Protein AF-A0A511YGP5-F1 (afdb_monomer)

Foldseek 3Di:
DDDDDDDDDDDDPPPPDDDPPPPPCADEDPDPDAPDNYHYDDDPDPPDDGDDAFAEDAQQRVQVVPDPVQAPVQQFRKYWHPYDPDHDCDWQNVQVPDTAMWGRRRTHTHHDPPDPDPDDDDDDDPDDDDDDQPPHDDDQDDPDCDAQFRDDDPQQCWGAGNNVCAIGHNDSHDPDNYYQPPDPDPDSDDDPPPQDDPQWDWDQDPVRDTDTDHPDLVDKWFKDFPQDQPPLDDDQFDFAPFKFFGIKTKAAFFAKKKKWFKFWKAWDDDFADFQFKFKFKFWDDDDDDDPLVGTDPDDPPDPPDPGDGDRDDHTTDIDTDIDMDGDHTIIMMTIIMHRHHDDDPDDPDGTGRMHTPADDDPDDDPPDDPCPDRNGTTMIGGD

Organism: NCBI:txid395935

Nearest PDB structures (foldseek):
  1tnf-assembly1_C  TM=4.108E-01  e=6.872E-02  Homo sapiens
  5mu8-assembly12_X  TM=3.791E-01  e=8.118E-02  Homo sapiens
  2zjc-assembly1_B  TM=3.954E-01  e=1.496E-01  Homo sapiens
  5tsw-assembly1_B  TM=3.708E-01  e=2.088E-01  Homo sapiens
  2tun-assembly3_C  TM=3.033E-01  e=7.680E-02  Homo sapiens

InterPro domains:
  IPR059888 Phage tail-like, trimerisation region [PF26696] (28-114)

Mean predicted aligned error: 16.76 Å

Structure (mmCIF, N/CA/C/O backbone):
data_AF-A0A511YGP5-F1
#
_entry.id   AF-A0A511YGP5-F1
#
loop_
_atom_site.group_PDB
_atom_site.id
_atom_site.type_symbol
_atom_site.label_atom_id
_atom_site.label_alt_id
_atom_site.label_comp_id
_atom_site.label_asym_id
_atom_site.label_entity_id
_atom_site.label_seq_id
_atom_site.pdbx_PDB_ins_code
_atom_site.Cartn_x
_atom_site.Cartn_y
_atom_site.Cartn_z
_atom_site.occupancy
_atom_site.B_iso_or_equiv
_atom_site.auth_seq_id
_atom_site.auth_comp_id
_atom_site.auth_asym_id
_atom_site.auth_atom_id
_atom_site.pdbx_PDB_model_num
ATOM 1 N N . MET A 1 1 ? 67.950 -13.707 -99.206 1.00 38.09 1 MET A N 1
ATOM 2 C CA . MET A 1 1 ? 68.810 -13.741 -97.998 1.00 38.09 1 MET A CA 1
ATOM 3 C C . MET A 1 1 ? 68.111 -12.883 -96.941 1.00 38.09 1 MET A C 1
ATOM 5 O O . MET A 1 1 ? 67.886 -11.721 -97.224 1.00 38.09 1 MET A O 1
ATOM 9 N N . LYS A 1 2 ? 67.413 -13.465 -95.945 1.00 40.69 2 LYS A N 1
ATOM 10 C CA . LYS A 1 2 ? 67.905 -13.706 -94.558 1.00 40.69 2 LYS A CA 1
ATOM 11 C C . LYS A 1 2 ? 68.572 -12.427 -93.994 1.00 40.69 2 LYS A C 1
ATOM 13 O O . LYS A 1 2 ? 69.591 -12.045 -94.540 1.00 40.69 2 LYS A O 1
ATOM 18 N N . ASN A 1 3 ? 68.090 -11.719 -92.961 1.00 37.44 3 ASN A N 1
ATOM 19 C CA . ASN A 1 3 ? 67.658 -12.199 -91.643 1.00 37.44 3 ASN A CA 1
ATOM 20 C C . ASN A 1 3 ? 67.014 -11.083 -90.759 1.00 37.44 3 ASN A C 1
ATOM 22 O O . ASN A 1 3 ? 67.614 -10.030 -90.594 1.00 37.44 3 ASN A O 1
ATOM 26 N N . ARG A 1 4 ? 65.892 -11.441 -90.097 1.00 41.84 4 ARG A N 1
ATOM 27 C CA . ARG A 1 4 ? 65.556 -11.288 -88.648 1.00 41.84 4 ARG A CA 1
ATOM 28 C C . ARG A 1 4 ? 65.071 -9.945 -88.039 1.00 41.84 4 ARG A C 1
ATOM 30 O O . ARG A 1 4 ? 65.857 -9.104 -87.635 1.00 41.84 4 ARG A O 1
ATOM 37 N N . PHE A 1 5 ? 63.741 -9.884 -87.859 1.00 46.84 5 PHE A N 1
ATOM 38 C CA . PHE A 1 5 ? 62.954 -9.596 -86.632 1.00 46.84 5 PHE A CA 1
ATOM 39 C C . PHE A 1 5 ? 63.704 -9.205 -85.339 1.00 46.84 5 PHE A C 1
ATOM 41 O O . PHE A 1 5 ? 64.474 -10.036 -84.867 1.00 46.84 5 PHE A O 1
ATOM 48 N N . ILE A 1 6 ? 63.302 -8.089 -84.694 1.00 42.59 6 ILE A N 1
ATOM 49 C CA . ILE A 1 6 ? 62.917 -8.000 -83.259 1.00 42.59 6 ILE A CA 1
ATOM 50 C C . ILE A 1 6 ? 61.833 -6.910 -83.094 1.00 42.59 6 ILE A C 1
ATOM 52 O O . ILE A 1 6 ? 62.036 -5.756 -83.460 1.00 42.59 6 ILE A O 1
ATOM 56 N N . LEU A 1 7 ? 60.685 -7.304 -82.537 1.00 42.91 7 LEU A N 1
ATOM 57 C CA . LEU A 1 7 ? 59.557 -6.469 -82.116 1.00 42.91 7 LEU A CA 1
ATOM 58 C C . LEU A 1 7 ? 59.746 -6.135 -80.624 1.00 42.91 7 LEU A C 1
ATOM 60 O O . LEU A 1 7 ? 59.779 -7.051 -79.806 1.00 42.91 7 LEU A O 1
ATOM 64 N N . GLY A 1 8 ? 59.890 -4.858 -80.266 1.00 41.38 8 GLY A N 1
ATOM 65 C CA . GLY A 1 8 ? 59.990 -4.406 -78.873 1.00 41.38 8 GLY A CA 1
ATOM 66 C C . GLY A 1 8 ? 58.706 -3.714 -78.425 1.00 41.38 8 GLY A C 1
ATOM 67 O O . GLY A 1 8 ? 58.517 -2.537 -78.709 1.00 41.38 8 GLY A O 1
ATOM 68 N N . ILE A 1 9 ? 57.820 -4.442 -77.742 1.00 51.06 9 ILE A N 1
ATOM 69 C CA . ILE A 1 9 ? 56.685 -3.868 -77.008 1.00 51.06 9 ILE A CA 1
ATOM 70 C C . ILE A 1 9 ? 57.211 -3.459 -75.630 1.00 51.06 9 ILE A C 1
ATOM 72 O O . ILE A 1 9 ? 57.489 -4.326 -74.803 1.00 51.06 9 ILE A O 1
ATOM 76 N N . THR A 1 10 ? 57.340 -2.158 -75.368 1.00 44.59 10 THR A N 1
ATOM 77 C CA . THR A 1 10 ? 57.630 -1.651 -74.019 1.00 44.59 10 THR A CA 1
ATOM 78 C C . THR A 1 10 ? 56.328 -1.204 -73.364 1.00 44.59 10 THR A C 1
ATOM 80 O O . THR A 1 10 ? 55.783 -0.138 -73.638 1.00 44.59 10 THR A O 1
ATOM 83 N N . LEU A 1 11 ? 55.821 -2.092 -72.513 1.00 45.03 11 LEU A N 1
ATOM 84 C CA . LEU A 1 11 ? 54.735 -1.901 -71.565 1.00 45.03 11 LEU A CA 1
ATOM 85 C C . LEU A 1 11 ? 55.149 -0.849 -70.519 1.00 45.03 11 LEU A C 1
ATOM 87 O O . LEU A 1 11 ? 56.134 -1.037 -69.813 1.00 45.03 11 LEU A O 1
ATOM 91 N N . GLY A 1 12 ? 54.397 0.246 -70.417 1.00 41.84 12 GLY A N 1
ATOM 92 C CA . GLY A 1 12 ? 54.626 1.322 -69.447 1.00 41.84 12 GLY A CA 1
ATOM 93 C C . GLY A 1 12 ? 53.344 1.714 -68.721 1.00 41.84 12 GLY A C 1
ATOM 94 O O . GLY A 1 12 ? 52.975 2.883 -68.704 1.00 41.84 12 GLY A O 1
ATOM 95 N N . MET A 1 13 ? 52.630 0.734 -68.160 1.00 46.25 13 MET A N 1
ATOM 96 C CA . MET A 1 13 ? 51.594 1.003 -67.162 1.00 46.25 13 MET A CA 1
ATOM 97 C C . MET A 1 13 ? 52.285 1.553 -65.908 1.00 46.25 13 MET A C 1
ATOM 99 O O . MET A 1 13 ? 52.852 0.792 -65.127 1.00 46.25 13 MET A O 1
ATOM 103 N N . MET A 1 14 ? 52.253 2.871 -65.707 1.00 43.25 14 MET A N 1
ATOM 104 C CA . MET A 1 14 ? 52.536 3.469 -64.402 1.00 43.25 14 MET A CA 1
ATOM 105 C C . MET A 1 14 ? 51.383 3.134 -63.445 1.00 43.25 14 MET A C 1
ATOM 107 O O . MET A 1 14 ? 50.484 3.934 -63.216 1.00 43.25 14 MET A O 1
ATOM 111 N N . PHE A 1 15 ? 51.416 1.924 -62.888 1.00 46.66 15 PHE A N 1
ATOM 112 C CA . PHE A 1 15 ? 50.940 1.684 -61.531 1.00 46.66 15 PHE A CA 1
ATOM 113 C C . PHE A 1 15 ? 52.091 2.091 -60.611 1.00 46.66 15 PHE A C 1
ATOM 115 O O . PHE A 1 15 ? 53.069 1.361 -60.459 1.00 46.66 15 PHE A O 1
ATOM 122 N N . SER A 1 16 ? 52.022 3.292 -60.040 1.00 42.97 16 SER A N 1
ATOM 123 C CA . SER A 1 16 ? 52.921 3.682 -58.958 1.00 42.97 16 SER A CA 1
ATOM 124 C C . SER A 1 16 ? 52.723 2.718 -57.789 1.00 42.97 16 SER A C 1
ATOM 126 O O . SER A 1 16 ? 51.646 2.650 -57.196 1.00 42.97 16 SER A O 1
ATOM 128 N N . ALA A 1 17 ? 53.775 1.956 -57.498 1.00 51.38 17 ALA A N 1
ATOM 129 C CA . ALA A 1 17 ? 53.887 1.066 -56.362 1.00 51.38 17 ALA A CA 1
ATOM 130 C C . ALA A 1 17 ? 53.750 1.853 -55.049 1.00 51.38 17 ALA A C 1
ATOM 132 O O . ALA A 1 17 ? 54.692 2.487 -54.583 1.00 51.38 17 ALA A O 1
ATOM 133 N N . GLY A 1 18 ? 52.570 1.778 -54.442 1.00 45.72 18 GLY A N 1
ATOM 134 C CA . GLY A 1 18 ? 52.370 1.993 -53.017 1.00 45.72 18 GLY A CA 1
ATOM 135 C C . GLY A 1 18 ? 51.928 0.670 -52.407 1.00 45.72 18 GLY A C 1
ATOM 136 O O . GLY A 1 18 ? 50.764 0.318 -52.521 1.00 45.72 18 GLY A O 1
ATOM 137 N N . ASN A 1 19 ? 52.870 -0.089 -51.842 1.00 44.41 19 ASN A N 1
ATOM 138 C CA . ASN A 1 19 ? 52.652 -1.232 -50.944 1.00 44.41 19 ASN A CA 1
ATOM 139 C C . ASN A 1 19 ? 51.366 -2.061 -51.176 1.00 44.41 19 ASN A C 1
ATOM 141 O O . ASN A 1 19 ? 50.492 -2.083 -50.314 1.00 44.41 19 ASN A O 1
ATOM 145 N N . ILE A 1 20 ? 51.263 -2.828 -52.269 1.00 46.09 20 ILE A N 1
ATOM 146 C CA . ILE A 1 20 ? 50.286 -3.932 -52.318 1.00 46.09 20 ILE A CA 1
ATOM 147 C C . ILE A 1 20 ? 50.915 -5.138 -51.614 1.00 46.09 20 ILE A C 1
ATOM 149 O O . ILE A 1 20 ? 51.271 -6.141 -52.226 1.00 46.09 20 ILE A O 1
ATOM 153 N N . ASN A 1 21 ? 51.094 -5.024 -50.298 1.00 44.34 21 ASN A N 1
ATOM 154 C CA . ASN A 1 21 ? 51.144 -6.215 -49.470 1.00 44.34 21 ASN A CA 1
ATOM 155 C C . ASN A 1 21 ? 49.695 -6.672 -49.328 1.00 44.34 21 ASN A C 1
ATOM 157 O O . ASN A 1 21 ? 48.893 -6.007 -48.677 1.00 44.34 21 ASN A O 1
ATOM 161 N N . ALA A 1 22 ? 49.358 -7.803 -49.945 1.00 49.09 22 ALA A N 1
ATOM 162 C CA . ALA A 1 22 ? 48.180 -8.581 -49.593 1.00 49.09 22 ALA A CA 1
ATOM 163 C C . ALA A 1 22 ? 48.342 -9.062 -48.137 1.00 49.09 22 ALA A C 1
ATOM 165 O O . ALA A 1 22 ? 48.751 -10.189 -47.866 1.00 49.09 22 ALA A O 1
ATOM 166 N N . GLN A 1 23 ? 48.109 -8.170 -47.177 1.00 50.44 23 GLN A N 1
ATOM 167 C CA . GLN A 1 23 ? 48.281 -8.441 -45.760 1.00 50.44 23 GLN A CA 1
ATOM 168 C C . GLN A 1 23 ? 47.029 -9.179 -45.266 1.00 50.44 23 GLN A C 1
ATOM 170 O O . GLN A 1 23 ? 46.051 -8.583 -44.833 1.00 50.44 23 GLN A O 1
ATOM 175 N N . GLN A 1 24 ? 47.044 -10.507 -45.409 1.00 62.69 24 GLN A N 1
ATOM 176 C CA . GLN A 1 24 ? 46.156 -11.459 -44.725 1.00 62.69 24 GLN A CA 1
ATOM 177 C C . GLN A 1 24 ? 44.651 -11.113 -44.722 1.00 62.69 24 GLN A C 1
ATOM 179 O O . GLN A 1 24 ? 43.994 -11.221 -43.688 1.00 62.69 24 GLN A O 1
ATOM 184 N N . GLY A 1 25 ? 44.096 -10.683 -45.860 1.00 74.50 25 GLY A N 1
ATOM 185 C CA . GLY A 1 25 ? 42.658 -10.411 -45.979 1.00 74.50 25 GLY A CA 1
ATOM 186 C C . GLY A 1 25 ? 42.151 -9.236 -45.132 1.00 74.50 25 GLY A C 1
ATOM 187 O O . GLY A 1 25 ? 40.963 -9.198 -44.824 1.00 74.50 25 GLY A O 1
ATOM 188 N N . ARG A 1 26 ? 43.022 -8.297 -44.738 1.00 86.31 26 ARG A N 1
ATOM 189 C CA . ARG A 1 26 ? 42.653 -7.083 -43.994 1.00 86.31 26 ARG A CA 1
ATOM 190 C C . ARG A 1 26 ? 42.872 -5.840 -44.850 1.00 86.31 26 ARG A C 1
ATOM 192 O O . ARG A 1 26 ? 43.839 -5.762 -45.603 1.00 86.31 26 ARG A O 1
ATOM 199 N N . VAL A 1 27 ? 41.982 -4.866 -44.709 1.00 89.19 27 VAL A N 1
ATOM 200 C CA . VAL A 1 27 ? 42.036 -3.555 -45.359 1.00 89.19 27 VAL A CA 1
ATOM 201 C C . VAL A 1 27 ? 42.276 -2.504 -44.281 1.00 89.19 27 VAL A C 1
ATOM 203 O O . VAL A 1 27 ? 41.469 -2.355 -43.367 1.00 89.19 27 VAL A O 1
ATOM 206 N N . GLY A 1 28 ? 43.391 -1.784 -44.381 1.00 88.69 28 GLY A N 1
ATOM 207 C CA . GLY A 1 28 ? 43.682 -0.621 -43.544 1.00 88.69 28 GLY A CA 1
ATOM 208 C C . GLY A 1 28 ? 43.411 0.676 -44.302 1.00 88.69 28 GLY A C 1
ATOM 209 O O . GLY A 1 28 ? 43.850 0.821 -45.441 1.00 88.69 28 GLY A O 1
ATOM 210 N N . ILE A 1 29 ? 42.719 1.624 -43.672 1.00 90.19 29 ILE A N 1
ATOM 211 C CA . ILE A 1 29 ? 42.588 3.012 -44.134 1.00 90.19 29 ILE A CA 1
ATOM 212 C C . ILE A 1 29 ? 43.281 3.893 -43.096 1.00 90.19 29 ILE A C 1
ATOM 214 O O . ILE A 1 29 ? 42.985 3.795 -41.906 1.00 90.19 29 ILE A O 1
ATOM 218 N N . ASN A 1 30 ? 44.240 4.710 -43.540 1.00 89.81 30 ASN A N 1
ATOM 219 C CA . ASN A 1 30 ? 45.099 5.540 -42.681 1.00 89.81 30 ASN A CA 1
ATOM 220 C C . ASN A 1 30 ? 45.915 4.760 -41.621 1.00 89.81 30 ASN A C 1
ATOM 222 O O . ASN A 1 30 ? 46.458 5.352 -40.694 1.00 89.81 30 ASN A O 1
ATOM 226 N N . THR A 1 31 ? 46.063 3.436 -41.766 1.00 87.88 31 THR A N 1
ATOM 227 C CA . THR A 1 31 ? 46.931 2.586 -40.933 1.00 87.88 31 THR A CA 1
ATOM 228 C C . THR A 1 31 ? 47.659 1.551 -41.788 1.00 87.88 31 THR A C 1
ATOM 230 O O . THR A 1 31 ? 47.064 0.920 -42.659 1.00 87.88 31 THR A O 1
ATOM 233 N N . SER A 1 32 ? 48.953 1.352 -41.531 1.00 88.69 32 SER A N 1
ATOM 234 C CA . SER A 1 32 ? 49.778 0.319 -42.178 1.00 88.69 32 SER A CA 1
ATOM 235 C C . SER A 1 32 ? 49.773 -1.021 -41.430 1.00 88.69 32 SER A C 1
ATOM 237 O O . SER A 1 32 ? 50.400 -1.980 -41.877 1.00 88.69 32 SER A O 1
ATOM 239 N N . THR A 1 33 ? 49.091 -1.093 -40.282 1.00 89.88 33 THR A N 1
ATOM 240 C CA . THR A 1 33 ? 49.027 -2.290 -39.427 1.00 89.88 33 THR A CA 1
ATOM 241 C C . THR A 1 33 ? 47.580 -2.575 -39.003 1.00 89.88 33 THR A C 1
ATOM 243 O O . THR A 1 33 ? 47.244 -2.445 -37.826 1.00 89.88 33 THR A O 1
ATOM 246 N N . PRO A 1 34 ? 46.694 -2.939 -39.952 1.00 90.06 34 PRO A N 1
ATOM 247 C CA . PRO A 1 34 ? 45.277 -3.133 -39.667 1.00 90.06 34 PRO A CA 1
ATOM 248 C C . PRO A 1 34 ? 45.047 -4.267 -38.657 1.00 90.06 34 PRO A C 1
ATOM 250 O O . PRO A 1 34 ? 45.480 -5.409 -38.852 1.00 90.06 34 PRO A O 1
ATOM 253 N N . LYS A 1 35 ? 44.339 -3.959 -37.567 1.00 91.12 35 LYS A N 1
ATOM 254 C CA . LYS A 1 35 ? 44.039 -4.905 -36.477 1.00 91.12 35 LYS A CA 1
ATOM 255 C C . LYS A 1 35 ? 42.822 -5.779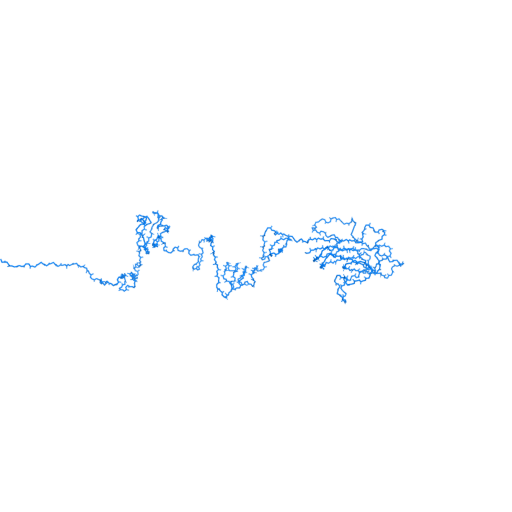 -36.775 1.00 91.12 35 LYS A C 1
ATOM 257 O O . LYS A 1 35 ? 42.757 -6.911 -36.299 1.00 91.12 35 LYS A O 1
ATOM 262 N N . THR A 1 36 ? 41.910 -5.302 -37.612 1.00 89.56 36 THR A N 1
ATOM 263 C CA . THR A 1 36 ? 40.658 -5.961 -38.021 1.00 89.56 36 THR A CA 1
ATOM 264 C C . THR A 1 36 ? 40.587 -6.121 -39.544 1.00 89.56 36 THR A C 1
ATOM 266 O O . THR A 1 36 ? 41.440 -5.608 -40.263 1.00 89.56 36 THR A O 1
ATOM 269 N N . THR A 1 37 ? 39.588 -6.853 -40.059 1.00 89.75 37 THR A N 1
ATOM 270 C CA . THR A 1 37 ? 39.372 -7.043 -41.513 1.00 89.75 37 THR A CA 1
ATOM 271 C C . THR A 1 37 ? 39.179 -5.720 -42.255 1.00 89.75 37 THR A C 1
ATOM 273 O O . THR A 1 37 ? 39.650 -5.579 -43.377 1.00 89.75 37 THR A O 1
ATOM 276 N N . LEU A 1 38 ? 38.538 -4.742 -41.615 1.00 90.62 38 LEU A N 1
ATOM 277 C CA . LEU A 1 38 ? 38.570 -3.337 -42.005 1.00 90.62 38 LEU A CA 1
ATOM 278 C C . LEU A 1 38 ? 38.979 -2.534 -40.769 1.00 90.62 38 LEU A C 1
ATOM 280 O O . LEU A 1 38 ? 38.275 -2.579 -39.759 1.00 90.62 38 LEU A O 1
ATOM 284 N N . ASP A 1 39 ? 40.123 -1.863 -40.832 1.00 91.56 39 ASP A N 1
ATOM 285 C CA . ASP A 1 39 ? 40.639 -0.990 -39.774 1.00 91.56 39 ASP A CA 1
ATOM 286 C C . ASP A 1 39 ? 40.768 0.430 -40.333 1.00 91.56 39 ASP A C 1
ATOM 288 O O . ASP A 1 39 ? 41.482 0.654 -41.313 1.00 91.56 39 ASP A O 1
ATOM 292 N N . ILE A 1 40 ? 40.033 1.371 -39.746 1.00 91.94 40 ILE A N 1
ATOM 293 C CA . ILE A 1 40 ? 40.007 2.774 -40.164 1.00 91.94 40 ILE A CA 1
ATOM 294 C C . ILE A 1 40 ? 40.570 3.586 -39.007 1.00 91.94 40 ILE A C 1
ATOM 296 O O . ILE A 1 40 ? 39.901 3.775 -37.990 1.00 91.94 40 ILE A O 1
ATOM 300 N N . ALA A 1 41 ? 41.805 4.053 -39.163 1.00 91.75 41 ALA A N 1
ATOM 301 C CA . ALA A 1 41 ? 42.443 4.917 -38.182 1.00 91.75 41 ALA A CA 1
ATOM 302 C C . ALA A 1 41 ? 42.100 6.391 -38.444 1.00 91.75 41 ALA A C 1
ATOM 304 O O . ALA A 1 41 ? 41.936 6.811 -39.591 1.00 91.75 41 ALA A O 1
ATOM 305 N N . ALA A 1 42 ? 42.009 7.170 -37.365 1.00 92.62 42 ALA A N 1
ATOM 306 C CA . ALA A 1 42 ? 41.813 8.614 -37.433 1.00 92.62 42 ALA A CA 1
ATOM 307 C C . ALA A 1 42 ? 43.056 9.319 -38.004 1.00 92.62 42 ALA A C 1
ATOM 309 O O . ALA A 1 42 ? 44.189 8.964 -37.661 1.00 92.62 42 ALA A O 1
ATOM 310 N N . ASN A 1 43 ? 42.840 10.330 -38.840 1.00 90.00 43 ASN A N 1
ATOM 311 C CA . ASN A 1 43 ? 43.846 11.262 -39.312 1.00 90.00 43 ASN A CA 1
ATOM 312 C C . ASN A 1 43 ? 43.802 12.521 -38.434 1.00 90.00 43 ASN A C 1
ATOM 314 O O . ASN A 1 43 ? 42.881 13.321 -38.504 1.00 90.00 43 ASN A O 1
ATOM 318 N N . LEU A 1 44 ? 44.805 12.690 -37.572 1.00 87.69 44 LEU A N 1
ATOM 319 C CA . LEU A 1 44 ? 44.768 13.646 -36.457 1.00 87.69 44 LEU A CA 1
ATOM 320 C C . LEU A 1 44 ? 44.998 15.123 -36.855 1.00 87.69 44 LEU A C 1
ATOM 322 O O . LEU A 1 44 ? 45.372 15.935 -36.005 1.00 87.69 44 LEU A O 1
ATOM 326 N N . GLY A 1 45 ? 44.823 15.488 -38.127 1.00 91.06 45 GLY A N 1
ATOM 327 C CA . GLY A 1 45 ? 44.902 16.870 -38.587 1.00 91.06 45 GLY A CA 1
ATOM 328 C C . GLY A 1 45 ? 43.623 17.652 -38.277 1.00 91.06 45 GLY A C 1
ATOM 329 O O . GLY A 1 45 ? 42.512 17.137 -38.312 1.00 91.06 45 GLY A O 1
ATOM 330 N N . THR A 1 46 ? 43.755 18.946 -37.987 1.00 87.31 46 THR A N 1
ATOM 331 C CA . THR A 1 46 ? 42.632 19.799 -37.549 1.00 87.31 46 THR A CA 1
ATOM 332 C C . THR A 1 46 ? 41.588 20.095 -38.634 1.00 87.31 46 THR A C 1
ATOM 334 O O . THR A 1 46 ? 40.531 20.637 -38.319 1.00 87.31 46 THR A O 1
ATOM 337 N N . GLY A 1 47 ? 41.875 19.767 -39.897 1.00 90.00 47 GLY A N 1
ATOM 338 C CA . GLY A 1 47 ? 40.948 19.885 -41.028 1.00 90.00 47 GLY A CA 1
ATOM 339 C C . GLY A 1 47 ? 40.447 18.544 -41.567 1.00 90.00 47 GLY A C 1
ATOM 340 O O . GLY A 1 47 ? 39.709 18.534 -42.552 1.00 90.00 47 GLY A O 1
ATOM 341 N N . ASP A 1 48 ? 40.853 17.432 -40.956 1.00 90.19 48 ASP A N 1
ATOM 342 C CA . ASP A 1 48 ? 40.510 16.096 -41.422 1.00 90.19 48 ASP A CA 1
ATOM 343 C C . ASP A 1 48 ? 39.166 15.646 -40.836 1.00 90.19 48 ASP A C 1
ATOM 345 O O . ASP A 1 48 ? 38.879 15.813 -39.650 1.00 90.19 48 ASP A O 1
ATOM 349 N N . ALA A 1 49 ? 38.309 15.087 -41.691 1.00 90.25 49 ALA A N 1
ATOM 350 C CA . ALA A 1 49 ? 37.053 14.478 -41.278 1.00 90.25 49 ALA A CA 1
ATOM 351 C C . ALA A 1 49 ? 37.235 12.960 -41.184 1.00 90.25 49 ALA A C 1
ATOM 353 O O . ALA A 1 49 ? 37.307 12.274 -42.205 1.00 90.25 49 ALA A O 1
ATOM 354 N N . ASP A 1 50 ? 37.277 12.441 -39.959 1.00 90.44 50 ASP A N 1
ATOM 355 C CA . ASP A 1 50 ? 37.415 11.013 -39.690 1.00 90.44 50 ASP A CA 1
ATOM 356 C C . ASP A 1 50 ? 36.068 10.305 -39.555 1.00 90.44 50 ASP A C 1
ATOM 358 O O . ASP A 1 50 ? 35.107 10.829 -38.986 1.00 90.44 50 ASP A O 1
ATOM 362 N N . GLY A 1 51 ? 36.014 9.059 -40.017 1.00 88.56 51 GLY A N 1
ATOM 363 C CA . GLY A 1 51 ? 34.902 8.162 -39.737 1.00 88.56 51 GLY A CA 1
ATOM 364 C C . GLY A 1 51 ? 34.581 7.208 -40.876 1.00 88.56 51 GLY A C 1
ATOM 365 O O . GLY A 1 51 ? 35.189 7.216 -41.943 1.00 88.56 51 GLY A O 1
ATOM 366 N N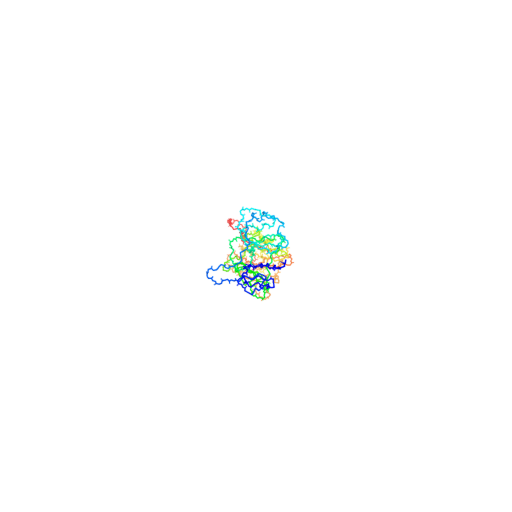 . PHE A 1 52 ? 33.573 6.377 -40.633 1.00 89.12 52 PHE A N 1
ATOM 367 C CA . PHE A 1 52 ? 32.960 5.529 -41.644 1.00 89.12 52 PHE A CA 1
ATOM 368 C C . PHE A 1 52 ? 31.578 6.078 -41.985 1.00 89.12 52 PHE A C 1
ATOM 370 O O . PHE A 1 52 ? 30.694 6.139 -41.129 1.00 89.12 52 PHE A O 1
ATOM 377 N N . GLN A 1 53 ? 31.376 6.452 -43.246 1.00 92.50 53 GLN A N 1
ATOM 378 C CA . GLN A 1 53 ? 30.064 6.848 -43.738 1.00 92.50 53 GLN A CA 1
ATOM 379 C C . GLN A 1 53 ? 29.427 5.684 -44.499 1.00 92.50 53 GLN A C 1
ATOM 381 O O . GLN A 1 53 ? 29.840 5.360 -45.611 1.00 92.50 53 GLN A O 1
ATOM 386 N N . ALA A 1 54 ? 28.399 5.070 -43.907 1.00 95.06 54 ALA A N 1
ATOM 387 C CA . ALA A 1 54 ? 27.671 3.979 -44.553 1.00 95.06 54 ALA A CA 1
ATOM 388 C C . ALA A 1 54 ? 26.955 4.447 -45.840 1.00 95.06 54 ALA A C 1
ATOM 390 O O . ALA A 1 54 ? 26.630 5.637 -45.972 1.00 95.06 54 ALA A O 1
ATOM 391 N N . PRO A 1 55 ? 26.639 3.524 -46.771 1.00 96.69 55 PRO A N 1
ATOM 392 C CA . PRO A 1 55 ? 25.808 3.828 -47.929 1.00 96.69 55 PRO A CA 1
ATOM 393 C C . PRO A 1 55 ? 24.490 4.499 -47.522 1.00 96.69 55 PRO A C 1
ATOM 395 O O . PRO A 1 55 ? 23.786 4.025 -46.626 1.00 96.69 55 PRO A O 1
ATOM 398 N N . ARG A 1 56 ? 24.159 5.611 -48.187 1.00 97.12 56 ARG A N 1
ATOM 399 C CA . ARG A 1 56 ? 22.941 6.388 -47.929 1.00 97.12 56 ARG A CA 1
ATOM 400 C C . ARG A 1 56 ? 21.844 5.991 -48.905 1.00 97.12 56 ARG A C 1
ATOM 402 O O . ARG A 1 56 ? 22.080 5.951 -50.109 1.00 97.12 56 ARG A O 1
ATOM 409 N N . LEU A 1 57 ? 20.653 5.732 -48.384 1.00 97.81 57 LEU A N 1
ATOM 410 C CA . LEU A 1 57 ? 19.458 5.437 -49.170 1.00 97.81 57 LEU A CA 1
ATOM 411 C C . LEU A 1 57 ? 18.274 6.220 -48.600 1.00 97.81 57 LEU A C 1
ATOM 413 O O . LEU A 1 57 ? 18.157 6.383 -47.389 1.00 97.81 57 LEU A O 1
ATOM 417 N N . THR A 1 58 ? 17.349 6.661 -49.445 1.00 98.38 58 THR A N 1
ATOM 418 C CA . THR A 1 58 ? 16.002 7.008 -48.968 1.00 98.38 58 THR A CA 1
ATOM 419 C C . THR A 1 58 ? 15.200 5.727 -48.739 1.00 98.38 58 THR A C 1
ATOM 421 O O . THR A 1 58 ? 15.468 4.690 -49.359 1.00 98.38 58 THR A O 1
ATOM 424 N N . ARG A 1 59 ? 14.165 5.770 -47.892 1.00 98.19 59 ARG A N 1
ATOM 425 C CA . ARG A 1 59 ? 13.271 4.615 -47.710 1.00 98.19 59 ARG A CA 1
ATOM 426 C C . ARG A 1 59 ? 12.600 4.202 -49.028 1.00 98.19 59 ARG A C 1
ATOM 428 O O . ARG A 1 59 ? 12.422 3.009 -49.263 1.00 98.19 59 ARG A O 1
ATOM 435 N N . ALA A 1 60 ? 12.328 5.146 -49.934 1.00 98.12 60 ALA A N 1
ATOM 436 C CA . ALA A 1 60 ? 11.842 4.864 -51.289 1.00 98.12 60 ALA A CA 1
ATOM 437 C C . ALA A 1 60 ? 12.847 4.059 -52.130 1.00 98.12 60 ALA A C 1
ATOM 439 O O . ALA A 1 60 ? 12.472 3.063 -52.745 1.00 98.12 60 ALA A O 1
ATOM 440 N N . GLN A 1 61 ? 14.129 4.436 -52.115 1.00 98.25 61 GLN A N 1
ATOM 441 C CA . GLN A 1 61 ? 15.181 3.704 -52.832 1.00 98.25 61 GLN A CA 1
ATOM 442 C C . GLN A 1 61 ? 15.378 2.295 -52.271 1.00 98.25 61 GLN A C 1
ATOM 444 O O . GLN A 1 61 ? 15.582 1.350 -53.031 1.00 98.25 61 GLN A O 1
ATOM 449 N N . LEU A 1 62 ? 15.290 2.138 -50.949 1.00 97.75 62 LEU A N 1
ATOM 450 C CA . LEU A 1 62 ? 15.348 0.825 -50.317 1.00 97.75 62 LEU A CA 1
ATOM 451 C C . LEU A 1 62 ? 14.105 -0.019 -50.640 1.00 97.75 62 LEU A C 1
ATOM 453 O O . LEU A 1 62 ? 14.233 -1.211 -50.887 1.00 97.75 62 LEU A O 1
ATOM 457 N N . THR A 1 63 ? 12.921 0.595 -50.702 1.00 97.25 63 THR A N 1
ATOM 458 C CA . THR A 1 63 ? 11.677 -0.075 -51.123 1.00 97.25 63 THR A CA 1
ATOM 459 C C . THR A 1 63 ? 11.787 -0.591 -52.558 1.00 97.25 63 THR A C 1
ATOM 461 O O . THR A 1 63 ? 11.426 -1.731 -52.833 1.00 97.25 63 THR A O 1
ATOM 464 N N . ALA A 1 64 ? 12.357 0.206 -53.467 1.00 97.38 64 ALA A N 1
ATOM 465 C CA . ALA A 1 64 ? 12.551 -0.180 -54.865 1.00 97.38 64 ALA A CA 1
ATOM 466 C C . ALA A 1 64 ? 13.507 -1.375 -55.050 1.00 97.38 64 ALA A C 1
ATOM 468 O O . ALA A 1 64 ? 13.425 -2.068 -56.060 1.00 97.38 64 ALA A O 1
ATOM 469 N N . LYS A 1 65 ? 14.385 -1.656 -54.074 1.00 95.44 65 LYS A N 1
ATOM 470 C CA . LYS A 1 65 ? 15.218 -2.874 -54.058 1.00 95.44 65 LYS A CA 1
ATOM 471 C C . LYS A 1 65 ? 14.421 -4.142 -53.715 1.00 95.44 65 LYS A C 1
ATOM 473 O O . LYS A 1 65 ? 14.958 -5.239 -53.845 1.00 95.44 65 LYS A O 1
ATOM 478 N N . GLY A 1 66 ? 13.160 -4.010 -53.302 1.00 94.38 66 GLY A N 1
ATOM 479 C CA . GLY A 1 66 ? 12.302 -5.125 -52.915 1.00 94.38 66 GLY A CA 1
ATOM 480 C C . GLY A 1 66 ? 12.755 -5.810 -51.623 1.00 94.38 66 GLY A C 1
ATOM 481 O O . GLY A 1 66 ? 13.489 -5.234 -50.822 1.00 94.38 66 GLY A O 1
ATOM 482 N N . ASN A 1 67 ? 12.297 -7.051 -51.423 1.00 94.19 67 ASN A N 1
ATOM 483 C CA . ASN A 1 67 ? 12.562 -7.845 -50.211 1.00 94.19 67 ASN A CA 1
ATOM 484 C C . ASN A 1 67 ? 13.482 -9.059 -50.458 1.00 94.19 67 ASN A C 1
ATOM 486 O O . ASN A 1 67 ? 13.647 -9.887 -49.571 1.00 94.19 67 ASN A O 1
ATOM 490 N N . SER A 1 68 ? 14.037 -9.209 -51.667 1.00 92.50 68 SER A N 1
ATOM 491 C CA . SER A 1 68 ? 14.859 -10.369 -52.055 1.00 92.50 68 SER A CA 1
ATOM 492 C C . SER A 1 68 ? 16.360 -10.080 -52.109 1.00 92.50 68 SER A C 1
ATOM 494 O O . SER A 1 68 ? 17.153 -11.012 -52.152 1.00 92.50 68 SER A O 1
ATOM 496 N N . VAL A 1 69 ? 16.759 -8.803 -52.134 1.00 95.00 69 VAL A N 1
ATOM 497 C CA . VAL A 1 69 ? 18.171 -8.392 -52.246 1.00 95.00 69 VAL A CA 1
ATOM 498 C C . VAL A 1 69 ? 18.903 -8.477 -50.905 1.00 95.00 69 VAL A C 1
ATOM 500 O O . VAL A 1 69 ? 20.100 -8.741 -50.882 1.00 95.00 69 VAL A O 1
ATOM 503 N N . TYR A 1 70 ? 18.195 -8.250 -49.798 1.00 95.88 70 TYR A N 1
ATOM 504 C CA . TYR A 1 70 ? 18.734 -8.394 -48.449 1.00 95.88 70 TYR A CA 1
ATOM 505 C C . TYR A 1 70 ? 18.148 -9.658 -47.825 1.00 95.88 70 TYR A C 1
ATOM 507 O O . TYR A 1 70 ? 16.965 -9.691 -47.488 1.00 95.88 70 TYR A O 1
ATOM 515 N N . GLY A 1 71 ? 18.967 -10.703 -47.723 1.00 94.00 71 GLY A N 1
ATOM 516 C CA . GLY A 1 71 ? 18.623 -11.979 -47.100 1.00 94.00 71 GLY A CA 1
ATOM 517 C C . GLY A 1 71 ? 19.612 -12.355 -45.997 1.00 94.00 71 GLY A C 1
ATOM 518 O O . GLY A 1 71 ? 20.332 -11.501 -45.478 1.00 94.00 71 GLY A O 1
ATOM 519 N N . ALA A 1 72 ? 19.665 -13.641 -45.647 1.00 94.56 72 ALA A N 1
ATOM 520 C CA . ALA A 1 72 ? 20.509 -14.150 -44.562 1.00 94.56 72 ALA A CA 1
ATOM 521 C C . ALA A 1 72 ? 21.984 -13.717 -44.684 1.00 94.56 72 ALA A C 1
ATOM 523 O O . ALA A 1 72 ? 22.582 -13.296 -43.697 1.00 94.56 72 ALA A O 1
ATOM 524 N N . ASP A 1 73 ? 22.533 -13.720 -45.901 1.00 96.06 73 ASP A N 1
ATOM 525 C CA . ASP A 1 73 ? 23.932 -13.358 -46.166 1.00 96.06 73 ASP A CA 1
ATOM 526 C C . ASP A 1 73 ? 24.233 -11.861 -45.971 1.00 96.06 73 ASP A C 1
ATOM 528 O O . ASP A 1 73 ? 25.394 -11.465 -45.884 1.00 96.06 73 ASP A O 1
ATOM 532 N N . GLN A 1 74 ? 23.205 -11.008 -45.920 1.00 97.12 74 GLN A N 1
ATOM 533 C CA . GLN A 1 74 ? 23.346 -9.565 -45.703 1.00 97.12 74 GLN A CA 1
ATOM 534 C C . GLN A 1 74 ? 23.047 -9.152 -44.257 1.00 97.12 74 GLN A C 1
ATOM 536 O O . GLN A 1 74 ? 23.074 -7.952 -43.957 1.00 97.12 74 GLN A O 1
ATOM 541 N N . ALA A 1 75 ? 22.772 -10.098 -43.354 1.00 96.50 75 ALA A N 1
ATOM 542 C CA . ALA A 1 75 ? 22.645 -9.793 -41.934 1.00 96.50 75 ALA A CA 1
ATOM 543 C C . ALA A 1 75 ? 23.931 -9.110 -41.418 1.00 96.50 75 ALA A C 1
ATOM 545 O O . ALA A 1 75 ? 25.046 -9.533 -41.715 1.00 96.50 75 ALA A O 1
ATOM 546 N N . GLY A 1 76 ? 23.778 -8.010 -40.683 1.00 93.94 76 GLY A N 1
ATOM 547 C CA . GLY A 1 76 ? 24.873 -7.138 -40.245 1.00 93.94 76 GLY A CA 1
ATOM 548 C C . GLY A 1 76 ? 25.216 -5.994 -41.209 1.00 93.94 76 GLY A C 1
ATOM 549 O O . GLY A 1 76 ? 26.028 -5.141 -40.857 1.00 93.94 76 GLY A O 1
ATOM 550 N N . THR A 1 77 ? 24.588 -5.911 -42.391 1.00 96.75 77 THR A N 1
ATOM 551 C CA . THR A 1 77 ? 24.768 -4.765 -43.303 1.00 96.75 77 THR A CA 1
ATOM 552 C C . THR A 1 77 ? 24.279 -3.483 -42.646 1.00 96.75 77 THR A C 1
ATOM 554 O O . THR A 1 77 ? 23.145 -3.445 -42.181 1.00 96.75 77 THR A O 1
ATOM 557 N N . ILE A 1 78 ? 25.087 -2.420 -42.677 1.00 97.00 78 ILE A N 1
ATOM 558 C CA . ILE A 1 78 ? 24.726 -1.096 -42.157 1.00 97.00 78 ILE A CA 1
ATOM 559 C C . ILE A 1 78 ? 24.468 -0.130 -43.314 1.00 97.00 78 ILE A C 1
ATOM 561 O O . ILE A 1 78 ? 25.267 -0.026 -44.245 1.00 97.00 78 ILE A O 1
ATOM 565 N N . ILE A 1 79 ? 23.372 0.617 -43.221 1.00 97.56 79 ILE A N 1
ATOM 566 C CA . ILE A 1 79 ? 23.036 1.728 -44.116 1.00 97.56 79 ILE A CA 1
ATOM 567 C C . ILE A 1 79 ? 22.613 2.949 -43.302 1.00 97.56 79 ILE A C 1
ATOM 569 O O . ILE A 1 79 ? 22.252 2.848 -42.128 1.00 97.56 79 ILE A O 1
ATOM 573 N N . TYR A 1 80 ? 22.609 4.108 -43.948 1.00 97.81 80 TYR A N 1
ATOM 574 C CA . TYR A 1 80 ? 21.991 5.313 -43.411 1.00 97.81 80 TYR A CA 1
ATOM 575 C C . TYR A 1 80 ? 20.738 5.663 -44.217 1.00 97.81 80 TYR A C 1
ATOM 577 O O . TYR A 1 80 ? 20.812 5.862 -45.431 1.00 97.81 80 TYR A O 1
ATOM 585 N N . ILE A 1 81 ? 19.592 5.771 -43.545 1.00 98.00 81 ILE A N 1
ATOM 586 C CA . ILE A 1 81 ? 18.351 6.244 -44.156 1.00 98.00 81 ILE A CA 1
ATOM 587 C C . ILE A 1 81 ? 18.304 7.765 -44.082 1.00 98.00 81 ILE A C 1
ATOM 589 O O . ILE A 1 81 ? 18.163 8.335 -42.998 1.00 98.00 81 ILE A O 1
ATOM 593 N N . SER A 1 82 ? 18.425 8.412 -45.240 1.00 97.31 82 SER A N 1
ATOM 594 C CA . SER A 1 82 ? 18.512 9.873 -45.346 1.00 97.31 82 SER A CA 1
ATOM 595 C C . SER A 1 82 ? 17.162 10.574 -45.437 1.00 97.31 82 SER A C 1
ATOM 597 O O . SER A 1 82 ? 17.085 11.759 -45.139 1.00 97.31 82 SER A O 1
ATOM 599 N N . ASP A 1 83 ? 16.113 9.861 -45.843 1.00 97.56 83 ASP A N 1
ATOM 600 C CA . ASP A 1 83 ? 14.754 10.391 -45.963 1.00 97.56 83 ASP A CA 1
ATOM 601 C C . ASP A 1 83 ? 13.724 9.256 -45.847 1.00 97.56 83 ASP A C 1
ATOM 603 O O . ASP A 1 83 ? 13.950 8.148 -46.346 1.00 97.56 83 ASP A O 1
ATOM 607 N N . ILE A 1 84 ? 12.598 9.545 -45.195 1.00 97.50 84 ILE A N 1
ATOM 608 C CA . ILE A 1 84 ? 11.472 8.630 -44.968 1.00 97.50 84 ILE A CA 1
ATOM 609 C C . ILE A 1 84 ? 10.154 9.121 -45.587 1.00 97.50 84 ILE A C 1
ATOM 611 O O . ILE A 1 84 ? 9.136 8.453 -45.419 1.00 97.50 84 ILE A O 1
ATOM 615 N N . ALA A 1 85 ? 10.147 10.259 -46.291 1.00 97.00 85 ALA A N 1
ATOM 616 C CA . ALA A 1 85 ? 8.933 10.824 -46.884 1.00 97.00 85 ALA A CA 1
ATOM 617 C C . ALA A 1 85 ? 8.304 9.908 -47.954 1.00 97.00 85 ALA A C 1
ATOM 619 O O . ALA A 1 85 ? 7.092 9.930 -48.150 1.00 97.00 85 ALA A O 1
ATOM 620 N N . GLY A 1 86 ? 9.114 9.077 -48.624 1.00 94.31 86 GLY A N 1
ATOM 621 C CA . GLY A 1 86 ? 8.670 8.098 -49.621 1.00 94.31 86 GLY A CA 1
ATOM 622 C C . GLY A 1 86 ? 8.936 6.636 -49.236 1.00 94.31 86 GLY A C 1
ATOM 623 O O . GLY A 1 86 ? 9.620 6.334 -48.257 1.00 94.31 86 GLY A O 1
ATOM 624 N N . GLY A 1 87 ? 8.426 5.710 -50.054 1.00 95.31 87 GLY A N 1
ATOM 625 C CA . GLY A 1 87 ? 8.560 4.266 -49.829 1.00 95.31 87 GLY A CA 1
ATOM 626 C C . GLY A 1 87 ? 7.671 3.734 -48.708 1.00 95.31 87 GLY A C 1
ATOM 627 O O . GLY A 1 87 ? 7.041 4.500 -47.974 1.00 95.31 87 GLY A O 1
ATOM 628 N N . ASP A 1 88 ? 7.635 2.411 -48.577 1.00 94.38 88 ASP A N 1
ATOM 629 C CA . ASP A 1 88 ? 6.785 1.728 -47.607 1.00 94.38 88 ASP A CA 1
ATOM 630 C C . ASP A 1 88 ? 7.507 1.437 -46.280 1.00 94.38 88 ASP A C 1
ATOM 632 O O . ASP A 1 88 ? 8.737 1.430 -46.195 1.00 94.38 88 ASP A O 1
ATOM 636 N N . ALA A 1 89 ? 6.713 1.211 -45.232 1.00 94.12 89 ALA A N 1
ATOM 637 C CA . ALA A 1 89 ? 7.164 0.721 -43.931 1.00 94.12 89 ALA A CA 1
ATOM 638 C C . ALA A 1 89 ? 6.564 -0.667 -43.661 1.00 94.12 89 ALA A C 1
ATOM 640 O O . ALA A 1 89 ? 5.984 -0.912 -42.606 1.00 94.12 89 ALA A O 1
ATOM 641 N N . VAL A 1 90 ? 6.641 -1.564 -44.647 1.00 94.31 90 VAL A N 1
ATOM 642 C CA . VAL A 1 90 ? 6.137 -2.942 -44.526 1.00 94.31 90 VAL A CA 1
ATOM 643 C C . VAL A 1 90 ? 7.272 -3.945 -44.694 1.00 94.31 90 VAL A C 1
ATOM 645 O O . VAL A 1 90 ? 8.323 -3.642 -45.264 1.00 94.31 90 VAL A O 1
ATOM 648 N N . SER A 1 91 ? 7.057 -5.167 -44.196 1.00 95.69 91 SER A N 1
ATOM 649 C CA . SER A 1 91 ? 8.040 -6.255 -44.256 1.00 95.69 91 SER A CA 1
ATOM 650 C C . SER A 1 91 ? 9.399 -5.796 -43.703 1.00 95.69 91 SER A C 1
ATOM 652 O O . SER A 1 91 ? 9.436 -5.220 -42.618 1.00 95.69 91 SER A O 1
ATOM 654 N N . GLN A 1 92 ? 10.494 -5.984 -44.445 1.00 96.88 92 GLN A N 1
ATOM 655 C CA . GLN A 1 92 ? 11.860 -5.673 -44.015 1.00 96.88 92 GLN A CA 1
ATOM 656 C C . GLN A 1 92 ? 12.047 -4.234 -43.499 1.00 96.88 92 GLN A C 1
ATOM 658 O O . GLN A 1 92 ? 12.957 -3.979 -42.718 1.00 96.88 92 GLN A O 1
ATOM 663 N N . ARG A 1 93 ? 11.202 -3.275 -43.901 1.00 96.94 93 ARG A N 1
ATOM 664 C CA . ARG A 1 93 ? 11.323 -1.845 -43.553 1.00 96.94 93 ARG A CA 1
ATOM 665 C C . ARG A 1 93 ? 10.396 -1.400 -42.420 1.00 96.94 93 ARG A C 1
ATOM 667 O O . ARG A 1 93 ? 10.332 -0.204 -42.147 1.00 96.94 93 ARG A O 1
ATOM 674 N N . ALA A 1 94 ? 9.695 -2.324 -41.761 1.00 95.69 94 ALA A N 1
ATOM 675 C CA . ALA A 1 94 ? 8.693 -2.005 -40.739 1.00 95.69 94 ALA A CA 1
ATOM 676 C C . ALA A 1 94 ? 9.208 -1.061 -39.635 1.00 95.69 94 ALA A C 1
ATOM 678 O O . ALA A 1 94 ? 8.483 -0.176 -39.188 1.00 95.69 94 ALA A O 1
ATOM 679 N N . ASN A 1 95 ? 10.483 -1.187 -39.255 1.00 94.50 95 ASN A N 1
ATOM 680 C CA . ASN A 1 95 ? 11.077 -0.399 -38.174 1.00 94.50 95 ASN A CA 1
ATOM 681 C C . ASN A 1 95 ? 11.724 0.922 -38.646 1.00 94.50 95 ASN A C 1
ATOM 683 O O . ASN A 1 95 ? 12.271 1.662 -37.829 1.00 94.50 95 ASN A O 1
ATOM 687 N N . ILE A 1 96 ? 11.651 1.264 -39.941 1.00 95.12 96 ILE A N 1
ATOM 688 C CA . ILE A 1 96 ? 12.204 2.512 -40.496 1.00 95.12 96 ILE A CA 1
ATOM 689 C C . ILE A 1 96 ? 11.181 3.651 -40.368 1.00 95.12 96 ILE A C 1
ATOM 691 O O . ILE A 1 96 ? 10.508 4.042 -41.330 1.00 95.12 96 ILE A O 1
ATOM 695 N N . THR A 1 97 ? 11.069 4.193 -39.155 1.00 93.75 97 THR A N 1
ATOM 696 C CA . THR A 1 97 ? 10.123 5.270 -38.797 1.00 93.75 97 THR A CA 1
ATOM 697 C C . THR A 1 97 ? 10.771 6.649 -38.672 1.00 93.75 97 THR A C 1
ATOM 699 O O . THR A 1 97 ? 10.076 7.643 -38.487 1.00 93.75 97 THR A O 1
ATOM 702 N N . ALA A 1 98 ? 12.097 6.731 -38.791 1.00 94.00 98 ALA A N 1
ATOM 703 C CA . ALA A 1 98 ? 12.870 7.971 -38.729 1.00 94.00 98 ALA A CA 1
ATOM 704 C C . ALA A 1 98 ? 14.169 7.847 -39.539 1.00 94.00 98 ALA A C 1
ATOM 706 O O . ALA A 1 98 ? 14.651 6.739 -39.784 1.00 94.00 98 ALA A O 1
ATOM 707 N N . THR A 1 99 ? 14.776 8.972 -39.911 1.00 95.75 99 THR A N 1
ATOM 708 C CA . THR A 1 99 ? 16.131 8.978 -40.482 1.00 95.75 99 THR A CA 1
ATOM 709 C C . THR A 1 99 ? 17.161 8.485 -39.457 1.00 95.75 99 THR A C 1
ATOM 711 O O . THR A 1 99 ? 16.933 8.524 -38.238 1.00 95.75 99 THR A O 1
ATOM 714 N N . GLY A 1 100 ? 18.289 7.967 -39.945 1.00 95.56 100 GLY A N 1
ATOM 715 C CA . GLY A 1 100 ? 19.376 7.469 -39.098 1.00 95.56 100 GLY A CA 1
ATOM 716 C C . GLY A 1 100 ? 20.056 6.212 -39.629 1.00 95.56 100 GLY A C 1
ATOM 717 O O . GLY A 1 100 ? 19.774 5.752 -40.733 1.00 95.56 100 GLY A O 1
ATOM 718 N N . TYR A 1 101 ? 20.963 5.658 -38.825 1.00 97.12 101 TYR A N 1
ATOM 719 C CA . TYR A 1 101 ? 21.639 4.400 -39.131 1.00 97.12 101 TYR A CA 1
ATOM 720 C C . TYR A 1 101 ? 20.746 3.197 -38.829 1.00 97.12 101 TYR A C 1
ATOM 722 O O . TYR A 1 101 ? 20.099 3.141 -37.782 1.00 97.12 101 TYR A O 1
ATOM 730 N N . TYR A 1 102 ? 20.759 2.226 -39.738 1.00 96.94 102 TYR A N 1
ATOM 731 C CA . TYR A 1 102 ? 20.064 0.952 -39.607 1.00 96.94 102 TYR A CA 1
ATOM 732 C C . TYR A 1 102 ? 21.016 -0.190 -39.940 1.00 96.94 102 TYR A C 1
ATOM 734 O O . TYR A 1 102 ? 21.817 -0.062 -40.867 1.00 96.94 102 TYR A O 1
ATOM 742 N N . PHE A 1 103 ? 20.893 -1.306 -39.226 1.00 97.00 103 PHE A N 1
ATOM 743 C CA . PHE A 1 103 ? 21.507 -2.568 -39.624 1.00 97.00 103 PHE A CA 1
ATOM 744 C C . PHE A 1 103 ? 20.433 -3.590 -40.001 1.00 97.00 103 PHE A C 1
ATOM 746 O O . PHE A 1 103 ? 19.336 -3.572 -39.442 1.00 97.00 103 PHE A O 1
ATOM 753 N N . PHE A 1 104 ? 20.719 -4.463 -40.962 1.00 97.56 104 PHE A N 1
ATOM 754 C CA . PHE A 1 104 ? 19.814 -5.551 -41.323 1.00 97.56 104 PHE A CA 1
ATOM 755 C C . PHE A 1 104 ? 20.029 -6.732 -40.373 1.00 97.56 104 PHE A C 1
ATOM 757 O O . PHE A 1 104 ? 21.147 -7.231 -40.278 1.00 97.56 104 PHE A O 1
ATOM 764 N N . ASP A 1 105 ? 18.995 -7.189 -39.668 1.00 95.38 105 ASP A N 1
ATOM 765 C CA . ASP A 1 105 ? 19.106 -8.310 -38.715 1.00 95.38 105 ASP A CA 1
ATOM 766 C C . ASP A 1 105 ? 18.903 -9.699 -39.360 1.00 95.38 105 ASP A C 1
ATOM 768 O O . ASP A 1 105 ? 18.895 -10.714 -38.667 1.00 95.38 105 ASP A O 1
ATOM 772 N N . GLY A 1 106 ? 18.744 -9.743 -40.688 1.00 95.19 106 GLY A N 1
ATOM 773 C CA . GLY A 1 106 ? 18.379 -10.939 -41.454 1.00 95.19 106 GLY A CA 1
ATOM 774 C C . GLY A 1 106 ? 16.897 -10.985 -41.841 1.00 95.19 106 GLY A C 1
ATOM 775 O O . GLY A 1 106 ? 16.545 -11.672 -42.798 1.00 95.19 106 GLY A O 1
ATOM 776 N N . ASN A 1 107 ? 16.043 -10.213 -41.161 1.00 95.06 107 ASN A N 1
ATOM 777 C CA . ASN A 1 107 ? 14.605 -10.117 -41.420 1.00 95.06 107 ASN A CA 1
ATOM 778 C C . ASN A 1 107 ? 14.131 -8.664 -41.575 1.00 95.06 107 ASN A C 1
ATOM 780 O O . ASN A 1 107 ? 13.407 -8.348 -42.517 1.00 95.06 107 ASN A O 1
ATOM 784 N N . LEU A 1 108 ? 14.521 -7.779 -40.660 1.00 96.19 108 LEU A N 1
ATOM 785 C CA . LEU A 1 108 ? 14.107 -6.384 -40.563 1.00 96.19 108 LEU A CA 1
ATOM 786 C C . LEU A 1 108 ? 15.325 -5.452 -40.494 1.00 96.19 108 LEU A C 1
ATOM 788 O O . LEU A 1 108 ? 16.399 -5.791 -39.998 1.00 96.19 108 LEU A O 1
ATOM 792 N N . TRP A 1 109 ? 15.134 -4.224 -40.962 1.00 96.75 109 TRP A N 1
ATOM 793 C CA . TRP A 1 109 ? 16.064 -3.124 -40.744 1.00 96.75 109 TRP A CA 1
ATOM 794 C C . TRP A 1 109 ? 15.865 -2.547 -39.346 1.00 96.75 109 TRP A C 1
ATOM 796 O O . TRP A 1 109 ? 14.870 -1.874 -39.086 1.00 96.75 109 TRP A O 1
ATOM 806 N N . GLN A 1 110 ? 16.827 -2.773 -38.456 1.00 94.81 110 GLN A N 1
ATOM 807 C CA . GLN A 1 110 ? 16.802 -2.300 -37.076 1.00 94.81 110 GLN A CA 1
ATOM 808 C C . GLN A 1 110 ? 17.550 -0.982 -36.945 1.00 94.81 110 GLN A C 1
ATOM 810 O O . GLN A 1 110 ? 18.696 -0.857 -37.382 1.00 94.81 110 GLN A O 1
ATOM 815 N N . LYS A 1 111 ? 16.913 0.017 -36.329 1.00 94.12 111 LYS A N 1
ATOM 816 C CA . LYS A 1 111 ? 17.553 1.311 -36.097 1.00 94.12 111 LYS A CA 1
ATOM 817 C C . LYS A 1 111 ? 18.643 1.160 -35.037 1.00 94.12 111 LYS A C 1
ATOM 819 O O . LYS A 1 111 ? 18.396 0.661 -33.939 1.00 94.12 111 LYS A O 1
ATOM 824 N N . VAL A 1 112 ? 19.843 1.637 -35.345 1.00 92.44 112 VAL A N 1
ATOM 825 C CA . VAL A 1 112 ? 20.950 1.684 -34.386 1.00 92.44 112 VAL A CA 1
ATOM 826 C C . VAL A 1 112 ? 20.590 2.689 -33.284 1.00 92.44 112 VAL A C 1
ATOM 828 O O . VAL A 1 112 ? 20.316 3.853 -33.571 1.00 92.44 112 VAL A O 1
ATOM 831 N N . GLY A 1 113 ? 20.563 2.231 -32.028 1.00 81.56 113 GLY A N 1
ATOM 832 C CA . GLY A 1 113 ? 20.263 3.069 -30.858 1.00 81.56 113 GLY A CA 1
ATOM 833 C C . GLY A 1 113 ? 18.776 3.239 -30.511 1.00 81.56 113 GLY A C 1
ATOM 834 O O . GLY A 1 113 ? 18.439 4.167 -29.787 1.00 81.56 113 GLY A O 1
ATOM 835 N N . ALA A 1 114 ? 17.876 2.380 -31.008 1.00 63.19 114 ALA A N 1
ATOM 836 C CA . ALA A 1 114 ? 16.426 2.502 -30.780 1.00 63.19 114 ALA A CA 1
ATOM 837 C C . ALA A 1 114 ? 15.861 1.713 -29.581 1.00 63.19 114 ALA A C 1
ATOM 839 O O . ALA A 1 114 ? 14.655 1.469 -29.514 1.00 63.19 114 ALA A O 1
ATOM 840 N N . GLY A 1 115 ? 16.698 1.322 -28.619 1.00 63.28 115 GLY A N 1
ATOM 841 C CA . GLY A 1 115 ? 16.212 0.708 -27.385 1.00 63.28 115 GLY A CA 1
ATOM 842 C C . GLY A 1 115 ? 15.515 1.744 -26.505 1.00 63.28 115 GLY A C 1
ATOM 843 O O . GLY A 1 115 ? 16.160 2.649 -25.989 1.00 63.28 115 GLY A O 1
ATOM 844 N N . SER A 1 116 ? 14.200 1.623 -26.323 1.00 61.69 116 SER A N 1
ATOM 845 C CA . SER A 1 116 ? 13.513 2.278 -25.204 1.00 61.69 116 SER A CA 1
ATOM 846 C C . SER A 1 116 ? 13.648 1.383 -23.976 1.00 61.69 116 SER A C 1
ATOM 848 O O . SER A 1 116 ? 12.707 0.666 -23.631 1.00 61.69 116 SER A O 1
ATOM 850 N N . ASP A 1 117 ? 14.825 1.383 -23.352 1.00 68.06 117 ASP A N 1
ATOM 851 C CA . ASP A 1 117 ? 15.020 0.683 -22.083 1.00 68.06 117 ASP A CA 1
ATOM 852 C C . ASP A 1 117 ? 14.095 1.298 -21.024 1.00 68.06 117 ASP A C 1
ATOM 854 O O . ASP A 1 117 ? 13.835 2.504 -21.024 1.00 68.06 117 ASP A O 1
ATOM 858 N N . LEU A 1 118 ? 13.540 0.464 -20.141 1.00 68.25 118 LEU A N 1
ATOM 859 C CA . LEU A 1 118 ? 12.687 0.967 -19.067 1.00 68.25 118 LEU A CA 1
ATOM 860 C C . LEU A 1 118 ? 13.532 1.722 -18.029 1.00 68.25 118 LEU A C 1
ATOM 862 O O . LEU A 1 118 ? 13.133 2.813 -17.643 1.00 68.25 118 LEU A O 1
ATOM 866 N N . TYR A 1 119 ? 14.708 1.190 -17.669 1.00 69.44 119 TYR A N 1
ATOM 867 C CA . TYR A 1 119 ? 15.744 1.855 -16.870 1.00 69.44 119 TYR A CA 1
ATOM 868 C C . TYR A 1 119 ? 17.100 1.197 -17.173 1.00 69.44 119 TYR A C 1
ATOM 870 O O . TYR A 1 119 ? 17.253 -0.002 -16.952 1.00 69.44 119 TYR A O 1
ATOM 878 N N . LYS A 1 120 ? 18.076 1.953 -17.680 1.00 61.31 120 LYS A N 1
ATOM 879 C CA . LYS A 1 120 ? 19.478 1.500 -17.794 1.00 61.31 120 LYS A CA 1
ATOM 880 C C . LYS A 1 120 ? 20.415 2.396 -16.995 1.00 61.31 120 LYS A C 1
ATOM 882 O O . LYS A 1 120 ? 21.289 1.892 -16.301 1.00 61.31 120 LYS A O 1
ATOM 887 N N . ASP A 1 121 ? 20.147 3.696 -17.036 1.00 77.44 121 ASP A N 1
ATOM 888 C CA . ASP A 1 121 ? 20.858 4.726 -16.293 1.00 77.44 121 ASP A CA 1
ATOM 889 C C . ASP A 1 121 ? 19.869 5.585 -15.495 1.00 77.44 121 ASP A C 1
ATOM 891 O O . ASP A 1 121 ? 18.667 5.621 -15.786 1.00 77.44 121 ASP A O 1
ATOM 895 N N . ASN A 1 122 ? 20.384 6.306 -14.498 1.00 80.94 122 ASN A N 1
ATOM 896 C CA . ASN A 1 122 ? 19.620 7.347 -13.816 1.00 80.94 122 ASN A CA 1
ATOM 897 C C . ASN A 1 122 ? 19.242 8.446 -14.818 1.00 80.94 122 ASN A C 1
ATOM 899 O O . ASN A 1 122 ? 20.073 8.884 -15.613 1.00 80.94 122 ASN A O 1
ATOM 903 N N . GLY A 1 123 ? 18.010 8.944 -14.748 1.00 81.62 123 GLY A N 1
ATOM 904 C CA . GLY A 1 123 ? 17.559 10.006 -15.639 1.00 81.62 123 GLY A CA 1
ATOM 905 C C . GLY A 1 123 ? 16.169 10.526 -15.303 1.00 81.62 123 GLY A C 1
ATOM 906 O O . GLY A 1 123 ? 15.488 10.015 -14.415 1.00 81.62 123 GLY A O 1
ATOM 907 N N . THR A 1 124 ? 15.754 11.549 -16.043 1.00 83.69 124 THR A N 1
ATOM 908 C CA . THR A 1 124 ? 14.422 12.153 -15.941 1.00 83.69 124 THR A CA 1
ATOM 909 C C . THR A 1 124 ? 13.564 11.673 -17.103 1.00 83.69 124 THR A C 1
ATOM 911 O O . THR A 1 124 ? 13.991 11.723 -18.257 1.00 83.69 124 THR A O 1
ATOM 914 N N . LEU A 1 125 ? 12.336 11.234 -16.820 1.00 85.12 125 LEU A N 1
ATOM 915 C CA . LEU A 1 125 ? 11.372 10.915 -17.871 1.00 85.12 125 LEU A CA 1
ATOM 916 C C . LEU A 1 125 ? 11.021 12.184 -18.663 1.00 85.12 125 LEU A C 1
ATOM 918 O O . LEU A 1 125 ? 10.645 13.199 -18.085 1.00 85.12 125 LEU A O 1
ATOM 922 N N . THR A 1 126 ? 11.107 12.123 -19.990 1.00 85.56 126 THR A N 1
ATOM 923 C CA . THR A 1 126 ? 10.743 13.237 -20.889 1.00 85.56 126 THR A CA 1
ATOM 924 C C . THR A 1 126 ? 9.259 13.243 -21.269 1.00 85.56 126 THR A C 1
ATOM 926 O O . THR A 1 126 ? 8.777 14.194 -21.879 1.00 85.56 126 THR A O 1
ATOM 929 N N . SER A 1 127 ? 8.529 12.175 -20.933 1.00 87.50 127 SER A N 1
ATOM 930 C CA . SER A 1 127 ? 7.086 12.017 -21.142 1.00 87.50 127 SER A CA 1
ATOM 931 C C . SER A 1 127 ? 6.515 10.949 -20.197 1.00 87.50 127 SER A C 1
ATOM 933 O O . SER A 1 127 ? 7.268 10.188 -19.584 1.00 87.50 127 SER A O 1
ATOM 935 N N . ASN A 1 128 ? 5.185 10.883 -20.076 1.00 90.06 128 ASN A N 1
ATOM 936 C CA . ASN A 1 128 ? 4.508 9.873 -19.258 1.00 90.06 128 ASN A CA 1
ATOM 937 C C . ASN A 1 128 ? 4.810 8.455 -19.763 1.00 90.06 128 ASN A C 1
ATOM 939 O O . ASN A 1 128 ? 4.744 8.181 -20.962 1.00 90.06 128 ASN A O 1
ATOM 943 N N . ARG A 1 129 ? 5.059 7.526 -18.836 1.00 87.12 129 ARG A N 1
ATOM 944 C CA . ARG A 1 129 ? 5.277 6.109 -19.137 1.00 87.12 129 ARG A CA 1
ATOM 945 C C . ARG A 1 129 ? 4.202 5.264 -18.467 1.00 87.12 129 ARG A C 1
ATOM 947 O O . ARG A 1 129 ? 3.967 5.381 -17.270 1.00 87.12 129 ARG A O 1
ATOM 954 N N . THR A 1 130 ? 3.591 4.372 -19.235 1.00 89.38 130 THR A N 1
ATOM 955 C CA . THR A 1 130 ? 2.710 3.319 -18.721 1.00 89.38 130 THR A CA 1
ATOM 956 C C . THR A 1 130 ? 3.318 1.976 -19.088 1.00 89.38 130 THR A C 1
ATOM 958 O O . THR A 1 130 ? 3.688 1.769 -20.245 1.00 89.38 130 THR A O 1
ATOM 961 N N . VAL A 1 131 ? 3.421 1.063 -18.120 1.00 90.12 131 VAL A N 1
ATOM 962 C CA . VAL A 1 131 ? 3.839 -0.320 -18.376 1.00 90.12 131 VAL A CA 1
ATOM 963 C C . VAL A 1 131 ? 2.618 -1.231 -18.309 1.00 90.12 131 VAL A C 1
ATOM 965 O O . VAL A 1 131 ? 2.074 -1.471 -17.235 1.00 90.12 131 VAL A O 1
ATOM 968 N N . SER A 1 132 ? 2.176 -1.726 -19.466 1.00 92.62 132 SER A N 1
ATOM 969 C CA . SER A 1 132 ? 1.109 -2.727 -19.550 1.00 92.62 132 SER A CA 1
ATOM 970 C C . SER A 1 132 ? 1.710 -4.128 -19.462 1.00 92.62 132 SER A C 1
ATOM 972 O O . SER A 1 132 ? 2.567 -4.480 -20.269 1.00 92.62 132 SER A O 1
ATOM 974 N N . GLN A 1 133 ? 1.281 -4.918 -18.477 1.00 93.88 133 GLN A N 1
ATOM 975 C CA . GLN A 1 133 ? 1.844 -6.248 -18.211 1.00 93.88 133 GLN A CA 1
ATOM 976 C C . GLN A 1 133 ? 1.124 -7.379 -18.969 1.00 93.88 133 GLN A C 1
ATOM 978 O O . GLN A 1 133 ? 1.695 -8.454 -19.153 1.00 93.88 133 GLN A O 1
ATOM 983 N N . GLY A 1 134 ? -0.106 -7.158 -19.448 1.00 94.81 134 GLY A N 1
ATOM 984 C CA . GLY A 1 134 ? -0.925 -8.225 -20.031 1.00 94.81 134 GLY A CA 1
ATOM 985 C C . GLY A 1 134 ? -1.099 -9.382 -19.041 1.00 94.81 134 GLY A C 1
ATOM 986 O O . GLY A 1 134 ? -1.547 -9.172 -17.920 1.00 94.81 134 GLY A O 1
ATOM 987 N N . THR A 1 135 ? -0.714 -10.593 -19.444 1.00 96.75 135 THR A N 1
ATOM 988 C CA . THR A 1 135 ? -0.712 -11.799 -18.595 1.00 96.75 135 THR A CA 1
ATOM 989 C C . THR A 1 135 ? 0.622 -12.050 -17.880 1.00 96.75 135 THR A C 1
ATOM 991 O O . THR A 1 135 ? 0.783 -13.092 -17.251 1.00 96.75 135 THR A O 1
ATOM 994 N N . ASN A 1 136 ? 1.602 -11.155 -18.027 1.00 96.62 136 ASN A N 1
ATOM 995 C CA . ASN A 1 136 ? 2.949 -11.320 -17.481 1.00 96.62 136 ASN A CA 1
ATOM 996 C C . ASN A 1 136 ? 3.107 -10.614 -16.126 1.00 96.62 136 ASN A C 1
ATOM 998 O O . ASN A 1 136 ? 2.261 -9.819 -15.722 1.00 96.62 136 ASN A O 1
ATOM 1002 N N . THR A 1 137 ? 4.232 -10.871 -15.455 1.00 95.62 137 THR A N 1
ATOM 1003 C CA . THR A 1 137 ? 4.591 -10.257 -14.168 1.00 95.62 137 THR A CA 1
ATOM 1004 C C . THR A 1 137 ? 5.787 -9.320 -14.319 1.00 95.62 137 THR A C 1
ATOM 1006 O O . THR A 1 137 ? 6.788 -9.675 -14.938 1.00 95.62 137 THR A O 1
ATOM 1009 N N . MET A 1 138 ? 5.723 -8.157 -13.674 1.00 92.88 138 MET A N 1
ATOM 1010 C CA . MET A 1 138 ? 6.861 -7.300 -13.349 1.00 92.88 138 MET A CA 1
ATOM 1011 C C . MET A 1 138 ? 7.226 -7.500 -11.876 1.00 92.88 138 MET A C 1
ATOM 1013 O O . MET A 1 138 ? 6.506 -7.051 -10.986 1.00 92.88 138 MET A O 1
ATOM 1017 N N . ALA A 1 139 ? 8.338 -8.184 -11.614 1.00 93.25 139 ALA A N 1
ATOM 1018 C CA . ALA A 1 139 ? 8.813 -8.438 -10.259 1.00 93.25 139 ALA A CA 1
ATOM 1019 C C . ALA A 1 139 ? 9.998 -7.526 -9.911 1.00 93.25 139 ALA A C 1
ATOM 1021 O O . ALA A 1 139 ? 10.972 -7.456 -10.657 1.00 93.25 139 ALA A O 1
ATOM 1022 N N . PHE A 1 140 ? 9.929 -6.879 -8.746 1.00 92.62 140 PHE A N 1
ATOM 1023 C CA . PHE A 1 140 ? 11.051 -6.170 -8.131 1.00 92.62 140 PHE A CA 1
ATOM 1024 C C . PHE A 1 140 ? 11.608 -7.039 -7.003 1.00 92.62 140 PHE A C 1
ATOM 1026 O O . PHE A 1 140 ? 11.057 -7.077 -5.905 1.00 92.62 140 PHE A O 1
ATOM 1033 N N . THR A 1 141 ? 12.672 -7.788 -7.285 1.00 93.62 141 THR A N 1
ATOM 1034 C CA . THR A 1 141 ? 13.314 -8.677 -6.309 1.00 93.62 141 THR A CA 1
ATOM 1035 C C . THR A 1 141 ? 14.609 -8.057 -5.808 1.00 93.62 141 THR A C 1
ATOM 1037 O O . THR A 1 141 ? 15.480 -7.725 -6.609 1.00 93.62 141 THR A O 1
ATOM 1040 N N . SER A 1 142 ? 14.755 -7.941 -4.490 1.00 94.56 142 SER A N 1
ATOM 1041 C CA . SER A 1 142 ? 16.002 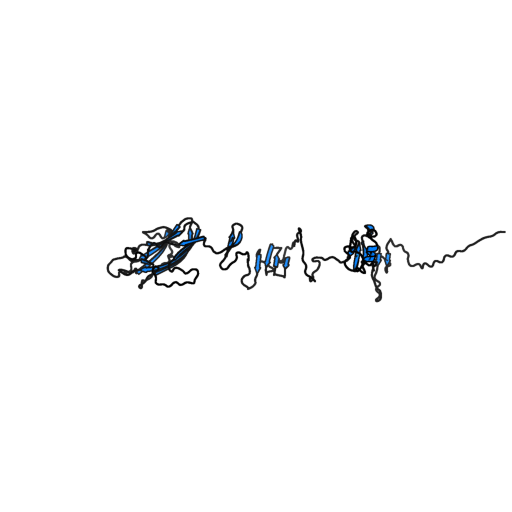-7.511 -3.858 1.00 94.56 142 SER A CA 1
ATOM 1042 C C . SER A 1 142 ? 16.735 -8.716 -3.277 1.00 94.56 142 SER A C 1
ATOM 1044 O O . SER A 1 142 ? 16.129 -9.545 -2.604 1.00 94.56 142 SER A O 1
ATOM 1046 N N . SER A 1 143 ? 18.043 -8.795 -3.513 1.00 95.44 143 SER A N 1
ATOM 1047 C CA . SER A 1 143 ? 18.954 -9.740 -2.852 1.00 95.44 143 SER A CA 1
ATOM 1048 C C . SER A 1 143 ? 19.757 -9.075 -1.729 1.00 95.44 143 SER A C 1
ATOM 1050 O O . SER A 1 143 ? 20.805 -9.582 -1.329 1.00 95.44 143 SER A O 1
ATOM 1052 N N . ALA A 1 144 ? 19.331 -7.893 -1.279 1.00 96.00 144 ALA A N 1
ATOM 1053 C CA . ALA A 1 144 ? 20.040 -7.151 -0.252 1.00 96.00 144 ALA A CA 1
ATOM 1054 C C . ALA A 1 144 ? 20.016 -7.892 1.090 1.00 96.00 144 ALA A C 1
ATOM 1056 O O . ALA A 1 144 ? 19.006 -8.470 1.484 1.00 96.00 144 ALA A O 1
ATOM 1057 N N . THR A 1 145 ? 21.133 -7.826 1.809 1.00 97.06 145 THR A N 1
ATOM 1058 C CA . THR A 1 145 ? 21.299 -8.379 3.164 1.00 97.06 145 THR A CA 1
ATOM 1059 C C . THR A 1 145 ? 21.392 -7.287 4.233 1.00 97.06 145 THR A C 1
ATOM 1061 O O . THR A 1 145 ? 21.497 -7.585 5.420 1.00 97.06 145 THR A O 1
ATOM 1064 N N . SER A 1 146 ? 21.361 -6.016 3.825 1.00 96.94 146 SER A N 1
ATOM 1065 C CA . SER A 1 146 ? 21.422 -4.846 4.699 1.00 96.94 146 SER A CA 1
ATOM 1066 C C . SER A 1 146 ? 20.657 -3.653 4.113 1.00 96.94 146 SER A C 1
ATOM 1068 O O . SER A 1 146 ? 20.257 -3.650 2.943 1.00 96.94 146 SER A O 1
ATOM 1070 N N . GLY A 1 147 ? 20.442 -2.637 4.953 1.00 96.12 147 GLY A N 1
ATOM 1071 C CA . GLY A 1 147 ? 19.614 -1.474 4.640 1.00 96.12 147 GLY A CA 1
ATOM 1072 C C . GLY A 1 147 ? 18.130 -1.711 4.922 1.00 96.12 147 GLY A C 1
ATOM 1073 O O . GLY A 1 147 ? 17.717 -2.815 5.263 1.00 96.12 147 GLY A O 1
ATOM 1074 N N . THR A 1 148 ? 17.338 -0.651 4.791 1.00 96.81 148 THR A N 1
ATOM 1075 C CA . THR A 1 148 ? 15.896 -0.648 5.098 1.00 96.81 148 THR A CA 1
ATOM 1076 C C . THR A 1 148 ? 15.041 -0.169 3.924 1.00 96.81 148 THR A C 1
ATOM 1078 O O . THR A 1 148 ? 13.844 0.060 4.078 1.00 96.81 148 THR A O 1
ATOM 1081 N N . SER A 1 149 ? 15.649 0.020 2.752 1.00 96.12 149 SER A N 1
ATOM 1082 C CA . SER A 1 149 ? 15.031 0.707 1.624 1.00 96.12 149 SER A CA 1
ATOM 1083 C C . SER A 1 149 ? 15.529 0.134 0.300 1.00 96.12 149 SER A C 1
ATOM 1085 O O . SER A 1 149 ? 16.675 0.359 -0.088 1.00 96.12 149 SER A O 1
ATOM 1087 N N . HIS A 1 150 ? 14.685 -0.658 -0.368 1.00 96.38 150 HIS A N 1
ATOM 1088 C CA . HIS A 1 150 ? 15.060 -1.404 -1.584 1.00 96.38 150 HIS A CA 1
ATOM 1089 C C . HIS A 1 150 ? 14.063 -1.259 -2.732 1.00 96.38 150 HIS A C 1
ATOM 1091 O O . HIS A 1 150 ? 14.421 -1.496 -3.882 1.00 96.38 150 HIS A O 1
ATOM 1097 N N . PHE A 1 151 ? 12.833 -0.844 -2.440 1.00 95.69 151 PHE A N 1
ATOM 1098 C CA . PHE A 1 151 ? 11.892 -0.347 -3.438 1.00 95.69 151 PHE A CA 1
ATOM 1099 C C . PHE A 1 151 ? 11.206 0.889 -2.867 1.00 95.69 151 PHE A C 1
ATOM 1101 O O . PHE A 1 151 ? 10.483 0.791 -1.873 1.00 95.69 151 PHE A O 1
ATOM 1108 N N . THR A 1 152 ? 11.467 2.045 -3.469 1.00 94.56 152 THR A N 1
ATOM 1109 C CA . THR A 1 152 ? 10.972 3.338 -2.996 1.00 94.56 152 THR A CA 1
ATOM 1110 C C . THR A 1 152 ? 10.185 4.064 -4.067 1.00 94.56 152 THR A C 1
ATOM 1112 O O . THR A 1 152 ? 10.523 4.039 -5.250 1.00 94.56 152 THR A O 1
ATOM 1115 N N . VAL A 1 153 ? 9.144 4.756 -3.625 1.00 96.31 153 VAL A N 1
ATOM 1116 C CA . VAL A 1 153 ? 8.441 5.770 -4.405 1.00 96.31 153 VAL A CA 1
ATOM 1117 C C . VAL A 1 153 ? 8.536 7.053 -3.606 1.00 96.31 153 VAL A C 1
ATOM 1119 O O . VAL A 1 153 ? 8.057 7.089 -2.475 1.00 96.31 153 VAL A O 1
ATOM 1122 N N . ASP A 1 154 ? 9.171 8.071 -4.193 1.00 95.62 154 ASP A N 1
ATOM 1123 C CA . ASP A 1 154 ? 9.343 9.391 -3.576 1.00 95.62 154 ASP A CA 1
ATOM 1124 C C . ASP A 1 154 ? 9.891 9.295 -2.137 1.00 95.62 154 ASP A C 1
ATOM 1126 O O . ASP A 1 154 ? 9.235 9.623 -1.148 1.00 95.62 154 ASP A O 1
ATOM 1130 N N . ASN A 1 155 ? 11.105 8.743 -2.022 1.00 93.00 155 ASN A N 1
ATOM 1131 C CA . ASN A 1 155 ? 11.803 8.513 -0.757 1.00 93.00 155 ASN A CA 1
ATOM 1132 C C . ASN A 1 155 ? 10.986 7.687 0.254 1.00 93.00 155 ASN A C 1
ATOM 1134 O O . ASN A 1 155 ? 10.934 6.463 0.146 1.00 93.00 155 ASN A O 1
ATOM 1138 N N . SER A 1 156 ? 10.421 8.335 1.275 1.00 95.31 156 SER A N 1
ATOM 1139 C CA . SER A 1 156 ? 9.697 7.684 2.367 1.00 95.31 156 SER A CA 1
ATOM 1140 C C . SER A 1 156 ? 8.192 7.593 2.122 1.00 95.31 156 SER 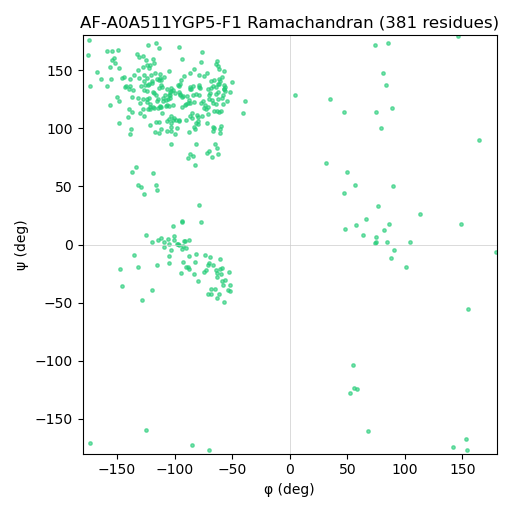A C 1
ATOM 1142 O O . SER A 1 156 ? 7.517 6.969 2.937 1.00 95.31 156 SER A O 1
ATOM 1144 N N . THR A 1 157 ? 7.657 8.160 1.032 1.00 97.19 157 THR A N 1
ATOM 1145 C CA . THR A 1 157 ? 6.218 8.107 0.726 1.00 97.19 157 THR A CA 1
ATOM 1146 C C . THR A 1 157 ? 5.724 6.659 0.653 1.00 97.19 157 THR A C 1
ATOM 1148 O O . THR A 1 157 ? 4.776 6.304 1.353 1.00 97.19 157 THR A O 1
ATOM 1151 N N . PHE A 1 158 ? 6.414 5.797 -0.099 1.00 97.94 158 PHE A N 1
ATOM 1152 C CA . PHE A 1 158 ? 6.251 4.342 -0.030 1.00 97.94 158 PHE A CA 1
ATOM 1153 C C . PHE A 1 158 ? 7.619 3.671 -0.058 1.00 97.94 158 PHE A C 1
ATOM 1155 O O . PHE A 1 158 ? 8.404 3.906 -0.976 1.00 97.94 158 PHE A O 1
ATOM 1162 N N . ASN A 1 159 ? 7.891 2.812 0.919 1.00 97.81 159 ASN A N 1
ATOM 1163 C CA . ASN A 1 159 ? 9.171 2.134 1.057 1.00 97.81 159 ASN A CA 1
ATOM 1164 C C . ASN A 1 159 ? 8.987 0.651 1.383 1.00 97.81 159 ASN A C 1
ATOM 1166 O O . ASN A 1 159 ? 8.258 0.298 2.310 1.00 97.81 159 ASN A O 1
ATOM 1170 N N . VAL A 1 160 ? 9.716 -0.210 0.678 1.00 98.06 160 VAL A N 1
ATOM 1171 C CA . VAL A 1 160 ? 9.865 -1.628 1.021 1.00 98.06 160 VAL A CA 1
ATOM 1172 C C . VAL A 1 160 ? 11.264 -1.868 1.572 1.00 98.06 160 VAL A C 1
ATOM 1174 O O . VAL A 1 160 ? 12.265 -1.671 0.880 1.00 98.06 160 VAL A O 1
ATOM 1177 N N . ASP A 1 161 ? 11.304 -2.347 2.810 1.00 97.81 161 ASP A N 1
ATOM 1178 C CA . ASP A 1 161 ? 12.473 -2.940 3.450 1.00 97.81 161 ASP A CA 1
ATOM 1179 C C . ASP A 1 161 ? 12.484 -4.433 3.110 1.00 97.81 161 ASP A C 1
ATOM 1181 O O . ASP A 1 161 ? 11.786 -5.238 3.738 1.00 97.81 161 ASP A O 1
ATOM 1185 N N . ALA A 1 162 ? 13.251 -4.802 2.084 1.00 97.56 162 ALA A N 1
ATOM 1186 C CA . ALA A 1 162 ? 13.303 -6.180 1.609 1.00 97.56 162 ALA A CA 1
ATOM 1187 C C . ALA A 1 162 ? 14.097 -7.102 2.546 1.00 97.56 162 ALA A C 1
ATOM 1189 O O . ALA A 1 162 ? 13.854 -8.304 2.562 1.00 97.56 162 ALA A O 1
ATOM 1190 N N . VAL A 1 163 ? 15.012 -6.553 3.350 1.00 97.81 163 VAL A N 1
ATOM 1191 C CA . VAL A 1 163 ? 15.825 -7.337 4.294 1.00 97.81 163 VAL A CA 1
ATOM 1192 C C . VAL A 1 163 ? 14.950 -7.881 5.417 1.00 97.81 163 VAL A C 1
ATOM 1194 O O . VAL A 1 163 ? 15.069 -9.044 5.797 1.00 97.81 163 VAL A O 1
ATOM 1197 N N . ASN A 1 164 ? 14.041 -7.051 5.932 1.00 97.12 164 ASN A N 1
ATOM 1198 C CA . ASN A 1 164 ? 13.184 -7.409 7.064 1.00 97.12 164 ASN A CA 1
ATOM 1199 C C . ASN A 1 164 ? 11.735 -7.719 6.661 1.00 97.12 164 ASN A C 1
ATOM 1201 O O . ASN A 1 164 ? 10.916 -8.037 7.524 1.00 97.12 164 ASN A O 1
ATOM 1205 N N . ASN A 1 165 ? 11.412 -7.648 5.366 1.00 97.19 165 ASN A N 1
ATOM 1206 C CA . ASN A 1 165 ? 10.072 -7.855 4.813 1.00 97.19 165 ASN A CA 1
ATOM 1207 C C . ASN A 1 165 ? 9.025 -6.903 5.420 1.00 97.19 165 ASN A C 1
ATOM 1209 O O . ASN A 1 165 ? 7.980 -7.339 5.918 1.00 97.19 165 ASN A O 1
ATOM 1213 N N . ARG A 1 166 ? 9.325 -5.598 5.412 1.00 98.25 166 ARG A N 1
ATOM 1214 C CA . ARG A 1 166 ? 8.468 -4.545 5.983 1.00 98.25 166 ARG A CA 1
ATOM 1215 C C . ARG A 1 166 ? 8.094 -3.496 4.942 1.00 98.25 166 ARG A C 1
ATOM 1217 O O . ARG A 1 166 ? 8.858 -3.225 4.018 1.00 98.25 166 ARG A O 1
ATOM 1224 N N . VAL A 1 167 ? 6.933 -2.878 5.132 1.00 98.50 167 VAL A N 1
ATOM 1225 C CA . VAL A 1 167 ? 6.443 -1.755 4.327 1.00 98.50 167 VAL A CA 1
ATOM 1226 C C . VAL A 1 167 ? 6.317 -0.519 5.212 1.00 98.50 167 VAL A C 1
ATOM 1228 O O . VAL A 1 167 ? 5.702 -0.564 6.277 1.00 98.50 167 VAL A O 1
ATOM 1231 N N . GLY A 1 168 ? 6.902 0.584 4.759 1.00 98.12 168 GLY A N 1
ATOM 1232 C CA . GLY A 1 168 ? 6.776 1.904 5.361 1.00 98.12 168 GLY A CA 1
ATOM 1233 C C . GLY A 1 168 ? 5.978 2.847 4.464 1.00 98.12 168 GLY A C 1
ATOM 1234 O O . GLY A 1 168 ? 6.213 2.904 3.257 1.00 98.12 168 GLY A O 1
ATOM 1235 N N . ILE A 1 169 ? 5.059 3.599 5.065 1.00 98.12 169 ILE A N 1
ATOM 1236 C CA . ILE A 1 169 ? 4.366 4.745 4.467 1.00 98.12 169 ILE A CA 1
ATOM 1237 C C . ILE A 1 169 ? 4.734 5.971 5.301 1.00 98.12 169 ILE A C 1
ATOM 1239 O O . ILE A 1 169 ? 4.471 5.998 6.501 1.00 98.12 169 ILE A O 1
ATOM 1243 N N . GLY A 1 170 ? 5.392 6.957 4.700 1.00 97.19 170 GLY A N 1
ATOM 1244 C CA . GLY A 1 170 ? 5.977 8.099 5.415 1.00 97.19 170 GLY A CA 1
ATOM 1245 C C . GLY A 1 170 ? 7.264 7.782 6.195 1.00 97.19 170 GLY A C 1
ATOM 1246 O O . GLY A 1 170 ? 7.778 8.644 6.904 1.00 97.19 170 GLY A O 1
ATOM 1247 N N . THR A 1 171 ? 7.823 6.572 6.071 1.00 97.25 171 THR A N 1
ATOM 1248 C CA . THR A 1 171 ? 9.078 6.152 6.728 1.00 97.25 171 THR A CA 1
ATOM 1249 C C . THR A 1 171 ? 9.916 5.257 5.813 1.00 97.25 171 THR A C 1
ATOM 1251 O O . THR A 1 171 ? 9.394 4.344 5.177 1.00 97.25 171 THR A O 1
ATOM 1254 N N . SER A 1 172 ? 11.230 5.495 5.752 1.00 97.06 172 SER A N 1
ATOM 1255 C CA . SER A 1 172 ? 12.198 4.652 5.025 1.00 97.06 172 SER A CA 1
ATOM 1256 C C . SER A 1 172 ? 12.843 3.569 5.899 1.00 97.06 172 SER A C 1
ATOM 1258 O O . SER A 1 172 ? 13.650 2.774 5.416 1.00 97.06 172 SER A O 1
ATOM 1260 N N . SER A 1 173 ? 12.491 3.526 7.185 1.00 96.81 173 SER A N 1
ATOM 1261 C CA . SER A 1 173 ? 13.020 2.570 8.160 1.00 96.81 173 SER A CA 1
ATOM 1262 C C . SER A 1 173 ? 11.884 2.033 9.031 1.00 96.81 173 SER A C 1
ATOM 1264 O O . SER A 1 173 ? 11.878 2.282 10.237 1.00 96.81 173 SER A O 1
ATOM 1266 N N . PRO A 1 174 ? 10.893 1.340 8.436 1.00 98.06 174 PRO A N 1
ATOM 1267 C CA . PRO A 1 174 ? 9.776 0.790 9.194 1.00 98.06 174 PRO A CA 1
ATOM 1268 C C . PRO A 1 174 ? 10.293 -0.146 10.289 1.00 98.06 174 PRO A C 1
ATOM 1270 O O . PRO A 1 174 ? 11.193 -0.946 10.055 1.00 98.06 174 PRO A O 1
ATOM 1273 N N . SER A 1 175 ? 9.722 -0.059 11.483 1.00 97.69 175 SER A N 1
ATOM 1274 C CA . SER A 1 175 ? 10.041 -0.897 12.642 1.00 97.69 175 SER A CA 1
ATOM 1275 C C . SER A 1 175 ? 9.106 -2.108 12.760 1.00 97.69 175 SER A C 1
ATOM 1277 O O . SER A 1 175 ? 9.519 -3.153 13.264 1.00 97.69 175 SER A O 1
ATOM 1279 N N . ALA A 1 176 ? 7.899 -2.016 12.193 1.00 98.25 176 ALA A N 1
ATOM 1280 C CA . ALA A 1 176 ? 6.893 -3.077 12.118 1.00 98.25 176 ALA A CA 1
ATOM 1281 C C . ALA A 1 176 ? 6.655 -3.549 10.670 1.00 98.25 176 ALA A C 1
ATOM 1283 O O . ALA A 1 176 ? 7.098 -2.908 9.721 1.00 98.25 176 ALA A O 1
ATOM 1284 N N . LYS A 1 177 ? 5.930 -4.666 10.480 1.00 98.06 177 LYS A N 1
ATOM 1285 C CA . LYS A 1 177 ? 5.589 -5.186 9.134 1.00 98.06 177 LYS A CA 1
ATOM 1286 C C . LYS A 1 177 ? 4.907 -4.149 8.241 1.00 98.06 177 LYS A C 1
ATOM 1288 O O . LYS A 1 177 ? 5.193 -4.101 7.050 1.00 98.06 177 LYS A O 1
ATOM 1293 N N . LEU A 1 178 ? 4.032 -3.342 8.827 1.00 98.06 178 LEU A N 1
ATOM 1294 C CA . LEU A 1 178 ? 3.453 -2.159 8.215 1.00 98.06 178 LEU A CA 1
ATOM 1295 C C . LEU A 1 178 ? 3.609 -1.012 9.209 1.00 98.06 178 LEU A C 1
ATOM 1297 O O . LEU A 1 178 ? 3.113 -1.107 10.331 1.00 98.06 178 LEU A O 1
ATOM 1301 N N . GLU A 1 179 ? 4.279 0.056 8.802 1.00 98.19 179 GLU A N 1
ATOM 1302 C CA . GLU A 1 179 ? 4.362 1.292 9.574 1.00 98.19 179 GLU A CA 1
ATOM 1303 C C . GLU A 1 179 ? 3.819 2.448 8.737 1.00 98.19 179 GLU A C 1
ATOM 1305 O O . GLU A 1 179 ? 4.266 2.666 7.613 1.00 98.19 179 GLU A O 1
ATOM 1310 N N . VAL A 1 180 ? 2.856 3.186 9.293 1.00 97.94 180 VAL A N 1
ATOM 1311 C CA . VAL A 1 180 ? 2.333 4.419 8.698 1.00 97.94 180 VAL A CA 1
ATOM 1312 C C . VAL A 1 180 ? 2.716 5.579 9.606 1.00 97.94 180 VAL A C 1
ATOM 1314 O O . VAL A 1 180 ? 2.153 5.744 10.688 1.00 97.94 180 VAL A O 1
ATOM 1317 N N . ASN A 1 181 ? 3.693 6.369 9.173 1.00 96.38 181 ASN A N 1
ATOM 1318 C CA . ASN A 1 181 ? 4.211 7.517 9.899 1.00 96.38 181 ASN A CA 1
ATOM 1319 C C . ASN A 1 181 ? 3.656 8.813 9.289 1.00 96.38 181 ASN A C 1
ATOM 1321 O O . ASN A 1 181 ? 4.136 9.285 8.262 1.00 96.38 181 ASN A O 1
ATOM 1325 N N . ASN A 1 182 ? 2.640 9.392 9.936 1.00 95.69 182 ASN A N 1
ATOM 1326 C CA . ASN A 1 182 ? 2.004 10.652 9.521 1.00 95.69 182 ASN A CA 1
ATOM 1327 C C . ASN A 1 182 ? 2.614 11.891 10.213 1.00 95.69 182 ASN A C 1
ATOM 1329 O O . ASN A 1 182 ? 1.974 12.943 10.326 1.00 95.69 182 ASN A O 1
ATOM 1333 N N . GLY A 1 183 ? 3.831 11.756 10.752 1.00 94.50 183 GLY A N 1
ATOM 1334 C CA . GLY A 1 183 ? 4.487 12.790 11.544 1.00 94.50 183 GLY A CA 1
ATOM 1335 C C . GLY A 1 183 ? 3.655 13.183 12.766 1.00 94.50 183 GLY A C 1
ATOM 1336 O O . GLY A 1 183 ? 3.287 12.343 13.584 1.00 94.50 183 GLY A O 1
ATOM 1337 N N . THR A 1 184 ? 3.354 14.475 12.889 1.00 94.62 184 THR A N 1
ATOM 1338 C CA . THR A 1 184 ? 2.593 15.046 14.013 1.00 94.62 184 THR A CA 1
ATOM 1339 C C . THR A 1 184 ? 1.100 15.214 13.725 1.00 94.62 184 THR A C 1
ATOM 1341 O O . THR A 1 184 ? 0.364 15.677 14.596 1.00 94.62 184 THR A O 1
ATOM 1344 N N . THR A 1 185 ? 0.630 14.848 12.528 1.00 94.81 185 THR A N 1
ATOM 1345 C CA . THR A 1 185 ? -0.777 15.020 12.146 1.00 94.81 185 THR A CA 1
ATOM 1346 C C . THR A 1 185 ? -1.599 13.801 12.587 1.00 94.81 185 THR A C 1
ATOM 1348 O O . THR A 1 185 ? -1.280 12.673 12.197 1.00 94.81 185 THR A O 1
ATOM 1351 N N . PRO A 1 186 ? -2.678 13.974 13.373 1.00 92.31 186 PRO A N 1
ATOM 1352 C CA . PRO A 1 186 ? -3.576 12.872 13.713 1.00 92.31 186 PRO A CA 1
ATOM 1353 C C . PRO A 1 186 ? -4.256 12.267 12.476 1.00 92.31 186 PRO A C 1
ATOM 1355 O O . PRO A 1 186 ? -4.528 12.966 11.504 1.00 92.31 186 PRO A O 1
ATOM 1358 N N . GLY A 1 187 ? -4.586 10.972 12.535 1.00 91.56 187 GLY A N 1
ATOM 1359 C CA . GLY A 1 187 ? -5.330 10.295 11.463 1.00 91.56 187 GLY A CA 1
ATOM 1360 C C . GLY A 1 187 ? -4.452 9.683 10.369 1.00 91.56 187 GLY A C 1
ATOM 1361 O O . GLY A 1 187 ? -4.702 9.889 9.188 1.00 91.56 18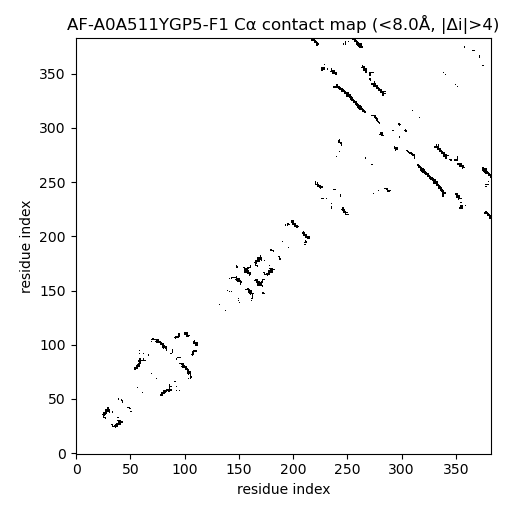7 GLY A O 1
ATOM 1362 N N . ALA A 1 188 ? -3.447 8.895 10.760 1.00 93.06 188 ALA A N 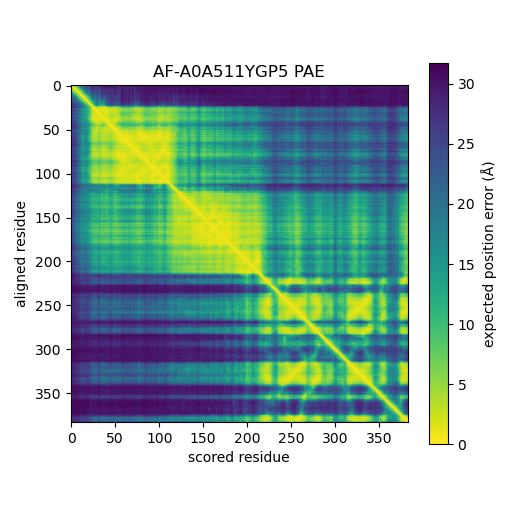1
ATOM 1363 C CA . ALA A 1 188 ? -2.539 8.220 9.829 1.00 93.06 188 ALA A CA 1
ATOM 1364 C C . ALA A 1 188 ? -3.226 7.186 8.910 1.00 93.06 188 ALA A C 1
ATOM 1366 O O . ALA A 1 188 ? -2.727 6.897 7.827 1.00 93.06 188 ALA A O 1
ATOM 1367 N N . LEU A 1 189 ? -4.367 6.624 9.325 1.00 94.88 189 LEU A N 1
ATOM 1368 C CA . LEU A 1 189 ? -5.080 5.575 8.597 1.00 94.88 189 LEU A CA 1
ATOM 1369 C C . LEU A 1 189 ? -6.529 5.988 8.321 1.00 94.88 189 LEU A C 1
ATOM 1371 O O . LEU A 1 189 ? -7.291 6.267 9.245 1.00 94.88 189 LEU A O 1
ATOM 1375 N N . LYS A 1 190 ? -6.926 5.946 7.046 1.00 94.25 190 LYS A N 1
ATOM 1376 C CA . LYS A 1 190 ? -8.318 6.070 6.601 1.00 94.25 190 LYS A CA 1
ATOM 1377 C C . LYS A 1 190 ? -8.711 4.818 5.822 1.00 94.25 190 LYS A C 1
ATOM 1379 O O . LYS A 1 190 ? -8.120 4.531 4.788 1.00 94.25 190 LYS A O 1
ATOM 1384 N N . ILE A 1 191 ? -9.744 4.115 6.282 1.00 95.44 191 ILE A N 1
ATOM 1385 C CA . ILE A 1 191 ? -10.317 2.950 5.591 1.00 95.44 191 ILE A CA 1
ATOM 1386 C C . ILE A 1 191 ? -11.705 3.341 5.087 1.00 95.44 191 ILE A C 1
ATOM 1388 O O . ILE A 1 191 ? -12.599 3.611 5.884 1.00 95.44 191 ILE A O 1
ATOM 1392 N N . THR A 1 192 ? -11.869 3.403 3.765 1.00 95.94 192 THR A N 1
ATOM 1393 C CA . THR A 1 192 ? -13.146 3.714 3.103 1.00 95.94 192 THR A CA 1
ATOM 1394 C C . THR A 1 192 ? -13.618 2.460 2.378 1.00 95.94 192 THR A C 1
ATOM 1396 O O . THR A 1 192 ? -13.117 2.158 1.300 1.00 95.94 192 THR A O 1
ATOM 1399 N N . ASP A 1 193 ? -14.543 1.722 2.985 1.00 94.69 193 ASP A N 1
ATOM 1400 C CA . ASP A 1 193 ? -15.078 0.453 2.463 1.00 94.69 193 ASP A CA 1
ATOM 1401 C C . ASP A 1 193 ? -16.577 0.537 2.100 1.00 94.69 193 ASP A C 1
ATOM 1403 O O . ASP A 1 193 ? -17.192 -0.455 1.723 1.00 94.69 193 ASP A O 1
ATOM 1407 N N . GLY A 1 194 ? -17.177 1.726 2.223 1.00 96.31 194 GLY A N 1
ATOM 1408 C CA . GLY A 1 194 ? -18.607 1.976 2.020 1.00 96.31 194 GLY A CA 1
ATOM 1409 C C . GLY A 1 194 ? -19.458 1.783 3.279 1.00 96.31 194 GLY A C 1
ATOM 1410 O O . GLY A 1 194 ? -20.609 2.214 3.308 1.00 96.31 194 GLY A O 1
ATOM 1411 N N . THR A 1 195 ? -18.899 1.197 4.338 1.00 94.69 195 THR A N 1
ATOM 1412 C CA . THR A 1 195 ? -19.571 0.972 5.623 1.00 94.69 195 THR A CA 1
ATOM 1413 C C . THR A 1 195 ? -19.109 1.927 6.719 1.00 94.69 195 THR A C 1
ATOM 1415 O O . THR A 1 195 ? -19.777 1.993 7.754 1.00 94.69 195 THR A O 1
ATOM 1418 N N . GLN A 1 196 ? -18.042 2.709 6.506 1.00 95.94 196 GLN A N 1
ATOM 1419 C CA . GLN A 1 196 ? -17.591 3.738 7.451 1.00 95.94 196 GLN A CA 1
ATOM 1420 C C . GLN A 1 196 ? -18.688 4.770 7.761 1.00 95.94 196 GLN A C 1
ATOM 1422 O O . GLN A 1 196 ? -19.529 5.082 6.919 1.00 95.94 196 GLN A O 1
ATOM 1427 N N . GLY A 1 197 ? -18.677 5.326 8.972 1.00 91.62 197 GLY A N 1
ATOM 1428 C CA . GLY A 1 197 ? -19.633 6.346 9.402 1.00 91.62 197 GLY A CA 1
ATOM 1429 C C . GLY A 1 197 ? -19.313 6.873 10.797 1.00 91.62 197 GLY A C 1
ATOM 1430 O O . GLY A 1 197 ? -18.562 6.243 11.542 1.00 91.62 197 GLY A O 1
ATOM 1431 N N . GLU A 1 198 ? -19.878 8.027 11.144 1.00 90.44 198 GLU A N 1
ATOM 1432 C CA . GLU A 1 198 ? -19.733 8.607 12.480 1.00 90.44 198 GLU A CA 1
ATOM 1433 C C . GLU A 1 198 ? -20.225 7.621 13.557 1.00 90.44 198 GLU A C 1
ATOM 1435 O O . GLU A 1 198 ? -21.260 6.972 13.397 1.00 90.44 198 GLU A O 1
ATOM 1440 N N . GLY A 1 199 ? -19.445 7.449 14.629 1.00 84.00 199 GLY A N 1
ATOM 1441 C CA . GLY A 1 199 ? -19.762 6.534 15.734 1.00 84.00 199 GLY A CA 1
ATOM 1442 C C . GLY A 1 199 ? -19.591 5.036 15.440 1.00 84.00 199 GLY A C 1
ATOM 1443 O O . GLY A 1 199 ? -19.845 4.212 16.322 1.00 84.00 199 GLY A O 1
ATOM 1444 N N . LYS A 1 200 ? -19.156 4.651 14.233 1.00 88.44 200 LYS A N 1
ATOM 1445 C CA . LYS A 1 200 ? -18.837 3.252 13.918 1.00 88.44 200 LYS A CA 1
ATOM 1446 C C . LYS A 1 200 ? -17.431 2.877 14.373 1.00 88.44 200 LYS A C 1
ATOM 1448 O O . LYS A 1 200 ? -16.521 3.700 14.387 1.00 88.44 200 LYS A O 1
ATOM 1453 N N . VAL A 1 201 ? -17.255 1.600 14.688 1.00 91.69 201 VAL A N 1
ATOM 1454 C CA . VAL A 1 201 ? -15.968 1.005 15.059 1.00 91.69 201 VAL A CA 1
ATOM 1455 C C . VAL A 1 201 ? -15.572 -0.061 14.048 1.00 91.69 201 VAL A C 1
ATOM 1457 O O . VAL A 1 201 ? -16.430 -0.728 13.464 1.00 91.69 201 VAL A O 1
ATOM 1460 N N . LEU A 1 202 ? -14.268 -0.212 13.824 1.00 94.25 202 LEU A N 1
ATOM 1461 C CA . LEU A 1 202 ? -13.734 -1.292 13.005 1.00 94.25 202 LEU A CA 1
ATOM 1462 C C . LEU A 1 202 ? -13.763 -2.586 13.825 1.00 94.25 202 LEU A C 1
ATOM 1464 O O . LEU A 1 202 ? -13.171 -2.658 14.900 1.00 94.25 202 LEU A O 1
ATOM 1468 N N . THR A 1 203 ? -14.455 -3.599 13.316 1.00 90.56 203 THR A N 1
ATOM 1469 C CA . THR A 1 203 ? -14.556 -4.931 13.940 1.00 90.56 203 THR A CA 1
ATOM 1470 C C . THR A 1 203 ? -14.035 -5.993 12.984 1.00 90.56 203 THR A C 1
ATOM 1472 O O . THR A 1 203 ? -14.083 -5.767 11.778 1.00 90.56 203 THR A O 1
ATOM 1475 N N . SER A 1 204 ? -13.563 -7.133 13.495 1.00 93.25 204 SER A N 1
ATOM 1476 C CA . SER A 1 204 ? -13.152 -8.271 12.665 1.00 93.25 204 SER A CA 1
ATOM 1477 C C . SER A 1 204 ? -14.173 -9.407 12.699 1.00 93.25 204 SER A C 1
ATOM 1479 O O . SER A 1 204 ? -14.816 -9.642 13.724 1.00 93.25 204 SER A O 1
ATOM 1481 N N . ASP A 1 205 ? -14.276 -10.154 11.604 1.00 88.06 205 ASP A N 1
ATOM 1482 C CA . ASP A 1 205 ? -14.941 -11.459 11.586 1.00 88.06 205 ASP A CA 1
ATOM 1483 C C . ASP A 1 205 ? -13.992 -12.606 12.010 1.00 88.06 205 ASP A C 1
ATOM 1485 O O . ASP A 1 205 ? -12.860 -12.376 12.446 1.00 88.06 205 ASP A O 1
ATOM 1489 N N . ALA A 1 206 ? -14.450 -13.857 11.878 1.00 93.44 206 ALA A N 1
ATOM 1490 C CA . ALA A 1 206 ? -13.667 -15.050 12.213 1.00 93.44 206 ALA A CA 1
ATOM 1491 C C . ALA A 1 206 ? -12.448 -15.287 11.294 1.00 93.44 206 ALA A C 1
ATOM 1493 O O . ALA A 1 206 ? -11.548 -16.035 11.669 1.00 93.44 206 ALA A O 1
ATOM 1494 N N . ASN A 1 207 ? -12.403 -14.652 10.118 1.00 95.31 207 ASN A N 1
ATOM 1495 C CA . ASN A 1 207 ? -11.287 -14.726 9.170 1.00 95.31 207 ASN A CA 1
ATOM 1496 C C . ASN A 1 207 ? -10.339 -13.519 9.292 1.00 95.31 207 ASN A C 1
ATOM 1498 O O . ASN A 1 207 ? -9.364 -13.426 8.547 1.00 95.31 207 ASN A O 1
ATOM 1502 N N . GLY A 1 208 ? -10.617 -12.589 10.214 1.00 94.19 208 GLY A N 1
ATOM 1503 C CA . GLY A 1 208 ? -9.831 -11.373 10.413 1.00 94.19 208 GLY A CA 1
ATOM 1504 C C . GLY A 1 208 ? -10.162 -10.240 9.437 1.00 94.19 208 GLY A C 1
ATOM 1505 O O . GLY A 1 208 ? -9.415 -9.263 9.379 1.00 94.19 208 GLY A O 1
ATOM 1506 N N . VAL A 1 209 ? -11.260 -10.331 8.677 1.00 94.69 209 VAL A N 1
ATOM 1507 C CA . VAL A 1 209 ? -11.686 -9.252 7.774 1.00 94.69 209 VAL A CA 1
ATOM 1508 C C . VAL A 1 209 ? -12.256 -8.107 8.603 1.00 94.69 209 VAL A C 1
ATOM 1510 O O . VAL A 1 209 ? -13.225 -8.285 9.339 1.00 94.69 209 VAL A O 1
ATOM 1513 N N . GLY A 1 210 ? -11.644 -6.927 8.484 1.00 94.62 210 GLY A N 1
ATOM 1514 C CA . GLY A 1 210 ? -12.105 -5.706 9.139 1.00 94.62 210 GLY A CA 1
ATOM 1515 C C . GLY A 1 210 ? -13.297 -5.082 8.412 1.00 94.62 210 GLY A C 1
ATOM 1516 O O . GLY A 1 210 ? -13.273 -4.949 7.191 1.00 94.62 210 GLY A O 1
ATOM 1517 N N . THR A 1 211 ? -14.331 -4.668 9.143 1.00 94.31 211 THR A N 1
ATOM 1518 C CA . THR A 1 211 ? -15.472 -3.914 8.590 1.00 94.31 211 THR A CA 1
ATOM 1519 C C . THR A 1 211 ? -15.997 -2.912 9.611 1.00 94.31 211 THR A C 1
ATOM 1521 O O . THR A 1 211 ? -16.021 -3.199 10.816 1.00 94.31 211 THR A O 1
ATOM 1524 N N . TRP A 1 212 ? -16.433 -1.737 9.151 1.00 95.12 212 TRP A N 1
ATOM 1525 C CA . TRP A 1 212 ? -17.036 -0.742 10.034 1.00 95.12 212 TRP A CA 1
ATOM 1526 C C . TRP A 1 212 ? -18.455 -1.146 10.423 1.00 95.12 212 TRP A C 1
ATOM 1528 O O . TRP A 1 212 ? -19.344 -1.318 9.586 1.00 95.12 212 TRP A O 1
ATOM 1538 N N . ARG A 1 213 ? -18.704 -1.242 11.727 1.00 89.56 213 ARG A N 1
ATOM 1539 C CA . ARG A 1 213 ? -20.024 -1.5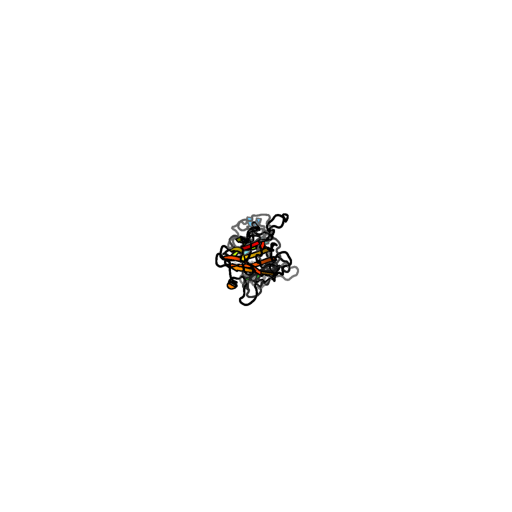69 12.271 1.00 89.56 213 ARG A CA 1
ATOM 1540 C C . ARG A 1 213 ? -20.432 -0.521 13.290 1.00 89.56 213 ARG A C 1
ATOM 1542 O O . ARG A 1 213 ? -19.597 0.031 14.005 1.00 89.56 213 ARG A O 1
ATOM 1549 N N . THR A 1 214 ? -21.729 -0.233 13.354 1.00 85.12 214 THR A N 1
ATOM 1550 C CA . THR A 1 214 ? -22.280 0.474 14.513 1.00 85.12 214 THR A CA 1
ATOM 1551 C C . THR A 1 214 ? -21.926 -0.343 15.746 1.00 85.12 214 THR A C 1
ATOM 1553 O O . THR A 1 214 ? -22.073 -1.567 15.716 1.00 85.12 214 THR A O 1
ATOM 1556 N N . MET A 1 215 ? -21.462 0.312 16.811 1.00 72.25 215 MET A N 1
ATOM 1557 C CA . MET A 1 215 ? -21.364 -0.347 18.110 1.00 72.25 215 MET A CA 1
ATOM 1558 C C . MET A 1 215 ? -22.770 -0.780 18.527 1.00 72.25 215 MET A C 1
ATOM 1560 O O . MET A 1 215 ? -23.561 0.018 19.019 1.00 72.25 215 MET A O 1
ATOM 1564 N N . ALA A 1 216 ? -23.106 -2.036 18.258 1.00 62.41 216 ALA A N 1
ATOM 1565 C CA . ALA A 1 216 ? -24.332 -2.646 18.720 1.00 62.41 216 ALA A CA 1
ATOM 1566 C C . ALA A 1 216 ? -23.983 -3.403 19.993 1.00 62.41 216 ALA A C 1
ATOM 1568 O O . ALA A 1 216 ? -23.357 -4.460 19.942 1.00 62.41 216 ALA A O 1
ATOM 1569 N N . PHE A 1 217 ? -24.394 -2.868 21.138 1.00 61.75 217 PHE A N 1
ATOM 1570 C CA . PHE A 1 217 ? -24.588 -3.727 22.294 1.00 61.75 217 PHE A CA 1
ATOM 1571 C C . PHE A 1 217 ? -25.611 -4.786 21.877 1.00 61.75 217 PHE A C 1
ATOM 1573 O O . PHE A 1 217 ? -26.704 -4.438 21.428 1.00 61.75 217 PHE A O 1
ATOM 1580 N N . SER A 1 218 ? -25.235 -6.064 21.935 1.00 54.34 218 SER A N 1
ATOM 1581 C CA . SER A 1 218 ? -25.997 -7.152 21.293 1.00 54.34 218 SER A CA 1
ATOM 1582 C C . SER A 1 218 ? -27.433 -7.284 21.818 1.00 54.34 218 SER A C 1
ATOM 1584 O O . SER A 1 218 ? -28.301 -7.834 21.146 1.00 54.34 218 SER A O 1
ATOM 1586 N N . SER A 1 219 ? -27.685 -6.759 23.017 1.00 62.97 219 SER A N 1
ATOM 1587 C CA . SER A 1 219 ? -28.998 -6.495 23.605 1.00 62.97 219 SER A CA 1
ATOM 1588 C C . SER A 1 219 ? -28.812 -5.609 24.841 1.00 62.97 219 SER A C 1
ATOM 1590 O O . SER A 1 219 ? -27.782 -5.705 25.522 1.00 62.97 219 SER A O 1
ATOM 1592 N N . ASN A 1 220 ? -29.791 -4.752 25.142 1.00 73.88 220 ASN A N 1
ATOM 1593 C CA . ASN A 1 220 ? -29.931 -4.169 26.471 1.00 73.88 220 ASN A CA 1
ATOM 1594 C C . ASN A 1 220 ? -30.934 -4.998 27.277 1.00 73.88 220 ASN A C 1
ATOM 1596 O O . ASN A 1 220 ? -31.971 -5.418 26.768 1.00 73.88 220 ASN A O 1
ATOM 1600 N N . VAL A 1 221 ? -30.624 -5.231 28.544 1.00 81.00 221 VAL A N 1
ATOM 1601 C CA . VAL A 1 221 ? -31.557 -5.826 29.498 1.00 81.00 221 VAL A CA 1
ATOM 1602 C C . VAL A 1 221 ? -31.900 -4.752 30.507 1.00 81.00 221 VAL A C 1
ATOM 1604 O O . VAL A 1 221 ? -31.010 -4.267 31.206 1.00 81.00 221 VAL A O 1
ATOM 1607 N N . GLU A 1 222 ? -33.171 -4.376 30.583 1.00 85.00 222 GLU A N 1
ATOM 1608 C CA . GLU A 1 222 ? -33.655 -3.478 31.626 1.00 85.00 222 GLU A CA 1
ATOM 1609 C C . GLU A 1 222 ? -33.986 -4.259 32.898 1.00 85.00 222 GLU A C 1
ATOM 1611 O O . GLU A 1 222 ? -34.579 -5.340 32.879 1.00 85.00 222 GLU A O 1
ATOM 1616 N N . GLY A 1 223 ? -33.567 -3.704 34.027 1.00 83.62 223 GLY A N 1
ATOM 1617 C CA . GLY A 1 223 ? -33.881 -4.202 35.347 1.00 83.62 223 GLY A CA 1
ATOM 1618 C C . GLY A 1 223 ? -35.326 -3.896 35.720 1.00 83.62 223 GLY A C 1
ATOM 1619 O O . GLY A 1 223 ? -35.886 -2.854 35.389 1.00 83.62 223 GLY A O 1
ATOM 1620 N N . THR A 1 224 ? -35.933 -4.818 36.450 1.00 84.62 224 THR A N 1
ATOM 1621 C CA . THR A 1 224 ? -37.243 -4.661 37.068 1.00 84.62 224 THR A CA 1
ATOM 1622 C C . THR A 1 224 ? -37.080 -4.062 38.459 1.00 84.62 224 THR A C 1
ATOM 1624 O O . THR A 1 224 ? -36.338 -4.583 39.292 1.00 84.62 224 THR A O 1
ATOM 1627 N N . TRP A 1 225 ? -37.806 -2.987 38.738 1.00 81.81 225 TRP A N 1
ATOM 1628 C CA . TRP A 1 225 ? -37.910 -2.431 40.083 1.00 81.81 225 TRP A CA 1
ATOM 1629 C C . TRP A 1 225 ? -38.903 -3.256 40.902 1.00 81.81 225 TRP A C 1
ATOM 1631 O O . TRP A 1 225 ? -40.009 -3.527 40.446 1.00 81.81 225 TRP A O 1
ATOM 1641 N N . LEU A 1 226 ? -38.493 -3.687 42.094 1.00 77.69 226 LEU A N 1
ATOM 1642 C CA . LEU A 1 226 ? -39.292 -4.558 42.966 1.00 77.69 226 LEU A CA 1
ATOM 1643 C C . LEU A 1 226 ? -40.137 -3.760 43.970 1.00 77.69 226 LEU A C 1
ATOM 1645 O O . LEU A 1 226 ? -41.079 -4.295 44.547 1.00 77.69 226 LEU A O 1
ATOM 1649 N N . ILE A 1 227 ? -39.827 -2.474 44.147 1.00 69.50 227 ILE A N 1
ATOM 1650 C CA . ILE A 1 227 ? -40.609 -1.517 44.932 1.00 69.50 227 ILE A CA 1
ATOM 1651 C C . ILE A 1 227 ? -41.378 -0.634 43.942 1.00 69.50 227 ILE A C 1
ATOM 1653 O O . ILE A 1 227 ? -40.798 0.218 43.271 1.00 69.50 227 ILE A O 1
ATOM 1657 N N . ASN A 1 228 ? -42.686 -0.867 43.804 1.00 53.38 228 ASN A N 1
ATOM 1658 C CA . ASN A 1 228 ? -43.536 -0.121 42.869 1.00 53.38 228 ASN A CA 1
ATOM 1659 C C . ASN A 1 228 ? -43.931 1.266 43.405 1.00 53.38 228 ASN A C 1
ATOM 1661 O O . ASN A 1 228 ? -44.403 1.384 44.533 1.00 53.38 228 ASN A O 1
ATOM 1665 N N . ASN A 1 229 ? -43.846 2.295 42.551 1.00 47.47 229 ASN A N 1
ATOM 1666 C CA . ASN A 1 229 ? -44.261 3.671 42.870 1.00 47.47 229 ASN A CA 1
ATOM 1667 C C . ASN A 1 229 ? -45.797 3.857 42.931 1.00 47.47 229 ASN A C 1
ATOM 1669 O O . ASN A 1 229 ? -46.292 4.770 43.578 1.00 47.47 229 ASN A O 1
ATOM 1673 N N . ALA A 1 230 ? -46.573 2.977 42.282 1.00 40.78 230 ALA A N 1
ATOM 1674 C CA . ALA A 1 230 ? -48.023 3.142 42.097 1.00 40.78 230 ALA A CA 1
ATOM 1675 C C . ALA A 1 230 ? -48.899 2.723 43.301 1.00 40.78 230 ALA A C 1
ATOM 1677 O O . ALA A 1 230 ? -50.105 2.955 43.294 1.00 40.78 230 ALA A O 1
ATOM 1678 N N . GLN A 1 231 ? -48.321 2.102 44.335 1.00 39.78 231 GLN A N 1
ATOM 1679 C CA . GLN A 1 231 ? -49.030 1.636 45.539 1.00 39.78 231 GLN A CA 1
ATOM 1680 C C . GLN A 1 231 ? -48.330 2.141 46.815 1.00 39.78 231 GLN A C 1
ATOM 1682 O O . GLN A 1 231 ? -48.064 1.388 47.750 1.00 39.78 231 GLN A O 1
ATOM 1687 N N . ALA A 1 232 ? -48.030 3.441 46.876 1.00 41.50 232 ALA A N 1
ATOM 1688 C CA . ALA A 1 232 ? -47.521 4.102 48.085 1.00 41.50 232 ALA A CA 1
ATOM 1689 C C . ALA A 1 232 ? -48.490 4.023 49.294 1.00 41.50 232 ALA A C 1
ATOM 1691 O O . ALA A 1 232 ? -48.103 4.289 50.439 1.00 41.50 232 ALA A O 1
ATOM 1692 N N . SER A 1 233 ? -49.746 3.619 49.068 1.00 38.06 233 SER A N 1
ATOM 1693 C CA . SER A 1 233 ? -50.794 3.658 50.084 1.00 38.06 233 SER A CA 1
ATOM 1694 C C . SER A 1 233 ? -50.913 2.417 50.977 1.00 38.06 233 SER A C 1
ATOM 1696 O O . SER A 1 233 ? -51.463 2.585 52.063 1.00 38.06 233 SER A O 1
ATOM 1698 N N . THR A 1 234 ? -50.395 1.218 50.641 1.00 38.38 234 THR A N 1
ATOM 1699 C CA . THR A 1 234 ? -50.753 0.017 51.447 1.00 38.38 234 THR A CA 1
ATOM 1700 C C . THR A 1 234 ? -49.682 -0.991 51.879 1.00 38.38 234 THR A C 1
ATOM 1702 O O . THR A 1 234 ? -50.052 -1.791 52.725 1.00 38.38 234 THR A O 1
ATOM 1705 N N . ASN A 1 235 ? -48.409 -0.974 51.439 1.00 46.53 235 ASN A N 1
ATOM 1706 C CA . ASN A 1 235 ? -47.246 -1.576 52.160 1.00 46.53 235 ASN A CA 1
ATOM 1707 C C . ASN A 1 235 ? -46.006 -1.734 51.250 1.00 46.53 235 ASN A C 1
ATOM 1709 O O . ASN A 1 235 ? -45.791 -2.792 50.670 1.00 46.53 235 ASN A O 1
ATOM 1713 N N . ASN A 1 236 ? -45.137 -0.720 51.187 1.00 51.94 236 ASN A N 1
ATOM 1714 C CA . ASN A 1 236 ? -43.751 -0.850 50.694 1.00 51.94 236 ASN A CA 1
ATOM 1715 C C . ASN A 1 236 ? -42.760 -0.541 51.833 1.00 51.94 236 ASN A C 1
ATOM 1717 O O . ASN A 1 236 ? -41.891 0.325 51.740 1.00 51.94 236 ASN A O 1
ATOM 1721 N N . SER A 1 237 ? -42.950 -1.199 52.976 1.00 58.81 237 SER A N 1
ATOM 1722 C CA . SER A 1 237 ? -42.057 -1.085 54.129 1.00 58.81 237 SER A CA 1
ATOM 1723 C C . SER A 1 237 ? -40.884 -2.052 53.973 1.00 58.81 237 SER A C 1
ATOM 1725 O O . SER A 1 237 ? -41.079 -3.266 54.038 1.00 58.81 237 SER A O 1
ATOM 1727 N N . ILE A 1 238 ? -39.669 -1.531 53.805 1.00 64.56 238 ILE A N 1
ATOM 1728 C CA . ILE A 1 238 ? -38.459 -2.346 53.959 1.00 64.56 238 ILE A CA 1
ATOM 1729 C C . ILE A 1 238 ? -38.128 -2.461 55.458 1.00 64.56 238 ILE A C 1
ATOM 1731 O O . ILE A 1 238 ? -38.118 -1.438 56.150 1.00 64.56 238 ILE A O 1
ATOM 1735 N N . PRO A 1 239 ? -37.897 -3.672 56.005 1.00 65.75 239 PRO A N 1
ATOM 1736 C CA . PRO A 1 239 ? -37.605 -3.830 57.426 1.00 65.75 239 PRO A CA 1
ATOM 1737 C C . PRO A 1 239 ? -36.291 -3.146 57.817 1.00 65.75 239 PRO A C 1
ATOM 1739 O O . PRO A 1 239 ? -35.265 -3.322 57.156 1.00 65.75 239 PRO A O 1
ATOM 1742 N N . ALA A 1 240 ? -36.300 -2.421 58.936 1.00 67.81 240 ALA A N 1
ATOM 1743 C CA . ALA A 1 240 ? -35.074 -1.879 59.508 1.00 67.81 240 ALA A CA 1
ATOM 1744 C C . ALA A 1 240 ? -34.097 -3.012 59.873 1.00 67.81 240 ALA A C 1
ATOM 1746 O O . ALA A 1 240 ? -34.490 -4.079 60.350 1.00 67.81 240 ALA A O 1
ATOM 1747 N N . GLY A 1 241 ? -32.807 -2.783 59.636 1.00 67.19 241 GLY A N 1
ATOM 1748 C CA . GLY A 1 241 ? -31.733 -3.719 59.953 1.00 67.19 241 GLY A CA 1
ATOM 1749 C C . GLY A 1 241 ? -31.623 -4.929 59.019 1.00 67.19 241 GLY A C 1
ATOM 1750 O O . GLY A 1 241 ? -30.736 -5.753 59.236 1.00 67.19 241 GLY A O 1
ATOM 1751 N N . ARG A 1 242 ? -32.455 -5.048 57.972 1.00 71.19 242 ARG A N 1
ATOM 1752 C CA . ARG A 1 242 ? -32.402 -6.164 57.009 1.00 71.19 242 ARG A CA 1
ATOM 1753 C C . ARG A 1 242 ? -32.189 -5.687 55.574 1.00 71.19 242 ARG A C 1
ATOM 1755 O O . ARG A 1 242 ? -32.821 -4.735 55.131 1.00 71.19 242 ARG A O 1
ATOM 1762 N N . TYR A 1 243 ? -31.333 -6.398 54.838 1.00 74.38 243 TYR A N 1
ATOM 1763 C CA . TYR A 1 243 ? -31.174 -6.206 53.395 1.00 74.38 243 TYR A CA 1
ATOM 1764 C C . TYR A 1 243 ? -32.418 -6.697 52.656 1.00 74.38 243 TYR A C 1
ATOM 1766 O O . TYR A 1 243 ? -32.816 -7.854 52.799 1.00 74.38 243 TYR A O 1
ATOM 1774 N N . SER A 1 244 ? -33.002 -5.814 51.852 1.00 73.88 244 SER A N 1
ATOM 1775 C CA . SER A 1 244 ? -34.163 -6.086 51.004 1.00 73.88 244 SER A CA 1
ATOM 1776 C C . SER A 1 244 ? -33.815 -5.742 49.560 1.00 73.88 244 SER A C 1
ATOM 1778 O O . SER A 1 244 ? -33.272 -4.667 49.306 1.00 73.88 244 SER A O 1
ATOM 1780 N N . SER A 1 245 ? -34.103 -6.631 48.605 1.00 78.69 245 SER A N 1
ATOM 1781 C CA . SER A 1 245 ? -33.917 -6.290 47.188 1.00 78.69 245 SER A CA 1
ATOM 1782 C C . SER A 1 245 ? -34.963 -5.289 46.746 1.00 78.69 245 SER A C 1
ATOM 1784 O O . SER A 1 245 ? -36.153 -5.474 46.982 1.00 78.69 245 SER A O 1
ATOM 1786 N N . VAL A 1 246 ? -34.503 -4.262 46.049 1.00 77.56 246 VAL A N 1
ATOM 1787 C CA . VAL A 1 246 ? -35.335 -3.164 45.556 1.00 77.56 246 VAL A CA 1
ATOM 1788 C C . VAL A 1 246 ? -35.377 -3.111 44.033 1.00 77.56 246 VAL A C 1
ATOM 1790 O O . VAL A 1 246 ? -36.292 -2.524 43.460 1.00 77.56 246 VAL A O 1
ATOM 1793 N N . ALA A 1 247 ? -34.424 -3.772 43.372 1.00 82.69 247 ALA A N 1
ATOM 1794 C CA . ALA A 1 247 ? -34.386 -3.957 41.930 1.00 82.69 247 ALA A CA 1
ATOM 1795 C C . ALA A 1 247 ? -33.723 -5.289 41.577 1.00 82.69 247 ALA A C 1
ATOM 1797 O O . ALA A 1 247 ? -32.855 -5.771 42.309 1.00 82.69 247 ALA A O 1
ATOM 1798 N N . ARG A 1 248 ? -34.105 -5.852 40.432 1.00 85.69 248 ARG A N 1
ATOM 1799 C CA . ARG A 1 248 ? -33.529 -7.060 39.839 1.00 85.69 248 ARG A CA 1
ATOM 1800 C C . ARG A 1 248 ? -33.173 -6.803 38.383 1.00 85.69 248 ARG A C 1
ATOM 1802 O O . ARG A 1 248 ? -33.987 -6.276 37.642 1.00 85.69 248 ARG A O 1
ATOM 1809 N N . LEU A 1 249 ? -32.013 -7.258 37.944 1.00 89.69 249 LEU A N 1
ATOM 1810 C CA . LEU A 1 249 ? -31.566 -7.259 36.559 1.00 89.69 249 LEU A CA 1
ATOM 1811 C C . LEU A 1 249 ? -31.268 -8.700 36.140 1.00 89.69 249 LEU A C 1
ATOM 1813 O O . LEU A 1 249 ? -30.396 -9.338 36.722 1.00 89.69 249 LEU A O 1
ATOM 1817 N N . SER A 1 250 ? -32.013 -9.217 35.159 1.00 90.75 250 SER A N 1
ATOM 1818 C CA . SER A 1 250 ? -31.969 -10.641 34.784 1.00 90.75 250 SER A CA 1
ATOM 1819 C C . SER A 1 250 ? -31.094 -10.845 33.548 1.00 90.75 250 SER A C 1
ATOM 1821 O O . SER A 1 250 ? -31.562 -10.675 32.426 1.00 90.75 250 SER A O 1
ATOM 1823 N N . LEU A 1 251 ? -29.819 -11.187 33.724 1.00 90.25 251 LEU A N 1
ATOM 1824 C CA . LEU A 1 251 ? -28.897 -11.415 32.608 1.00 90.25 251 LEU A CA 1
ATOM 1825 C C . LEU A 1 251 ? -29.230 -12.766 31.949 1.00 90.25 251 LEU A C 1
ATOM 1827 O O . LEU A 1 251 ? -29.117 -13.796 32.611 1.00 90.25 251 LEU A O 1
ATOM 1831 N N . PRO A 1 252 ? -29.639 -12.814 30.668 1.00 89.81 252 PRO A N 1
ATOM 1832 C CA . PRO A 1 252 ? -30.300 -13.992 30.099 1.00 89.81 252 PRO A CA 1
ATOM 1833 C C . PRO A 1 252 ? -29.342 -15.101 29.654 1.00 89.81 252 PRO A C 1
ATOM 1835 O O . PRO A 1 252 ? -29.778 -16.208 29.360 1.00 89.81 252 PRO A O 1
ATOM 1838 N N . SER A 1 253 ? -28.043 -14.819 29.531 1.00 90.31 253 SER A N 1
ATOM 1839 C CA . SER A 1 253 ? -27.068 -15.763 28.973 1.00 90.31 253 SER A CA 1
ATOM 1840 C C . SER A 1 253 ? -25.658 -15.502 29.490 1.00 90.31 253 SER A C 1
ATOM 1842 O O . SER A 1 253 ? -25.383 -14.431 30.032 1.00 90.31 253 SER A O 1
ATOM 1844 N N . ALA A 1 254 ? -24.754 -16.458 29.270 1.00 88.88 254 ALA A N 1
ATOM 1845 C CA . ALA A 1 254 ? -23.327 -16.267 29.504 1.00 88.88 254 ALA A CA 1
ATOM 1846 C C . ALA A 1 254 ? -22.770 -15.104 28.661 1.00 88.88 254 ALA A C 1
ATOM 1848 O O . ALA A 1 254 ? -23.177 -14.908 27.507 1.00 88.88 254 ALA A O 1
ATOM 1849 N N . GLY A 1 255 ? -21.827 -14.351 29.220 1.00 87.19 255 GLY A N 1
ATOM 1850 C CA . GLY A 1 255 ? -21.120 -13.278 28.525 1.00 87.19 255 GLY A CA 1
ATOM 1851 C C . GLY A 1 255 ? -20.596 -12.192 29.457 1.00 87.19 255 GLY A C 1
ATOM 1852 O O . GLY A 1 255 ? -20.741 -12.272 30.679 1.00 87.19 255 GLY A O 1
ATOM 1853 N N . THR A 1 256 ? -20.000 -11.170 28.850 1.00 87.94 256 THR A N 1
ATOM 1854 C CA . THR A 1 256 ? -19.548 -9.959 29.537 1.00 87.94 256 THR A CA 1
ATOM 1855 C C . THR A 1 256 ? -20.577 -8.858 29.333 1.00 87.94 256 THR A C 1
ATOM 1857 O O . THR A 1 256 ? -20.993 -8.584 28.208 1.00 87.94 256 THR A O 1
ATOM 1860 N N . TYR A 1 257 ? -20.977 -8.215 30.423 1.00 87.38 257 TYR A N 1
ATOM 1861 C CA . TYR A 1 257 ? -21.972 -7.154 30.435 1.00 87.38 257 TYR A CA 1
ATOM 1862 C C . TYR A 1 257 ? -21.387 -5.885 31.057 1.00 87.38 257 TYR A C 1
ATOM 1864 O O . TYR A 1 257 ? -20.725 -5.967 32.092 1.00 87.38 257 TYR A O 1
ATOM 1872 N N . LEU A 1 258 ? -21.661 -4.722 30.464 1.00 87.06 258 LEU A N 1
ATOM 1873 C CA . LEU A 1 258 ? -21.516 -3.414 31.109 1.00 87.06 258 LEU A CA 1
ATOM 1874 C C . LEU A 1 258 ? -22.842 -3.058 31.763 1.00 87.06 258 LEU A C 1
ATOM 1876 O O . LEU A 1 258 ? -23.863 -2.961 31.082 1.00 87.06 258 LEU A O 1
ATOM 1880 N N . VAL A 1 259 ? -22.827 -2.871 33.074 1.00 86.44 259 VAL A N 1
ATOM 1881 C CA . VAL A 1 259 ? -24.012 -2.565 33.866 1.00 86.44 259 VAL A CA 1
ATOM 1882 C C . VAL A 1 259 ? -23.961 -1.116 34.316 1.00 86.44 259 VAL A C 1
ATOM 1884 O O . VAL A 1 259 ? -22.970 -0.682 34.901 1.00 86.44 259 VAL A O 1
ATOM 1887 N N . PHE A 1 260 ? -25.050 -0.395 34.069 1.00 85.31 260 PHE A N 1
ATOM 1888 C CA . PHE A 1 260 ? -25.300 0.945 34.582 1.00 85.31 260 PHE A CA 1
ATOM 1889 C C . PHE A 1 260 ? -26.427 0.879 35.608 1.00 85.31 260 PHE A C 1
ATOM 1891 O O . PHE A 1 260 ? -27.518 0.387 35.312 1.00 85.31 260 PHE A O 1
ATOM 1898 N N . LEU A 1 261 ? -26.165 1.393 36.802 1.00 83.62 261 LEU A N 1
ATOM 1899 C CA . LEU A 1 261 ? -27.146 1.591 37.855 1.00 83.62 261 LEU A CA 1
ATOM 1900 C C . LEU A 1 261 ? -27.140 3.067 38.250 1.00 83.62 261 LEU A C 1
ATOM 1902 O O . LEU A 1 261 ? -26.142 3.562 38.758 1.00 83.62 261 LEU A O 1
ATOM 1906 N N . ASN A 1 262 ? -28.254 3.746 38.033 1.00 82.56 262 ASN A N 1
ATOM 1907 C CA . ASN A 1 262 ? -28.546 5.076 38.541 1.00 82.56 262 ASN A CA 1
ATOM 1908 C C . ASN A 1 262 ? -29.944 5.036 39.165 1.00 82.56 262 ASN A C 1
ATOM 1910 O O . ASN A 1 262 ? -30.861 4.544 38.509 1.00 82.56 262 ASN A O 1
ATOM 1914 N N . ALA A 1 263 ? -30.107 5.445 40.419 1.00 76.50 263 ALA A N 1
ATOM 1915 C CA . ALA A 1 263 ? -31.414 5.463 41.068 1.00 76.50 263 ALA A CA 1
ATOM 1916 C C . ALA A 1 263 ? -31.478 6.403 42.267 1.00 76.50 263 ALA A C 1
ATOM 1918 O O . ALA A 1 263 ? -30.608 6.342 43.139 1.00 76.50 263 ALA A O 1
ATOM 1919 N N . ASP A 1 264 ? -32.565 7.165 42.351 1.00 74.94 264 ASP A N 1
ATOM 1920 C CA . ASP A 1 264 ? -32.892 8.042 43.470 1.00 74.94 264 ASP A CA 1
ATOM 1921 C C . ASP A 1 264 ? -34.000 7.445 44.347 1.00 74.94 264 ASP A C 1
ATOM 1923 O O . ASP A 1 264 ? -35.086 7.067 43.889 1.00 74.94 264 ASP A O 1
ATOM 1927 N N . PHE A 1 265 ? -33.744 7.394 45.651 1.00 72.88 265 PHE A N 1
ATOM 1928 C CA . PHE A 1 265 ? -34.675 6.887 46.649 1.00 72.88 265 PHE A CA 1
ATOM 1929 C C . PHE A 1 265 ? -35.031 7.953 47.679 1.00 72.88 265 PHE A C 1
ATOM 1931 O O . PHE A 1 265 ? -34.160 8.661 48.172 1.00 72.88 265 PHE A O 1
ATOM 1938 N N . GLY A 1 266 ? -36.304 8.013 48.059 1.00 65.56 266 GLY A N 1
ATOM 1939 C CA . GLY A 1 266 ? -36.828 8.852 49.133 1.00 65.56 266 GLY A CA 1
ATOM 1940 C C . GLY A 1 266 ? -37.439 8.021 50.262 1.00 65.56 266 GLY A C 1
ATOM 1941 O O . GLY A 1 266 ? -37.871 6.882 50.056 1.00 65.56 266 GLY A O 1
ATOM 1942 N N . PHE A 1 267 ? -37.493 8.603 51.459 1.00 67.06 267 PHE A N 1
ATOM 1943 C CA . PHE A 1 267 ? -38.229 8.048 52.598 1.00 67.06 267 PHE A CA 1
ATOM 1944 C C . PHE A 1 267 ? -39.481 8.888 52.847 1.00 67.06 267 PHE A C 1
ATOM 1946 O O . PHE A 1 267 ? -39.376 10.102 53.016 1.00 67.06 267 PHE A O 1
ATOM 1953 N N . ASP A 1 268 ? -40.652 8.249 52.859 1.00 56.06 268 ASP A N 1
ATOM 1954 C CA . ASP A 1 268 ? -41.932 8.947 53.030 1.00 56.06 268 ASP A CA 1
ATOM 1955 C C . ASP A 1 268 ? -42.268 9.150 54.519 1.00 56.06 268 ASP A C 1
ATOM 1957 O O . ASP A 1 268 ? -42.138 8.236 55.345 1.00 56.06 268 ASP A O 1
ATOM 1961 N N . ASN A 1 269 ? -42.681 10.368 54.866 1.00 50.84 269 ASN A N 1
ATOM 1962 C CA . ASN A 1 269 ? -42.833 10.842 56.238 1.00 50.84 269 ASN A CA 1
ATOM 1963 C C . ASN A 1 269 ? -44.146 10.360 56.865 1.00 50.84 269 ASN A C 1
ATOM 1965 O O . ASN A 1 269 ? -45.217 10.881 56.563 1.00 50.84 269 ASN A O 1
ATOM 1969 N N . ALA A 1 270 ? -44.040 9.463 57.850 1.00 45.81 270 ALA A N 1
ATOM 1970 C CA . ALA A 1 270 ? -45.045 9.390 58.914 1.00 45.81 270 ALA A CA 1
ATOM 1971 C C . ALA A 1 270 ? -44.521 8.967 60.299 1.00 45.81 270 ALA A C 1
ATOM 1973 O O . ALA A 1 270 ? -45.206 9.273 61.270 1.00 45.81 270 ALA A O 1
ATOM 1974 N N . VAL A 1 271 ? -43.364 8.289 60.456 1.00 48.56 271 VAL A N 1
ATOM 1975 C CA . VAL A 1 271 ? -42.962 7.802 61.803 1.00 48.56 271 VAL A CA 1
ATOM 1976 C C . VAL A 1 271 ? -41.451 7.795 62.116 1.00 48.56 271 VAL A C 1
ATOM 1978 O O . VAL A 1 271 ? -41.094 8.090 63.249 1.00 48.56 271 VAL A O 1
ATOM 1981 N N . SER A 1 272 ? -40.531 7.517 61.185 1.00 52.38 272 SER A N 1
ATOM 1982 C CA . SER A 1 272 ? -39.079 7.590 61.467 1.00 52.38 272 SER A CA 1
ATOM 1983 C C . SER A 1 272 ? -38.238 7.618 60.186 1.00 52.38 272 SER A C 1
ATOM 1985 O O . SER A 1 272 ? -38.567 6.938 59.217 1.00 52.38 272 SER A O 1
ATOM 1987 N N . ILE A 1 273 ? -37.150 8.398 60.179 1.00 54.50 273 ILE A N 1
ATOM 1988 C CA . ILE A 1 273 ? -36.109 8.367 59.137 1.00 54.50 273 ILE A CA 1
ATOM 1989 C C . ILE A 1 273 ? -34.948 7.477 59.610 1.00 54.50 273 ILE A C 1
ATOM 1991 O O . ILE A 1 273 ? -34.563 7.562 60.781 1.00 54.50 273 ILE A O 1
ATOM 1995 N N . PRO A 1 274 ? -34.391 6.599 58.755 1.00 57.81 274 PRO A N 1
ATOM 1996 C CA . PRO A 1 274 ? -33.207 5.839 59.124 1.00 57.81 274 PRO A CA 1
ATOM 1997 C C . PRO A 1 274 ? -32.017 6.791 59.282 1.00 57.81 274 PRO A C 1
ATOM 1999 O O . PRO A 1 274 ? -31.812 7.667 58.447 1.00 57.81 274 PRO A O 1
ATOM 2002 N N . GLY A 1 275 ? -31.214 6.603 60.333 1.00 56.28 275 GLY A N 1
ATOM 2003 C CA . GLY A 1 275 ? -30.017 7.422 60.559 1.00 56.28 275 GLY A CA 1
ATOM 2004 C C . GLY A 1 275 ? -28.894 7.133 59.558 1.00 56.28 275 GLY A C 1
ATOM 2005 O O . GLY A 1 275 ? -27.976 7.937 59.426 1.00 56.28 275 GLY A O 1
ATOM 2006 N N . GLN A 1 276 ? -28.977 5.988 58.873 1.00 68.62 276 GLN A N 1
ATOM 2007 C CA . GLN A 1 276 ? -28.047 5.535 57.848 1.00 68.62 276 GLN A CA 1
ATOM 2008 C C . GLN A 1 276 ? -28.731 4.529 56.905 1.00 68.62 276 GLN A C 1
ATOM 2010 O O . GLN A 1 276 ? -29.631 3.788 57.309 1.00 68.62 276 GLN A O 1
ATOM 2015 N N . VAL A 1 277 ? -28.261 4.450 55.659 1.00 67.94 277 VAL A N 1
ATOM 2016 C CA . VAL A 1 277 ? -28.664 3.436 54.676 1.00 67.94 277 VAL A CA 1
ATOM 2017 C C . VAL A 1 277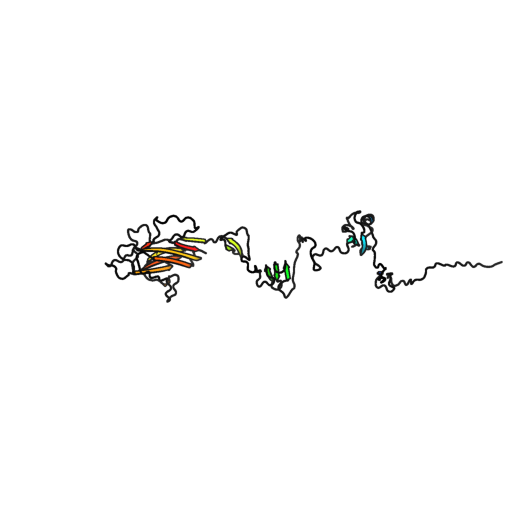 ? -27.428 2.719 54.134 1.00 67.94 277 VAL A C 1
ATOM 2019 O O . VAL A 1 277 ? -26.425 3.357 53.833 1.00 67.94 277 VAL A O 1
ATOM 2022 N N . GLU A 1 278 ? -27.500 1.397 53.995 1.00 74.44 278 GLU A N 1
ATOM 2023 C CA . GLU A 1 278 ? -26.510 0.582 53.281 1.00 74.44 278 GLU A CA 1
ATOM 2024 C C . GLU A 1 278 ? -27.117 0.069 51.970 1.00 74.44 278 GLU A C 1
ATOM 2026 O O . GLU A 1 278 ? -28.299 -0.284 51.938 1.00 74.44 278 GLU A O 1
ATOM 2031 N N . TYR A 1 279 ? -26.318 -0.029 50.904 1.00 76.44 279 TYR A N 1
ATOM 2032 C CA . TYR A 1 279 ? -26.721 -0.712 49.675 1.00 76.44 279 TYR A CA 1
ATOM 2033 C C . TYR A 1 279 ? -25.645 -1.686 49.191 1.00 76.44 279 TYR A C 1
ATOM 2035 O O . TYR A 1 279 ? -24.453 -1.483 49.420 1.00 76.44 279 TYR A O 1
ATOM 2043 N N . LEU A 1 280 ? -26.075 -2.752 48.515 1.00 76.50 280 LEU A N 1
ATOM 2044 C CA . LEU A 1 280 ? -25.198 -3.767 47.939 1.00 76.50 280 LEU A CA 1
ATOM 2045 C C . LEU A 1 280 ? -25.750 -4.282 46.607 1.00 76.50 280 LEU A C 1
ATOM 2047 O O . LEU A 1 280 ? -26.961 -4.456 46.450 1.00 76.50 280 LEU A O 1
ATOM 2051 N N . ILE A 1 281 ? -24.844 -4.578 45.674 1.00 79.44 281 ILE A N 1
ATOM 2052 C CA . ILE A 1 281 ? -25.146 -5.272 44.422 1.00 79.44 281 ILE A CA 1
ATOM 2053 C C . ILE A 1 281 ? -24.731 -6.745 44.556 1.00 79.44 281 ILE A C 1
ATOM 2055 O O . ILE A 1 281 ? -23.557 -7.044 44.788 1.00 79.44 281 ILE A O 1
ATOM 2059 N N . THR A 1 282 ? -25.679 -7.673 44.412 1.00 75.00 282 THR A N 1
ATOM 2060 C CA . THR A 1 282 ? -25.451 -9.116 44.628 1.00 75.00 282 THR A CA 1
ATOM 2061 C C . THR A 1 282 ? -25.848 -9.972 43.431 1.00 75.00 282 THR A C 1
ATOM 2063 O O . THR A 1 282 ? -26.662 -9.569 42.600 1.00 75.00 282 THR A O 1
ATOM 2066 N N . ARG A 1 283 ? -25.294 -11.189 43.361 1.00 77.62 283 ARG A N 1
ATOM 2067 C CA . ARG A 1 283 ? -25.767 -12.279 42.488 1.00 77.62 283 ARG A CA 1
ATOM 2068 C C . ARG A 1 283 ? -26.762 -13.177 43.260 1.00 77.62 283 ARG A C 1
ATOM 2070 O O . ARG A 1 283 ? -26.400 -13.668 44.325 1.00 77.62 283 ARG A O 1
ATOM 2077 N N . GLY A 1 284 ? -27.962 -13.442 42.719 1.00 64.81 284 GLY A N 1
ATOM 2078 C CA . GLY A 1 284 ? -28.960 -14.376 43.303 1.00 64.81 284 GLY A CA 1
ATOM 2079 C C . GLY A 1 284 ? -29.842 -13.813 44.448 1.00 64.81 284 GLY A C 1
ATOM 2080 O O . GLY A 1 284 ? -29.412 -12.938 45.191 1.00 64.81 284 GLY A O 1
ATOM 2081 N N . ALA A 1 285 ? -31.095 -14.293 44.540 1.00 56.69 285 ALA A N 1
ATOM 2082 C CA . ALA A 1 285 ? -32.223 -13.783 45.354 1.00 56.69 285 ALA A CA 1
ATOM 2083 C C . ALA A 1 285 ? -32.106 -13.980 46.892 1.00 56.69 285 ALA A C 1
ATOM 2085 O O . ALA A 1 285 ? -31.245 -14.713 47.361 1.00 56.69 285 ALA A O 1
ATOM 2086 N N . ILE A 1 286 ? -33.133 -13.603 47.673 1.00 57.06 286 ILE A N 1
ATOM 2087 C CA . ILE A 1 286 ? -33.265 -12.411 48.540 1.00 57.06 286 ILE A CA 1
ATOM 2088 C C . ILE A 1 286 ? -33.744 -12.914 49.924 1.00 57.06 286 ILE A C 1
ATOM 2090 O O . ILE A 1 286 ? -34.387 -13.959 49.990 1.00 57.06 286 ILE A O 1
ATOM 2094 N N . ASN A 1 287 ? -33.564 -12.098 50.968 1.00 47.81 287 ASN A N 1
ATOM 2095 C CA . ASN A 1 287 ? -34.187 -12.146 52.301 1.00 47.81 287 ASN A CA 1
ATOM 2096 C C . ASN A 1 287 ? -33.448 -12.993 53.347 1.00 47.81 287 ASN A C 1
ATOM 2098 O O . ASN A 1 287 ? -33.414 -14.214 53.281 1.00 47.81 287 ASN A O 1
ATOM 2102 N N . ASN A 1 288 ? -33.017 -12.286 54.394 1.00 48.00 288 ASN A N 1
ATOM 2103 C CA . ASN A 1 288 ? -32.373 -12.754 55.620 1.00 48.00 288 ASN A CA 1
ATOM 2104 C C . ASN A 1 288 ? -30.902 -13.169 55.479 1.00 48.00 288 ASN A C 1
ATOM 2106 O O . ASN A 1 288 ? -30.556 -14.184 54.894 1.00 48.00 288 ASN A O 1
ATOM 2110 N N . GLU A 1 289 ? -30.086 -12.362 56.156 1.00 50.47 289 GLU A N 1
ATOM 2111 C CA . GLU A 1 289 ? -28.668 -12.533 56.464 1.00 50.47 289 GLU A CA 1
ATOM 2112 C C . GLU A 1 289 ? -27.668 -12.114 55.379 1.00 50.47 289 GLU A C 1
ATOM 2114 O O . GLU A 1 289 ? -27.835 -12.285 54.174 1.00 50.47 289 GLU A O 1
ATOM 2119 N N . LEU A 1 290 ? -26.630 -11.440 55.872 1.00 49.66 290 LEU A N 1
ATOM 2120 C CA . LEU A 1 290 ? -25.561 -10.788 55.137 1.00 49.66 290 LEU A CA 1
ATOM 2121 C C . LEU A 1 290 ? -24.724 -11.836 54.381 1.00 49.66 290 LEU A C 1
ATOM 2123 O O . LEU A 1 290 ? -23.710 -12.300 54.892 1.00 49.66 290 LEU A O 1
ATOM 2127 N N . ASN A 1 291 ? -25.117 -12.220 53.166 1.00 53.00 291 ASN A N 1
ATOM 2128 C CA . ASN A 1 291 ? -24.313 -13.135 52.354 1.00 53.00 291 ASN A CA 1
ATOM 2129 C C . ASN A 1 291 ? -23.292 -12.361 51.494 1.00 53.00 291 ASN A C 1
ATOM 2131 O O . ASN A 1 291 ? -23.456 -12.206 50.282 1.00 53.00 291 ASN A O 1
ATOM 2135 N N . LEU A 1 292 ? -22.224 -11.865 52.137 1.00 56.41 292 LEU A N 1
ATOM 2136 C CA . LEU A 1 292 ? -21.104 -11.168 51.475 1.00 56.41 292 LEU A CA 1
ATOM 2137 C C . LEU A 1 292 ? -20.394 -12.032 50.422 1.00 56.41 292 LEU A C 1
ATOM 2139 O O . LEU A 1 292 ? -19.743 -11.487 49.537 1.00 56.41 292 LEU A O 1
ATOM 2143 N N . SER A 1 293 ? -20.537 -13.360 50.475 1.00 56.03 293 SER A N 1
ATOM 2144 C CA . SER A 1 293 ? -19.950 -14.287 49.493 1.00 56.03 293 SER A CA 1
ATOM 2145 C C . SER A 1 293 ? -20.444 -14.040 48.064 1.00 56.03 293 SER A C 1
ATOM 2147 O O . SER A 1 293 ? -19.740 -14.365 47.113 1.00 56.03 293 SER A O 1
ATOM 2149 N N . ASN A 1 294 ? -21.637 -13.453 47.908 1.00 55.00 294 ASN A N 1
ATOM 2150 C CA . ASN A 1 294 ? -22.277 -13.209 46.610 1.00 55.00 294 ASN A CA 1
ATOM 2151 C C . ASN A 1 294 ? -22.240 -11.729 46.183 1.00 55.00 294 ASN A C 1
ATOM 2153 O O . ASN A 1 294 ? -22.843 -11.358 45.168 1.00 55.00 294 ASN A O 1
ATOM 2157 N N . ALA A 1 295 ? -21.569 -10.878 46.963 1.00 59.69 295 ALA A N 1
ATOM 2158 C CA . ALA A 1 295 ? -21.397 -9.460 46.683 1.00 59.69 295 ALA A CA 1
ATOM 2159 C C . ALA A 1 295 ? -20.480 -9.250 45.473 1.00 59.69 295 ALA A C 1
ATOM 2161 O O . ALA A 1 295 ? -19.375 -9.792 45.394 1.00 59.69 295 ALA A O 1
ATOM 2162 N N . ILE A 1 296 ? -20.920 -8.426 44.526 1.00 59.72 296 ILE A N 1
ATOM 2163 C CA . ILE A 1 296 ? -20.118 -8.095 43.350 1.00 59.72 296 ILE A CA 1
ATOM 2164 C C . ILE A 1 296 ? -19.095 -7.034 43.761 1.00 59.72 296 ILE A C 1
ATOM 2166 O O . ILE A 1 296 ? -19.458 -5.887 43.993 1.00 59.72 296 ILE A O 1
ATOM 2170 N N . GLY A 1 297 ? -17.825 -7.438 43.878 1.00 53.91 297 GLY A N 1
ATOM 2171 C CA . GLY A 1 297 ? -16.715 -6.566 44.288 1.00 53.91 297 GLY A CA 1
ATOM 2172 C C . GLY A 1 297 ? -16.213 -6.764 45.724 1.00 53.91 297 GLY A C 1
ATOM 2173 O O . GLY A 1 297 ? -15.281 -6.075 46.126 1.00 53.91 297 GLY A O 1
ATOM 2174 N N . ALA A 1 298 ? -16.765 -7.713 46.490 1.00 44.59 298 ALA A N 1
ATOM 2175 C CA . ALA A 1 298 ? -16.247 -8.012 47.823 1.00 44.59 298 ALA A CA 1
ATOM 2176 C C . ALA A 1 298 ? -14.903 -8.752 47.747 1.00 44.59 298 ALA A C 1
ATOM 2178 O O . ALA A 1 298 ? -14.824 -9.887 47.278 1.00 44.59 298 ALA A O 1
ATOM 2179 N N . VAL A 1 299 ? -13.848 -8.123 48.267 1.00 35.25 299 VAL A N 1
ATOM 2180 C CA . VAL A 1 299 ? -12.639 -8.830 48.695 1.00 35.25 299 VAL A CA 1
ATOM 2181 C C . VAL A 1 299 ? -12.876 -9.280 50.143 1.00 35.25 299 VAL A C 1
ATOM 2183 O O . VAL A 1 299 ? -13.151 -8.432 50.998 1.00 35.25 299 VAL A O 1
ATOM 2186 N N . PRO A 1 300 ? -12.799 -10.584 50.464 1.00 33.72 300 PRO A N 1
ATOM 2187 C CA . PRO A 1 300 ? -12.937 -11.049 51.841 1.00 33.72 300 PRO A CA 1
ATOM 2188 C C . PRO A 1 300 ? -11.932 -10.333 52.755 1.00 33.72 300 PRO A C 1
ATOM 2190 O O . PRO A 1 300 ? -10.730 -10.356 52.505 1.00 33.72 300 PRO A O 1
ATOM 2193 N N . GLY A 1 301 ? -12.418 -9.669 53.807 1.00 36.19 301 GLY A N 1
ATOM 2194 C CA . GLY A 1 301 ? -11.567 -9.008 54.806 1.00 36.19 301 GLY A CA 1
ATOM 2195 C C . GLY A 1 301 ? -11.087 -7.590 54.468 1.00 36.19 301 GLY A C 1
ATOM 2196 O O . GLY A 1 301 ? -10.392 -6.992 55.284 1.00 36.19 301 GLY A O 1
ATOM 2197 N N . THR A 1 302 ? -11.479 -7.007 53.332 1.00 28.30 302 THR A N 1
ATOM 2198 C CA . THR A 1 302 ? -11.287 -5.571 53.052 1.00 28.30 302 THR A CA 1
ATOM 2199 C C . THR A 1 302 ? -12.634 -4.934 52.726 1.00 28.30 302 THR A C 1
ATOM 2201 O O . THR A 1 302 ? -13.352 -5.380 51.836 1.00 28.30 302 THR A O 1
ATOM 2204 N N . TRP A 1 303 ? -13.003 -3.905 53.493 1.00 33.41 303 TRP A N 1
ATOM 2205 C CA . TRP A 1 303 ? -14.257 -3.159 53.372 1.00 33.41 303 TRP A CA 1
ATOM 2206 C C . TRP A 1 303 ? -14.313 -2.359 52.061 1.00 33.41 303 TRP A C 1
ATOM 2208 O O . TRP A 1 303 ? -14.154 -1.147 52.058 1.00 33.41 303 TRP A O 1
ATOM 2218 N N . ASN A 1 304 ? -14.551 -3.043 50.945 1.00 36.56 304 ASN A N 1
ATOM 2219 C CA . ASN A 1 304 ? -14.948 -2.442 49.673 1.00 36.56 304 ASN A CA 1
ATOM 2220 C C . ASN A 1 304 ? -16.325 -2.990 49.267 1.00 36.56 304 ASN A C 1
ATOM 2222 O O . ASN A 1 304 ? -16.501 -3.649 48.250 1.00 36.56 304 ASN A O 1
ATOM 2226 N N . SER A 1 305 ? -17.326 -2.728 50.104 1.00 43.44 305 SER A N 1
ATOM 2227 C CA . SER A 1 305 ? -18.664 -2.402 49.604 1.00 43.44 305 SER A CA 1
ATOM 2228 C C . SER A 1 305 ? -18.734 -0.885 49.612 1.00 43.44 305 SER A C 1
ATOM 2230 O O . SER A 1 305 ? -18.230 -0.287 50.559 1.00 43.44 305 SER A O 1
ATOM 2232 N N . LEU A 1 306 ? -19.290 -0.259 48.577 1.00 45.75 306 LEU A N 1
ATOM 2233 C CA . LEU A 1 306 ? -19.484 1.192 48.516 1.00 45.75 306 LEU A CA 1
ATOM 2234 C C . LEU A 1 306 ? -20.443 1.625 49.635 1.00 45.75 306 LEU A C 1
ATOM 2236 O O . LEU A 1 306 ? -21.652 1.744 49.467 1.00 45.75 306 LEU A O 1
ATOM 2240 N N . TYR A 1 307 ? -19.861 1.786 50.815 1.00 48.00 307 TYR A N 1
ATOM 2241 C CA . TYR A 1 307 ? -20.471 2.174 52.065 1.00 48.00 307 TYR A CA 1
ATOM 2242 C C . TYR A 1 307 ? -20.636 3.685 52.019 1.00 48.00 307 TYR A C 1
ATOM 2244 O O . TYR A 1 307 ? -19.660 4.417 52.164 1.00 48.00 307 TYR A O 1
ATOM 2252 N N . ASN A 1 308 ? -21.853 4.167 51.781 1.00 46.75 308 ASN A N 1
ATOM 2253 C CA . ASN A 1 308 ? -22.145 5.584 51.944 1.00 46.75 308 ASN A CA 1
ATOM 2254 C C . ASN A 1 308 ? -23.191 5.752 53.040 1.00 46.75 308 ASN A C 1
ATOM 2256 O O . ASN A 1 308 ? -24.385 5.573 52.812 1.00 46.75 308 ASN A O 1
ATOM 2260 N N . SER A 1 309 ? -22.721 6.050 54.252 1.00 43.22 309 SER A N 1
ATOM 2261 C CA . SER A 1 309 ? -23.597 6.479 55.333 1.00 43.22 309 SER A CA 1
ATOM 2262 C C . SER A 1 309 ? -24.084 7.887 55.031 1.00 43.22 309 SER A C 1
ATOM 2264 O O . SER A 1 309 ? -23.328 8.847 55.158 1.00 43.22 309 SER A O 1
ATOM 2266 N N . VAL A 1 310 ? -25.338 8.020 54.610 1.00 46.88 310 VAL A N 1
ATOM 2267 C CA . VAL A 1 310 ? -25.982 9.329 54.519 1.00 46.88 310 VAL A CA 1
ATOM 2268 C C . VAL A 1 310 ? -26.653 9.598 55.861 1.00 46.88 310 VAL A C 1
ATOM 2270 O O . VAL A 1 310 ? -27.671 8.985 56.179 1.00 46.88 310 VAL A O 1
ATOM 2273 N N . THR A 1 311 ? -26.088 10.509 56.656 1.00 43.59 311 THR A N 1
ATOM 2274 C CA . THR A 1 311 ? -26.814 11.125 57.773 1.00 43.59 311 THR A CA 1
ATOM 2275 C C . THR A 1 311 ? -28.008 11.870 57.196 1.00 43.59 311 THR A C 1
ATOM 2277 O O . THR A 1 311 ? -27.834 12.839 56.455 1.00 43.59 311 THR A O 1
ATOM 2280 N N . SER A 1 312 ? -29.217 11.412 57.504 1.00 42.25 312 SER A N 1
ATOM 2281 C CA . SER A 1 312 ? -30.447 12.011 56.996 1.00 42.25 312 SER A CA 1
ATOM 2282 C C . SER A 1 312 ? -30.649 13.424 57.567 1.00 42.25 312 SER A C 1
ATOM 2284 O O . SER A 1 312 ? -31.177 13.594 58.666 1.00 42.25 312 SER A O 1
ATOM 2286 N N . GLY A 1 313 ? -30.275 14.449 56.802 1.00 43.78 313 GLY A N 1
ATOM 2287 C CA . GLY A 1 313 ? -31.167 15.595 56.629 1.00 43.78 313 GLY A CA 1
ATOM 2288 C C . GLY A 1 313 ? -32.338 15.150 55.747 1.00 43.78 313 GLY A C 1
ATOM 2289 O O . GLY A 1 313 ? -32.168 14.252 54.926 1.00 43.78 313 GLY A O 1
ATOM 2290 N N . MET A 1 314 ? -33.533 15.701 55.959 1.00 47.66 314 MET A N 1
ATOM 2291 C CA . MET A 1 314 ? -34.764 15.349 55.229 1.00 47.66 314 MET A CA 1
ATOM 2292 C C . MET A 1 314 ? -34.513 15.100 53.722 1.00 47.66 314 MET A C 1
ATOM 2294 O O . MET A 1 314 ? -34.034 16.010 53.053 1.00 47.66 314 MET A O 1
ATOM 2298 N N . GLY A 1 315 ? -34.865 13.925 53.167 1.00 56.56 315 GLY A N 1
ATOM 2299 C CA . GLY A 1 315 ? -35.042 13.820 51.706 1.00 56.56 315 GLY A CA 1
ATOM 2300 C C . GLY A 1 315 ? -34.870 12.460 51.018 1.00 56.56 315 GLY A C 1
ATOM 2301 O O . GLY A 1 315 ? -35.784 12.052 50.311 1.00 56.56 315 GLY A O 1
ATOM 2302 N N . GLY A 1 316 ? -33.737 11.757 51.160 1.00 64.88 316 GLY A N 1
ATOM 2303 C CA . GLY A 1 316 ? -33.448 10.579 50.318 1.00 64.88 316 GLY A CA 1
ATOM 2304 C C . GLY A 1 316 ? -31.959 10.265 50.108 1.00 64.88 316 GLY A C 1
ATOM 2305 O O . GLY A 1 316 ? -31.111 10.816 50.806 1.00 64.88 316 GLY A O 1
ATOM 2306 N N . PHE A 1 317 ? -31.639 9.373 49.160 1.00 68.44 317 PHE A N 1
ATOM 2307 C CA . PHE A 1 317 ? -30.274 9.036 48.721 1.00 68.44 317 PHE A CA 1
ATOM 2308 C C . PHE A 1 317 ? -30.220 8.560 47.254 1.00 68.44 317 PHE A C 1
ATOM 2310 O O . PHE A 1 317 ? -31.194 8.009 46.743 1.00 68.44 317 PHE A O 1
ATOM 2317 N N . THR A 1 318 ? -29.055 8.705 46.613 1.00 73.81 318 THR A N 1
ATOM 2318 C CA . THR A 1 318 ? -28.796 8.298 45.217 1.00 73.81 318 THR A CA 1
ATOM 2319 C C . THR A 1 318 ? -27.815 7.127 45.150 1.00 73.81 318 THR A C 1
ATOM 2321 O O . THR A 1 318 ? -26.820 7.092 45.879 1.00 73.81 318 THR A O 1
ATOM 2324 N N . VAL A 1 319 ? -28.046 6.189 44.231 1.00 76.12 319 VAL A N 1
ATOM 2325 C CA . VAL A 1 319 ? -27.118 5.106 43.879 1.00 76.12 319 VAL A CA 1
ATOM 2326 C C . VAL A 1 319 ? -26.645 5.304 42.446 1.00 76.12 319 VAL A C 1
ATOM 2328 O O . VAL A 1 319 ? -27.453 5.215 41.533 1.00 76.12 319 VAL A O 1
ATOM 2331 N N . ASN A 1 320 ? -25.341 5.510 42.235 1.00 80.12 320 ASN A N 1
ATOM 2332 C CA . ASN A 1 320 ? -24.743 5.622 40.901 1.00 80.12 320 ASN A CA 1
ATOM 2333 C C . ASN A 1 320 ? -23.524 4.699 40.777 1.00 80.12 320 ASN A C 1
ATOM 2335 O O . ASN A 1 320 ? -22.525 4.886 41.468 1.00 80.12 320 ASN A O 1
ATOM 2339 N N . ASN A 1 321 ? -23.625 3.679 39.928 1.00 78.50 321 ASN A N 1
ATOM 2340 C CA . ASN A 1 321 ? -22.607 2.657 39.736 1.00 78.50 321 ASN A CA 1
ATOM 2341 C C . ASN A 1 321 ? -22.519 2.239 38.265 1.00 78.50 321 ASN A C 1
ATOM 2343 O O . ASN A 1 321 ? -23.531 1.965 37.622 1.00 78.50 321 ASN A O 1
ATOM 2347 N N . THR A 1 322 ? -21.293 2.120 37.755 1.00 83.56 322 THR A N 1
ATOM 2348 C CA . THR A 1 322 ? -21.003 1.518 36.446 1.00 83.56 322 THR A CA 1
ATOM 2349 C C . THR A 1 322 ? -19.950 0.436 36.629 1.00 83.56 322 THR A C 1
ATOM 2351 O O . THR A 1 322 ? -18.891 0.700 37.195 1.00 83.56 322 THR A O 1
ATOM 2354 N N . PHE A 1 323 ? -20.237 -0.787 36.189 1.00 83.50 323 PHE A N 1
ATOM 2355 C CA . PHE A 1 323 ? -19.350 -1.925 36.425 1.00 83.50 323 PHE A CA 1
ATOM 2356 C C . PHE A 1 323 ? -19.517 -3.021 35.372 1.00 83.50 323 PHE A C 1
ATOM 2358 O O . PHE A 1 323 ? -20.549 -3.122 34.711 1.00 83.50 323 PHE A O 1
ATOM 2365 N N . PHE A 1 324 ? -18.491 -3.861 35.228 1.00 84.88 324 PHE A N 1
ATOM 2366 C CA . PHE A 1 324 ? -18.538 -5.035 34.361 1.00 84.88 324 PHE A CA 1
ATOM 2367 C C . PHE A 1 324 ? -18.934 -6.284 35.151 1.00 84.88 324 PHE A C 1
ATOM 2369 O O . PHE A 1 324 ? -18.475 -6.496 36.275 1.00 84.88 324 PHE A O 1
ATOM 2376 N N . ILE A 1 325 ? -19.742 -7.148 34.542 1.00 85.56 325 ILE A N 1
ATOM 2377 C CA . ILE A 1 325 ? -20.061 -8.479 35.064 1.00 85.56 325 ILE A CA 1
ATOM 2378 C C . ILE A 1 325 ? -19.763 -9.516 33.992 1.00 85.56 325 ILE A C 1
ATOM 2380 O O . ILE A 1 325 ? -20.225 -9.395 32.862 1.00 85.56 325 ILE A O 1
ATOM 2384 N N . VAL A 1 326 ? -19.069 -10.582 34.384 1.00 87.88 326 VAL A N 1
ATOM 2385 C CA . VAL A 1 326 ? -18.962 -11.811 33.592 1.00 87.88 326 VAL A CA 1
ATOM 2386 C C . VAL A 1 326 ? -19.855 -12.882 34.211 1.00 87.88 326 VAL A C 1
ATOM 2388 O O . VAL A 1 326 ? -19.772 -13.149 35.421 1.00 87.88 326 VAL A O 1
ATOM 2391 N N . THR A 1 327 ? -20.708 -13.489 33.387 1.00 85.44 327 THR A N 1
ATOM 2392 C CA . THR A 1 327 ? -21.570 -14.618 33.761 1.00 85.44 327 THR A CA 1
ATOM 2393 C C . THR A 1 327 ? -21.263 -15.834 32.889 1.00 85.44 327 THR A C 1
ATOM 2395 O O . THR A 1 327 ? -20.937 -15.707 31.710 1.00 85.44 327 THR A O 1
ATOM 2398 N N . THR A 1 328 ? -21.381 -17.031 33.463 1.00 89.50 328 THR A N 1
ATOM 2399 C CA . THR A 1 328 ? -21.219 -18.317 32.756 1.00 89.50 328 THR A CA 1
ATOM 2400 C C . THR A 1 328 ? -22.555 -18.925 32.315 1.00 89.50 328 THR A C 1
ATOM 2402 O O . THR A 1 328 ? -22.580 -19.977 31.686 1.00 89.50 328 THR A O 1
ATOM 2405 N N . GLY A 1 329 ? -23.669 -18.251 32.607 1.00 88.44 329 GLY A N 1
ATOM 2406 C CA . GLY A 1 329 ? -25.034 -18.653 32.279 1.00 88.44 329 GLY A CA 1
ATOM 2407 C C . GLY A 1 329 ? -26.030 -17.540 32.628 1.00 88.44 329 GLY A C 1
ATOM 2408 O O . GLY A 1 329 ? -25.599 -16.423 32.941 1.00 88.44 329 GLY A O 1
ATOM 2409 N N . PRO A 1 330 ? -27.346 -17.816 32.568 1.00 90.69 330 PRO A N 1
ATOM 2410 C CA . PRO A 1 330 ? -28.362 -16.892 33.057 1.00 90.69 330 PRO A CA 1
ATOM 2411 C C . PRO A 1 330 ? -28.126 -16.547 34.535 1.00 90.69 330 PRO A C 1
ATOM 2413 O O . PRO A 1 330 ? -27.864 -17.439 35.342 1.00 90.69 330 PRO A O 1
ATOM 2416 N N . GLN A 1 331 ? -28.195 -15.267 34.893 1.00 88.06 331 GLN A N 1
ATOM 2417 C CA . GLN A 1 331 ? -27.863 -14.790 36.235 1.00 88.06 331 GLN A CA 1
ATOM 2418 C C . GLN A 1 331 ? -28.681 -13.551 36.597 1.00 88.06 331 GLN A C 1
ATOM 2420 O O . GLN A 1 331 ? -28.617 -12.536 35.906 1.00 88.06 331 GLN A O 1
ATOM 2425 N N . ASP A 1 332 ? -29.359 -13.595 37.742 1.00 87.94 332 ASP A N 1
ATOM 2426 C CA . ASP A 1 332 ? -29.999 -12.412 38.313 1.00 87.94 332 ASP A CA 1
ATOM 2427 C C . ASP A 1 332 ? -29.015 -11.622 39.181 1.00 87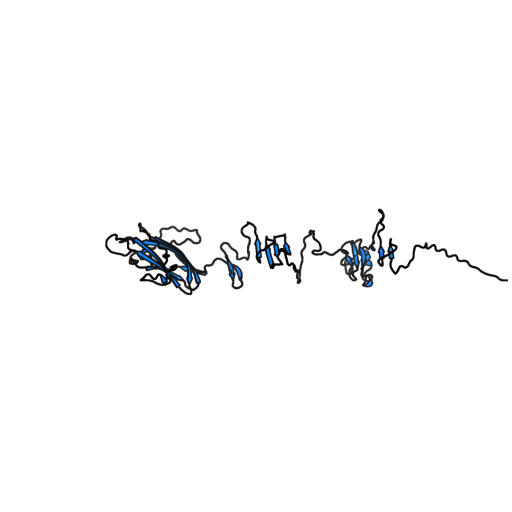.94 332 ASP A C 1
ATOM 2429 O O . ASP A 1 332 ? -28.285 -12.192 40.006 1.00 87.94 332 ASP A O 1
ATOM 2433 N N . ILE A 1 333 ? -29.035 -10.304 38.991 1.00 86.12 333 ILE A N 1
ATOM 2434 C CA . ILE A 1 333 ? -28.305 -9.301 39.762 1.00 86.12 333 ILE A CA 1
ATOM 2435 C C . ILE A 1 333 ? -29.317 -8.457 40.526 1.00 86.12 333 ILE A C 1
ATOM 2437 O O . ILE A 1 333 ? -30.307 -8.012 39.950 1.00 86.12 333 ILE A O 1
ATOM 2441 N N . TYR A 1 334 ? -29.073 -8.200 41.802 1.00 82.88 334 TYR A N 1
ATOM 2442 C CA . TYR A 1 334 ? -29.994 -7.440 42.641 1.00 82.88 334 TYR A CA 1
ATOM 2443 C C . TYR A 1 334 ? -29.331 -6.187 43.186 1.00 82.88 334 TYR A C 1
ATOM 2445 O O . TYR A 1 334 ? -28.174 -6.230 43.597 1.00 82.88 334 TYR A O 1
ATOM 2453 N N . LEU A 1 335 ? -30.088 -5.090 43.232 1.00 83.06 335 LEU A N 1
ATOM 2454 C CA . LEU A 1 335 ? -29.800 -3.979 44.132 1.00 83.06 335 LEU A CA 1
ATOM 2455 C C . LEU A 1 335 ? -30.536 -4.253 45.439 1.00 83.06 335 LEU A C 1
ATOM 2457 O O . LEU A 1 335 ? -31.762 -4.374 45.448 1.00 83.06 335 LEU A O 1
ATOM 2461 N N . THR A 1 336 ? -29.791 -4.329 46.532 1.00 77.38 336 THR A N 1
ATOM 2462 C CA . THR A 1 336 ? -30.321 -4.525 47.883 1.00 77.38 336 THR A CA 1
ATOM 2463 C C . THR A 1 336 ? -30.041 -3.306 48.743 1.00 77.38 336 THR A C 1
ATOM 2465 O O . THR A 1 336 ? -28.977 -2.703 48.626 1.00 77.38 336 THR A O 1
ATOM 2468 N N . ILE A 1 337 ? -30.994 -2.945 49.600 1.00 77.69 337 ILE A N 1
ATOM 2469 C CA . ILE A 1 337 ? -30.900 -1.817 50.529 1.00 77.69 337 ILE A CA 1
ATOM 2470 C C . ILE A 1 337 ? -31.206 -2.307 51.942 1.00 77.69 337 ILE A C 1
ATOM 2472 O O . ILE A 1 337 ? -32.121 -3.109 52.140 1.00 77.69 337 ILE A O 1
ATOM 2476 N N . LYS A 1 338 ? -30.465 -1.799 52.925 1.00 73.75 338 LYS A N 1
ATOM 2477 C CA . LYS A 1 338 ? -30.714 -1.995 54.351 1.00 73.75 338 LYS A CA 1
ATOM 2478 C C . LYS A 1 338 ? -30.784 -0.638 55.057 1.00 73.75 338 LYS A C 1
ATOM 2480 O O . LYS A 1 338 ? -29.755 0.018 55.224 1.00 73.75 338 LYS A O 1
ATOM 2485 N N . PRO A 1 339 ? -31.970 -0.222 55.524 1.00 70.81 339 PRO A N 1
ATOM 2486 C CA . PRO A 1 339 ? -32.089 0.902 56.442 1.00 70.81 339 PRO A CA 1
ATOM 2487 C C . PRO A 1 339 ? -31.498 0.520 57.796 1.00 70.81 339 PRO A C 1
ATOM 2489 O O . PRO A 1 339 ? -31.796 -0.554 58.323 1.00 70.81 339 PRO A O 1
ATOM 2492 N N . ILE A 1 340 ? -30.704 1.398 58.393 1.00 68.50 340 ILE A N 1
ATOM 2493 C CA . ILE A 1 340 ? -30.225 1.254 59.767 1.00 68.50 340 ILE A CA 1
ATOM 2494 C C . ILE A 1 340 ? -31.004 2.241 60.629 1.00 68.50 340 ILE A C 1
ATOM 2496 O O . ILE A 1 340 ? -31.060 3.439 60.343 1.00 68.50 340 ILE A O 1
ATOM 2500 N N . ALA A 1 341 ? -31.638 1.721 61.681 1.00 63.75 341 ALA A N 1
ATOM 2501 C CA . ALA A 1 341 ? -32.371 2.549 62.626 1.00 63.75 341 ALA A CA 1
ATOM 2502 C C . ALA A 1 341 ? -31.420 3.583 63.255 1.00 63.75 341 ALA A C 1
ATOM 2504 O O . ALA A 1 341 ? -30.375 3.222 63.795 1.00 63.75 341 ALA A O 1
ATOM 2505 N N . GLY A 1 342 ? -31.784 4.865 63.169 1.00 55.75 342 GLY A N 1
ATOM 2506 C CA . GLY A 1 342 ? -31.152 5.912 63.969 1.00 55.75 342 GLY A CA 1
ATOM 2507 C C . GLY A 1 342 ? -31.652 5.868 65.415 1.00 55.75 342 GLY A C 1
ATOM 2508 O O . GLY A 1 342 ? -32.666 5.230 65.707 1.00 55.75 342 GLY A O 1
ATOM 2509 N N . GLN A 1 343 ? -30.957 6.558 66.325 1.00 46.91 343 GLN A N 1
ATOM 2510 C CA . GLN A 1 343 ? -31.481 6.851 67.669 1.00 46.91 343 GLN A CA 1
ATOM 2511 C C . GLN A 1 343 ? -32.903 7.449 67.552 1.00 46.91 343 GLN A C 1
ATOM 2513 O O . GLN A 1 343 ? -33.162 8.211 66.618 1.00 46.91 343 GLN A O 1
ATOM 2518 N N . PRO A 1 344 ? -33.848 7.073 68.432 1.00 44.03 344 PRO A N 1
ATOM 2519 C CA . PRO A 1 344 ? -35.274 7.169 68.140 1.00 44.03 344 PRO A CA 1
ATOM 2520 C C . PRO A 1 344 ? -35.756 8.620 68.038 1.00 44.03 344 PRO A C 1
ATOM 2522 O O . PRO A 1 344 ? -35.683 9.373 69.005 1.00 44.03 344 PRO A O 1
ATOM 2525 N N . ALA A 1 345 ? -36.377 8.973 66.913 1.00 40.44 345 ALA A N 1
ATOM 2526 C CA . ALA A 1 345 ? -37.474 9.930 66.939 1.00 40.44 345 ALA A CA 1
ATOM 2527 C C . ALA A 1 345 ? -38.732 9.145 67.350 1.00 40.44 345 ALA A C 1
ATOM 2529 O O . ALA A 1 345 ? -39.216 8.334 66.574 1.00 40.44 345 ALA A O 1
ATOM 2530 N N . ASN A 1 346 ? -39.161 9.319 68.605 1.00 38.47 346 ASN A N 1
ATOM 2531 C CA . ASN A 1 346 ? -40.448 8.952 69.220 1.00 38.47 346 ASN A CA 1
ATOM 2532 C C . ASN A 1 346 ? -41.179 7.655 68.772 1.00 38.47 346 ASN A C 1
ATOM 2534 O O . ASN A 1 346 ? -41.632 7.506 67.645 1.00 38.47 346 ASN A O 1
ATOM 2538 N N . ASN A 1 347 ? -41.489 6.801 69.758 1.00 42.12 347 ASN A N 1
ATOM 2539 C CA . ASN A 1 347 ? -42.559 5.783 69.726 1.00 42.12 347 ASN A CA 1
ATOM 2540 C C . ASN A 1 347 ? -42.356 4.476 68.933 1.00 42.12 347 ASN A C 1
ATOM 2542 O O . ASN A 1 347 ? -43.331 3.871 68.498 1.00 42.12 347 ASN A O 1
ATOM 2546 N N . GLY A 1 348 ? -41.131 3.947 68.847 1.00 41.97 348 GLY A N 1
ATOM 2547 C CA . GLY A 1 348 ? -40.914 2.488 68.751 1.00 41.97 348 GLY A CA 1
ATOM 2548 C C . GLY A 1 348 ? -41.455 1.751 67.512 1.00 41.97 348 GLY A C 1
ATOM 2549 O O . GLY A 1 348 ? -41.394 0.525 67.474 1.00 41.97 348 GLY A O 1
ATOM 2550 N N . ALA A 1 349 ? -41.946 2.456 66.491 1.00 40.62 349 ALA A N 1
ATOM 2551 C CA . ALA A 1 349 ? -42.414 1.865 65.242 1.00 40.62 349 ALA A CA 1
ATOM 2552 C C . ALA A 1 349 ? -41.371 2.070 64.128 1.00 40.62 349 ALA A C 1
ATOM 2554 O O . ALA A 1 349 ? -41.132 3.182 63.655 1.00 40.62 349 ALA A O 1
ATOM 2555 N N . ALA A 1 350 ? -40.746 0.966 63.708 1.00 47.88 350 ALA A N 1
ATOM 2556 C CA . ALA A 1 350 ? -39.732 0.924 62.660 1.00 47.88 350 ALA A CA 1
ATOM 2557 C C . ALA A 1 350 ? -40.331 0.381 61.355 1.00 47.88 350 ALA A C 1
ATOM 2559 O O . ALA A 1 350 ? -40.263 -0.814 61.072 1.00 47.88 350 ALA A O 1
ATOM 2560 N N . ALA A 1 351 ? -40.921 1.263 60.553 1.00 46.03 351 ALA A N 1
ATOM 2561 C CA . ALA A 1 351 ? -41.262 0.962 59.168 1.00 46.03 351 ALA A CA 1
ATOM 2562 C C . ALA A 1 351 ? -40.925 2.180 58.303 1.00 46.03 351 ALA A C 1
ATOM 2564 O O . ALA A 1 351 ? -41.709 3.120 58.187 1.00 46.03 351 ALA A O 1
ATOM 2565 N N . THR A 1 352 ? -39.738 2.170 57.703 1.00 53.56 352 THR A N 1
ATOM 2566 C CA . THR A 1 352 ? -39.309 3.199 56.756 1.00 53.56 352 THR A CA 1
ATOM 2567 C C . THR A 1 352 ? -39.876 2.831 55.393 1.00 53.56 352 THR A C 1
ATOM 2569 O O . THR A 1 352 ? -39.381 1.913 54.733 1.00 53.56 352 THR A O 1
ATOM 2572 N N . LYS A 1 353 ? -40.965 3.489 54.986 1.00 59.44 353 LYS A N 1
ATOM 2573 C CA . LYS A 1 353 ? -41.474 3.374 53.616 1.00 59.44 353 LYS A CA 1
ATOM 2574 C C . LYS A 1 353 ? -40.409 3.930 52.669 1.00 59.44 353 LYS A C 1
ATOM 2576 O O . LYS A 1 353 ? -40.099 5.117 52.738 1.00 59.44 353 LYS A O 1
ATOM 2581 N N . LEU A 1 354 ? -39.839 3.070 51.826 1.00 62.00 354 LEU A N 1
ATOM 2582 C CA . LEU A 1 354 ? -38.893 3.472 50.788 1.00 62.00 354 LEU A CA 1
ATOM 2583 C C . LEU A 1 354 ? -39.661 3.650 49.480 1.00 62.00 354 LEU A C 1
ATOM 2585 O O . LEU A 1 354 ? -40.397 2.755 49.062 1.00 62.00 354 LEU A O 1
ATOM 2589 N N . GLN A 1 355 ? -39.481 4.795 48.839 1.00 63.66 355 GLN A N 1
ATOM 2590 C CA . GLN A 1 355 ? -40.065 5.111 47.541 1.00 63.66 355 GLN A CA 1
ATOM 2591 C C . GLN A 1 355 ? -38.955 5.493 46.565 1.00 63.66 355 GLN A C 1
ATOM 2593 O O . GLN A 1 355 ? -37.882 5.940 46.968 1.00 63.66 355 GLN A O 1
ATOM 2598 N N . ARG A 1 356 ? -39.204 5.304 45.270 1.00 66.62 356 ARG A N 1
ATOM 2599 C CA . ARG A 1 356 ? -38.290 5.742 44.211 1.00 66.62 356 ARG A CA 1
ATOM 2600 C C . ARG A 1 356 ? -38.729 7.131 43.748 1.00 66.62 356 ARG A C 1
ATOM 2602 O O . ARG A 1 356 ? -39.888 7.284 43.363 1.00 66.62 356 ARG A O 1
ATOM 2609 N N . TRP A 1 357 ? -37.850 8.133 43.728 1.00 59.09 357 TRP A N 1
ATOM 2610 C CA . TRP A 1 357 ? -38.219 9.516 43.355 1.00 59.09 357 TRP A CA 1
ATOM 2611 C C . TRP A 1 357 ? -38.330 9.723 41.825 1.00 59.09 357 TRP A C 1
ATOM 2613 O O . TRP A 1 357 ? -38.091 10.791 41.279 1.00 59.09 357 TRP A O 1
ATOM 2623 N N . GLY A 1 358 ? -38.781 8.714 41.089 1.00 50.88 358 GLY A N 1
ATOM 2624 C CA . GLY A 1 358 ? -39.001 8.810 39.649 1.00 50.88 358 GLY A CA 1
ATOM 2625 C C . GLY A 1 358 ? -40.304 8.135 39.271 1.00 50.88 358 GLY A C 1
ATOM 2626 O O . GLY A 1 358 ? -40.362 6.902 39.178 1.00 50.88 358 GLY A O 1
ATOM 2627 N N . GLY A 1 359 ? -41.379 8.908 39.075 1.00 44.94 359 GLY A N 1
ATOM 2628 C CA . GLY A 1 359 ? -42.644 8.300 38.654 1.00 44.94 359 GLY A CA 1
ATOM 2629 C C . GLY A 1 359 ? -43.896 9.144 38.436 1.00 44.94 359 GLY A C 1
ATOM 2630 O O . GLY A 1 359 ? -44.853 8.563 37.937 1.00 44.94 359 GLY A O 1
ATOM 2631 N N . THR A 1 360 ? -43.950 10.448 38.727 1.00 35.88 360 THR A N 1
ATOM 2632 C CA . THR A 1 360 ? -45.153 11.246 38.406 1.00 35.88 360 THR A CA 1
ATOM 2633 C C . THR A 1 360 ? -44.822 12.652 37.896 1.00 35.88 360 THR A C 1
ATOM 2635 O O . THR A 1 360 ? -44.356 13.500 38.642 1.00 35.88 360 THR A O 1
ATOM 2638 N N . ALA A 1 361 ? -45.075 12.860 36.601 1.00 34.03 361 ALA A N 1
ATOM 2639 C CA . ALA A 1 361 ? -45.649 14.052 35.955 1.00 34.03 361 ALA A CA 1
ATOM 2640 C C . ALA A 1 361 ? -45.158 15.497 36.246 1.00 34.03 361 ALA A C 1
ATOM 2642 O O . ALA A 1 361 ? -45.822 16.413 35.774 1.00 34.03 361 ALA A O 1
ATOM 2643 N N . GLU A 1 362 ? -44.016 15.756 36.890 1.00 32.25 362 GLU A N 1
ATOM 2644 C CA . GLU A 1 362 ? -43.510 17.140 37.069 1.00 32.25 362 GLU A CA 1
ATOM 2645 C C . GLU A 1 362 ? -42.066 17.374 36.591 1.00 32.25 362 GLU A C 1
ATOM 2647 O O . GLU A 1 362 ? -41.282 18.063 37.237 1.00 32.25 362 GLU A O 1
ATOM 2652 N N . ASN A 1 363 ? -41.684 16.852 35.423 1.00 30.58 363 ASN A N 1
ATOM 2653 C CA . ASN A 1 363 ? -40.484 17.357 34.746 1.00 30.58 363 ASN A CA 1
ATOM 2654 C C . ASN A 1 363 ? -40.742 17.440 33.231 1.00 30.58 363 ASN A C 1
ATOM 2656 O O . ASN A 1 363 ? -41.060 16.410 32.628 1.00 30.58 363 ASN A O 1
ATOM 2660 N N . PRO A 1 364 ? -40.708 18.639 32.610 1.00 29.97 364 PRO A N 1
ATOM 2661 C CA . PRO A 1 364 ? -41.103 18.820 31.218 1.00 29.97 364 PRO A CA 1
ATOM 2662 C C . PRO A 1 364 ? -40.196 18.015 30.273 1.00 29.97 364 PRO A C 1
ATOM 2664 O O . PRO A 1 364 ? -39.044 17.725 30.606 1.00 29.97 364 PRO A O 1
ATOM 2667 N N . PRO A 1 365 ? -40.702 17.636 29.086 1.00 32.25 365 PRO A N 1
ATOM 2668 C CA . PRO A 1 365 ? -39.984 16.787 28.150 1.00 32.25 365 PRO A CA 1
ATOM 2669 C C . PRO A 1 365 ? -38.746 17.523 27.629 1.00 32.25 365 PRO A C 1
ATOM 2671 O O . PRO A 1 365 ? -38.839 18.340 26.716 1.00 32.25 365 PRO A O 1
ATOM 2674 N N . TYR A 1 366 ? -37.572 17.212 28.181 1.00 37.22 366 TYR A N 1
ATOM 2675 C CA . TYR A 1 366 ? -36.291 17.587 27.585 1.00 37.22 366 TYR A CA 1
ATOM 2676 C C . TYR A 1 366 ? -36.056 16.726 26.335 1.00 37.22 366 TYR A C 1
ATOM 2678 O O . TYR A 1 366 ? -35.347 15.719 26.338 1.00 37.22 366 TYR A O 1
ATOM 2686 N N . GLN A 1 367 ? -36.722 17.120 25.251 1.00 35.03 367 GLN A N 1
ATOM 2687 C CA . GLN A 1 367 ? -36.390 16.710 23.896 1.00 35.03 367 GLN A CA 1
ATOM 2688 C C . GLN A 1 367 ? -35.080 17.399 23.494 1.00 35.03 367 GLN A C 1
ATOM 2690 O O . GLN A 1 367 ? -35.052 18.622 23.459 1.00 35.03 367 GLN A O 1
ATOM 2695 N N . SER A 1 368 ? -34.038 16.606 23.200 1.00 29.72 368 SER A N 1
ATOM 2696 C CA . SER A 1 368 ? -32.993 16.845 22.171 1.00 29.72 368 SER A CA 1
ATOM 2697 C C . SER A 1 368 ? -31.593 16.286 22.490 1.00 29.72 368 SER A C 1
ATOM 2699 O O . SER A 1 368 ? -30.633 16.662 21.822 1.00 29.72 368 SER A O 1
ATOM 2701 N N . ILE A 1 369 ? -31.442 15.343 23.429 1.00 31.69 369 ILE A N 1
ATOM 2702 C CA . ILE A 1 369 ? -30.266 14.450 23.456 1.00 31.69 369 ILE A CA 1
ATOM 2703 C C . ILE A 1 369 ? -30.718 13.070 22.958 1.00 31.69 369 ILE A C 1
ATOM 2705 O O . ILE A 1 369 ? -31.591 12.468 23.593 1.00 31.69 369 ILE A O 1
ATOM 2709 N N . PRO A 1 370 ? -30.159 12.529 21.858 1.00 32.06 370 PRO A N 1
ATOM 2710 C CA . PRO A 1 370 ? -30.318 11.118 21.525 1.00 32.06 370 PRO A CA 1
ATOM 2711 C C . PRO A 1 370 ? -29.719 10.293 22.673 1.00 32.06 370 PRO A C 1
ATOM 2713 O O . PRO A 1 370 ? -28.504 10.183 22.798 1.00 32.06 370 PRO A O 1
ATOM 2716 N N . GLY A 1 371 ? -30.571 9.787 23.568 1.00 31.97 371 GLY A N 1
ATOM 2717 C CA . GLY A 1 371 ? -30.145 9.066 24.772 1.00 31.97 371 GLY A CA 1
ATOM 2718 C C . GLY A 1 371 ? -30.434 9.751 26.111 1.00 31.97 371 GLY A C 1
ATOM 2719 O O . GLY A 1 371 ? -29.734 9.452 27.074 1.00 31.97 371 GLY A O 1
ATOM 2720 N N . GLY A 1 372 ? -31.453 10.619 26.203 1.00 28.38 372 GLY A N 1
ATOM 2721 C CA . GLY A 1 372 ? -31.953 11.154 27.478 1.00 28.38 372 GLY A CA 1
ATOM 2722 C C . GLY A 1 372 ? -31.996 10.078 28.572 1.00 28.38 372 GLY A C 1
ATOM 2723 O O . GLY A 1 372 ? -32.709 9.076 28.457 1.00 28.38 372 GLY A O 1
ATOM 2724 N N . LEU A 1 373 ? -31.150 10.246 29.590 1.00 36.28 373 LEU A N 1
ATOM 2725 C CA . LEU A 1 373 ? -31.061 9.342 30.727 1.00 36.28 373 LEU A CA 1
ATOM 2726 C C . LEU A 1 373 ? -32.379 9.451 31.491 1.00 36.28 373 LEU A C 1
ATOM 2728 O O . LEU A 1 373 ? -32.707 10.504 32.030 1.00 36.28 373 LEU A O 1
ATOM 2732 N N . ALA A 1 374 ? -33.147 8.361 31.519 1.00 43.78 374 ALA A N 1
ATOM 2733 C CA . ALA A 1 374 ? -34.162 8.225 32.550 1.00 43.78 374 ALA A CA 1
ATOM 2734 C C . ALA A 1 374 ? -33.424 8.315 33.894 1.00 43.78 374 ALA A C 1
ATOM 2736 O O . ALA A 1 374 ? -32.402 7.650 34.064 1.00 43.78 374 ALA A O 1
ATOM 2737 N N . ILE A 1 375 ? -33.901 9.191 34.780 1.00 55.59 375 ILE A N 1
ATOM 2738 C CA . ILE A 1 375 ? -33.231 9.566 36.035 1.00 55.59 375 ILE A CA 1
ATOM 2739 C C . ILE A 1 375 ? -32.957 8.320 36.904 1.00 55.59 375 ILE A C 1
ATOM 2741 O O . ILE A 1 375 ? -31.893 8.226 37.504 1.00 55.59 375 ILE A O 1
ATOM 2745 N N . ASP A 1 376 ? -33.811 7.291 36.799 1.00 67.75 376 ASP A N 1
ATOM 2746 C CA . ASP A 1 376 ? -33.574 5.956 37.351 1.00 67.75 376 ASP A CA 1
ATOM 2747 C C . ASP A 1 376 ? -33.397 4.900 36.241 1.00 67.75 376 ASP A C 1
ATOM 2749 O O . ASP A 1 376 ? -34.328 4.615 35.479 1.00 67.75 376 ASP A O 1
ATOM 2753 N N . ARG A 1 377 ? -32.233 4.246 36.166 1.00 77.44 377 ARG A N 1
ATOM 2754 C CA . ARG A 1 377 ? -31.979 3.083 35.300 1.00 77.44 377 ARG A CA 1
ATOM 2755 C C . ARG A 1 377 ? -31.140 2.027 35.996 1.00 77.44 377 ARG A C 1
ATOM 2757 O O . ARG A 1 377 ? -30.075 2.317 36.517 1.00 77.44 377 ARG A O 1
ATOM 2764 N N . PHE A 1 378 ? -31.560 0.774 35.873 1.00 84.75 378 PHE A N 1
ATOM 2765 C CA . PHE A 1 378 ? -30.707 -0.381 36.124 1.00 84.75 378 PHE A CA 1
ATOM 2766 C C . PHE A 1 378 ? -30.678 -1.207 34.841 1.00 84.75 378 PHE A C 1
ATOM 2768 O O . PHE A 1 378 ? -31.675 -1.831 34.507 1.00 84.75 378 PHE A O 1
ATOM 2775 N N . VAL A 1 379 ? -29.601 -1.136 34.060 1.00 87.25 379 VAL A N 1
ATOM 2776 C CA . VAL A 1 379 ? -29.539 -1.712 32.705 1.00 87.25 379 VAL A CA 1
ATOM 2777 C C . VAL A 1 379 ? -28.195 -2.385 32.463 1.00 87.25 379 VAL A C 1
ATOM 2779 O O . VAL A 1 379 ? -27.161 -1.879 32.893 1.00 87.25 379 VAL A O 1
ATOM 2782 N N . ALA A 1 380 ? -28.203 -3.512 31.757 1.00 88.50 380 ALA A N 1
ATOM 2783 C CA . ALA A 1 380 ? -26.996 -4.170 31.269 1.00 88.50 380 ALA A CA 1
ATOM 2784 C C . ALA A 1 380 ? -26.933 -4.140 29.747 1.00 88.50 380 ALA A C 1
ATOM 2786 O O . ALA A 1 380 ? -27.937 -4.373 29.078 1.00 88.50 380 ALA A O 1
ATOM 2787 N N . TYR A 1 381 ? -25.731 -3.950 29.217 1.00 86.94 381 TYR A N 1
ATOM 2788 C CA . TYR A 1 381 ? -25.411 -4.090 27.806 1.00 86.94 381 TYR A CA 1
ATOM 2789 C C . TYR A 1 381 ? -24.429 -5.237 27.621 1.00 86.94 381 TYR A C 1
ATOM 2791 O O . TYR A 1 381 ? -23.364 -5.240 28.238 1.00 86.94 381 TYR A O 1
ATOM 2799 N N . LYS A 1 382 ? -24.784 -6.214 26.786 1.00 85.19 382 LYS A N 1
ATOM 2800 C CA . LYS A 1 382 ? -23.909 -7.351 26.484 1.00 85.19 382 LYS A CA 1
ATOM 2801 C C . LYS A 1 382 ? -22.918 -6.993 25.372 1.00 85.19 382 LYS A C 1
ATOM 2803 O O . LYS A 1 382 ? -23.352 -6.531 24.310 1.00 85.19 382 LYS A O 1
ATOM 2808 N N . PHE A 1 383 ? -21.631 -7.235 25.618 1.00 75.62 383 PHE A N 1
ATOM 2809 C CA . PHE A 1 383 ? -20.565 -7.119 24.615 1.00 75.62 383 PHE A CA 1
ATOM 2810 C C . PHE A 1 383 ? -20.517 -8.316 23.674 1.00 75.62 383 PHE A C 1
ATOM 2812 O O . PHE A 1 383 ? -20.828 -9.445 24.130 1.00 75.62 383 PHE A O 1
#

Sequence (383 aa):
MKNRFILGITLGMMFSAGNINAQQGRVGINTSTPKTTLDIAANLGTGDADGFQAPRLTRAQLTAKGNSVYGADQAGTIIYISDIAGGDAVSQRANITATGYYFFDGNLWQKVGAGSDLYKDNGTLTSNRTVSQGTNTMAFTSSATSGTSHFTVDNSTFNVDAVNNRVGIGTSSPSAKLEVNNGTTPGALKITDGTQGEGKVLTSDANGVGTWRTMAFSSNVEGTWLINNAQASTNNSIPAGRYSSVARLSLPSAGTYLVFLNADFGFDNAVSIPGQVEYLITRGAINNELNLSNAIGAVPGTWNSLYNSVTSGMGGFTVNNTFFIVTTGPQDIYLTIKPIAGQPANNGAAATKLQRWGGTAENPPYQSIPGGLAIDRFVAYKF

Secondary structure (DSSP, 8-state):
-----------------------TT-EEES-SS-SSSEEE-----TT---S--PPEEEHHHHHHTTTTSS-GGGTT-EEEEEE-SSS--SGGGTT--SSEEEEE-SSSEEETT----SSSS----SS------TTS--------SS-S-SEEETTTTEEEETTTTEEEES-SS-SSSEEE--TT-S------SS---TTEEEEE-TT--EEEEE---S-EEEPEESS-GGGTTT--EEPTTS-EEEEEEEE-SSEEEEEEEEEEEEE-SSS---SEEEEEEEES--SSS--GGGBTTPBTTB--S--------TT-EEEEEEEEEEESS-EEEEEEEEEEPPSPSSSS---EEEEES--SS-S-----STT---SSEEEEEE-

Radius of gyration: 51.27 Å; Cα contacts (8 Å, |Δi|>4): 664; chains: 1; bounding box: 120×38×168 Å

pLDDT: mean 76.36, std 21.4, range [28.3, 98.5]

Solvent-accessible surface area (backbone atoms only — not comparable to full-atom values): 24036 Å² total; per-residue (Å²): 132,90,86,83,89,85,88,84,85,82,86,77,81,83,71,79,88,70,82,86,67,86,54,84,84,40,44,47,42,85,41,96,72,49,87,40,60,71,24,77,49,76,59,93,52,97,85,55,87,70,84,84,83,56,60,75,37,37,34,33,60,50,45,74,56,56,79,77,77,64,37,71,92,42,42,70,44,62,35,26,33,77,38,62,94,45,56,66,58,57,75,44,31,52,62,61,83,64,66,45,48,28,32,28,74,43,69,40,36,41,51,68,86,69,77,83,68,93,75,88,68,92,82,77,81,92,62,93,85,82,88,85,54,85,97,57,86,88,82,90,83,76,88,57,87,66,74,38,67,74,49,67,45,79,65,27,55,35,15,29,14,67,56,77,65,22,33,11,31,53,28,48,66,47,88,41,62,70,30,68,47,48,81,90,53,86,76,66,74,84,80,87,79,86,52,61,57,91,83,42,42,81,44,65,54,99,87,64,55,72,45,46,36,70,79,67,57,80,44,75,44,73,36,48,68,67,63,66,72,90,52,81,83,81,77,52,59,49,53,59,75,38,59,38,65,44,28,39,32,68,42,82,49,54,45,46,27,48,34,42,36,32,37,46,35,26,63,62,91,83,59,50,74,46,40,27,45,44,58,49,50,30,54,62,91,80,71,80,78,89,63,61,90,41,35,73,69,56,49,91,96,48,94,50,62,80,77,55,75,50,71,67,64,94,65,62,54,74,46,79,50,76,51,77,47,79,40,92,38,64,45,46,35,30,42,27,40,22,39,33,76,37,84,80,64,72,83,92,60,78,58,43,32,58,45,55,78,72,86,75,98,81,72,82,87,79,83,84,58,98,76,69,74,62,78,59,41,44,36,34,31,32,112